Protein AF-0000000080638884 (afdb_homodimer)

Solvent-accessible surface area (backbone atoms only — not comparable to full-atom values): 26602 Å² total; per-residue (Å²): 80,69,42,35,41,37,29,27,38,83,59,24,50,18,22,94,83,72,42,69,62,63,68,60,45,53,54,40,49,51,54,31,56,75,64,64,31,48,42,32,42,42,33,68,37,31,53,64,36,53,34,63,75,51,45,79,60,37,51,75,29,38,32,25,12,42,48,24,29,30,32,32,44,58,90,36,74,81,43,75,42,62,26,52,40,70,62,49,53,52,52,52,54,50,50,54,71,75,35,82,72,52,46,56,38,44,25,33,93,88,31,34,35,32,55,62,83,60,51,72,74,58,46,52,60,49,57,72,35,36,74,44,73,45,68,39,90,52,77,84,71,61,77,63,46,24,36,31,39,36,36,41,26,91,82,45,47,26,58,61,51,53,60,75,45,55,90,44,57,86,64,29,27,76,42,45,41,40,48,36,31,28,42,34,29,26,57,78,43,32,43,23,51,40,48,50,50,50,24,59,77,69,72,47,54,36,77,17,20,36,25,38,26,25,43,64,57,30,48,47,33,25,70,51,15,67,45,7,33,9,29,57,75,24,45,65,71,32,43,68,61,19,60,25,27,33,52,35,20,80,64,48,28,55,55,54,47,50,51,57,59,52,52,30,44,71,115,79,69,40,34,39,37,29,26,39,86,59,23,51,18,20,95,83,72,43,70,63,65,68,60,44,53,55,40,50,50,55,31,56,76,63,64,30,46,43,33,42,40,32,66,36,31,53,64,36,54,34,62,74,50,45,79,61,36,51,76,27,39,31,25,12,41,49,24,27,30,34,33,44,60,90,36,74,80,44,75,43,62,26,52,39,68,61,50,51,51,52,51,54,52,49,54,70,74,36,84,72,53,45,56,37,45,25,33,93,87,30,32,33,33,55,63,82,62,50,73,75,56,46,52,59,48,56,72,33,36,74,44,73,45,67,40,91,53,78,82,73,61,78,61,46,24,35,30,39,37,37,41,26,93,83,45,47,24,58,61,52,53,59,75,45,54,89,44,56,87,64,30,28,76,42,44,40,39,48,36,30,28,41,34,29,26,58,78,43,32,43,24,52,39,49,51,51,50,25,59,77,69,70,47,54,37,78,18,20,35,24,38,26,26,43,63,58,29,48,47,34,26,70,50,15,68,46,8,32,9,28,57,76,24,45,66,70,32,42,66,61,19,60,25,27,33,51,35,20,78,66,49,28,55,56,54,47,51,50,57,59,51,51,31,46,70,116

InterPro domains:
  IPR006379 HAD-superfamily hydrolase, subfamily IIB [TIGR01484] (4-231)
  IPR023214 HAD superfamily [G3DSA:3.40.50.1000] (2-256)
  IPR036412 HAD-like superfamily [SSF56784] (1-262)

Structure (mmCIF, N/CA/C/O backbone):
data_AF-0000000080638884-model_v1
#
loop_
_entity.id
_entity.type
_entity.pdbx_description
1 polymer RBAM_024160
#
loop_
_atom_site.group_PDB
_atom_site.id
_atom_site.type_symbol
_atom_site.label_atom_id
_atom_site.label_alt_id
_atom_site.label_comp_id
_atom_site.label_asym_id
_atom_site.label_entity_id
_atom_site.label_seq_id
_atom_site.pdbx_PDB_ins_code
_atom_site.Cartn_x
_atom_site.Cartn_y
_atom_site.Cartn_z
_atom_site.occupancy
_atom_site.B_iso_or_equiv
_atom_site.auth_seq_id
_atom_site.auth_comp_id
_atom_site.auth_asym_id
_atom_site.auth_atom_id
_atom_site.pdbx_PDB_model_num
ATOM 1 N N . MET A 1 1 ? 18.375 6.23 -0.121 1 90.81 1 MET A N 1
ATOM 2 C CA . MET A 1 1 ? 18.25 5.891 1.294 1 90.81 1 MET A CA 1
ATOM 3 C C . MET A 1 1 ? 17.359 6.891 2.016 1 90.81 1 MET A C 1
ATOM 5 O O . MET A 1 1 ? 17.406 8.094 1.737 1 90.81 1 MET A O 1
ATOM 9 N N . ILE A 1 2 ? 16.547 6.383 2.896 1 97.81 2 ILE A N 1
ATOM 10 C CA . ILE A 1 2 ? 15.641 7.219 3.676 1 97.81 2 ILE A CA 1
ATOM 11 C C . ILE A 1 2 ? 16.422 7.98 4.738 1 97.81 2 ILE A C 1
ATOM 13 O O . ILE A 1 2 ? 17.234 7.398 5.461 1 97.81 2 ILE A O 1
ATOM 17 N N . LYS A 1 3 ? 16.156 9.242 4.863 1 98.31 3 LYS A N 1
ATOM 18 C CA . LYS A 1 3 ? 16.844 10.078 5.844 1 98.31 3 LYS A CA 1
ATOM 19 C C . LYS A 1 3 ? 15.836 10.82 6.73 1 98.31 3 LYS A C 1
ATOM 21 O O . LYS A 1 3 ? 16.203 11.352 7.781 1 98.31 3 LYS A O 1
ATOM 26 N N . LEU A 1 4 ? 14.586 10.844 6.328 1 98.81 4 LEU A N 1
ATOM 27 C CA . LEU A 1 4 ? 13.547 11.555 7.059 1 98.81 4 LEU A CA 1
ATOM 28 C C . LEU A 1 4 ? 12.234 10.781 7.035 1 98.81 4 LEU A C 1
ATOM 30 O O . LEU A 1 4 ? 11.781 10.352 5.973 1 98.81 4 LEU A O 1
ATOM 34 N N . VAL A 1 5 ? 11.695 10.508 8.172 1 98.88 5 VAL A N 1
ATOM 35 C CA . VAL A 1 5 ? 10.359 9.945 8.328 1 98.88 5 VAL A CA 1
ATOM 36 C C . VAL A 1 5 ? 9.43 10.984 8.945 1 98.88 5 VAL A C 1
ATOM 38 O O . VAL A 1 5 ? 9.75 11.57 9.984 1 98.88 5 VAL A O 1
ATOM 41 N N . ILE A 1 6 ? 8.32 11.266 8.305 1 98.88 6 ILE A N 1
ATOM 42 C CA . ILE A 1 6 ? 7.336 12.219 8.805 1 98.88 6 ILE A CA 1
ATOM 43 C C . ILE A 1 6 ? 5.965 11.555 8.875 1 98.88 6 ILE A C 1
ATOM 45 O O . ILE A 1 6 ? 5.527 10.914 7.918 1 98.88 6 ILE A O 1
ATOM 49 N N . THR A 1 7 ? 5.293 11.734 9.945 1 98.75 7 THR A N 1
ATOM 50 C CA . THR A 1 7 ? 3.98 11.117 10.078 1 98.75 7 THR A CA 1
ATOM 51 C C . THR A 1 7 ? 2.967 12.117 10.633 1 98.75 7 THR A C 1
ATOM 53 O O . THR A 1 7 ? 3.291 12.914 11.516 1 98.75 7 THR A O 1
ATOM 56 N N . ASP A 1 8 ? 1.763 12.07 10.047 1 98.38 8 ASP A N 1
ATOM 57 C CA . ASP A 1 8 ? 0.614 12.625 10.75 1 98.38 8 ASP A CA 1
ATOM 58 C C . ASP A 1 8 ? 0.387 11.906 12.078 1 98.38 8 ASP A C 1
ATOM 60 O O . ASP A 1 8 ? 0.939 10.836 12.312 1 98.38 8 ASP A O 1
ATOM 64 N N . LEU A 1 9 ? -0.331 12.578 12.93 1 97.81 9 LEU A N 1
ATOM 65 C CA . LEU A 1 9 ? -0.479 12.078 14.297 1 97.81 9 LEU A CA 1
ATOM 66 C C . LEU A 1 9 ? -1.836 11.406 14.484 1 97.81 9 LEU A C 1
ATOM 68 O O . LEU A 1 9 ? -1.928 10.18 14.516 1 97.81 9 LEU A O 1
ATOM 72 N N . ASP A 1 10 ? -2.934 12.141 14.438 1 95.88 10 ASP A N 1
ATOM 73 C CA . ASP A 1 10 ? -4.273 11.617 14.688 1 95.88 10 ASP A CA 1
ATOM 74 C C . ASP A 1 10 ? -4.77 10.789 13.508 1 95.88 10 ASP A C 1
ATOM 76 O O . ASP A 1 10 ? -4.73 11.25 12.359 1 95.88 10 ASP A O 1
ATOM 80 N N . GLY A 1 11 ? -5.152 9.57 13.812 1 97 11 GLY A N 1
ATOM 81 C CA . GLY A 1 11 ? -5.688 8.688 12.781 1 97 11 GLY A CA 1
ATOM 82 C C . GLY A 1 11 ? -4.609 8 11.969 1 97 11 GLY A C 1
ATOM 83 O O . GLY A 1 11 ? -4.91 7.191 11.086 1 97 11 GLY A O 1
ATOM 84 N N . THR A 1 12 ? -3.41 8.328 12.219 1 98.56 12 THR A N 1
ATOM 85 C CA . THR A 1 12 ? -2.281 7.797 11.469 1 98.56 12 THR A CA 1
ATOM 86 C C . THR A 1 12 ? -1.287 7.105 12.398 1 98.56 12 THR A C 1
ATOM 88 O O . THR A 1 12 ? -1.298 5.883 12.531 1 98.56 12 THR A O 1
ATOM 91 N N . PHE A 1 13 ? -0.465 7.902 13.172 1 98.81 13 PHE A N 1
ATOM 92 C CA . PHE A 1 13 ? 0.494 7.324 14.102 1 98.81 13 PHE A CA 1
ATOM 93 C C . PHE A 1 13 ? -0.21 6.801 15.352 1 98.81 13 PHE A C 1
ATOM 95 O O . PHE A 1 13 ? 0.139 5.738 15.867 1 98.81 13 PHE A O 1
ATOM 102 N N . LEU A 1 14 ? -1.144 7.582 15.789 1 98.44 14 LEU A N 1
ATOM 103 C CA . LEU A 1 14 ? -1.913 7.215 16.969 1 98.44 14 LEU A CA 1
ATOM 104 C C . LEU A 1 14 ? -3.107 6.344 16.594 1 98.44 14 LEU A C 1
ATOM 106 O O . LEU A 1 14 ? -3.695 6.52 15.523 1 98.44 14 LEU A O 1
ATOM 110 N N . ASN A 1 15 ? -3.469 5.453 17.5 1 98.06 15 ASN A N 1
ATOM 111 C CA . ASN A 1 15 ? -4.723 4.723 17.328 1 98.06 15 ASN A CA 1
ATOM 112 C C . ASN A 1 15 ? -5.93 5.605 17.641 1 98.06 15 ASN A C 1
ATOM 114 O O . ASN A 1 15 ? -5.777 6.793 17.922 1 98.06 15 ASN A O 1
ATOM 118 N N . ASN A 1 16 ? -7.109 5.043 17.578 1 96.19 16 ASN A N 1
ATOM 119 C CA . ASN A 1 16 ? -8.336 5.824 17.703 1 96.19 16 ASN A CA 1
ATOM 120 C C . ASN A 1 16 ? -8.539 6.324 19.125 1 96.19 16 ASN A C 1
ATOM 122 O O . ASN A 1 16 ? -9.375 7.203 19.375 1 96.19 16 ASN A O 1
ATOM 126 N N . GLN A 1 17 ? -7.82 5.883 20.062 1 95.38 17 GLN A N 1
ATOM 127 C CA . GLN A 1 17 ? -7.887 6.352 21.438 1 95.38 17 GLN A CA 1
ATOM 128 C C . GLN A 1 17 ? -6.844 7.434 21.703 1 95.38 17 GLN A C 1
ATOM 130 O O . GLN A 1 17 ? -6.652 7.852 22.859 1 95.38 17 GLN A O 1
ATOM 135 N N . GLY A 1 18 ? -6.113 7.801 20.703 1 95 18 GLY A N 1
ATOM 136 C CA . GLY A 1 18 ? -5.094 8.828 20.859 1 95 18 GLY A CA 1
ATOM 137 C C . GLY A 1 18 ? -3.826 8.305 21.516 1 95 18 GLY A C 1
ATOM 138 O O . GLY A 1 18 ? -3.086 9.07 22.125 1 95 18 GLY A O 1
ATOM 139 N N . ASP A 1 19 ? -3.629 7.062 21.422 1 96.62 19 ASP A N 1
ATOM 140 C CA . ASP A 1 19 ? -2.49 6.41 22.062 1 96.62 19 ASP A CA 1
ATOM 141 C C . ASP A 1 19 ? -1.646 5.656 21.031 1 96.62 19 ASP A C 1
ATOM 143 O O . ASP A 1 19 ? -1.989 5.605 19.859 1 96.62 19 ASP A O 1
ATOM 147 N N . PHE A 1 20 ? -0.442 5.156 21.5 1 97.88 20 PHE A N 1
ATOM 148 C CA . PHE A 1 20 ? 0.43 4.371 20.625 1 97.88 20 PHE A CA 1
ATOM 149 C C . PHE A 1 20 ? 1.227 3.357 21.453 1 97.88 20 PHE A C 1
ATOM 151 O O . PHE A 1 20 ? 1.265 3.434 22.672 1 97.88 20 PHE A O 1
ATOM 158 N N . ASP A 1 21 ? 1.765 2.322 20.859 1 98.06 21 ASP A N 1
ATOM 159 C CA . ASP A 1 21 ? 2.572 1.274 21.469 1 98.06 21 ASP A CA 1
ATOM 160 C C . ASP A 1 21 ? 3.967 1.789 21.812 1 98.06 21 ASP A C 1
ATOM 162 O O . ASP A 1 21 ? 4.844 1.852 20.953 1 98.06 21 ASP A O 1
ATOM 166 N N . ARG A 1 22 ? 4.195 2.082 23.109 1 97.5 22 ARG A N 1
ATOM 167 C CA . ARG A 1 22 ? 5.445 2.688 23.562 1 97.5 22 ARG A CA 1
ATOM 168 C C . ARG A 1 22 ? 6.617 1.732 23.375 1 97.5 22 ARG A C 1
ATOM 170 O O . ARG A 1 22 ? 7.727 2.16 23.047 1 97.5 22 ARG A O 1
ATOM 177 N N . THR A 1 23 ? 6.379 0.48 23.594 1 98.12 23 THR A N 1
ATOM 178 C CA . THR A 1 23 ? 7.434 -0.514 23.422 1 98.12 23 THR A CA 1
ATOM 179 C C . THR A 1 23 ? 7.875 -0.585 21.953 1 98.12 23 THR A C 1
ATOM 181 O O . THR A 1 23 ? 9.07 -0.562 21.656 1 98.12 23 THR A O 1
ATOM 184 N N . LEU A 1 24 ? 6.914 -0.7 21.141 1 98.31 24 LEU A N 1
ATOM 185 C CA . LEU A 1 24 ? 7.219 -0.728 19.719 1 98.31 24 LEU A CA 1
ATOM 186 C C . LEU A 1 24 ? 7.891 0.569 19.281 1 98.31 24 LEU A C 1
ATOM 188 O O . LEU A 1 24 ? 8.797 0.553 18.438 1 98.31 24 LEU A O 1
ATOM 192 N N . PHE A 1 25 ? 7.438 1.663 19.828 1 98.19 25 PHE A N 1
ATOM 193 C CA . PHE A 1 25 ? 8 2.963 19.484 1 98.19 25 PHE A CA 1
ATOM 194 C C . PHE A 1 25 ? 9.477 3.033 19.875 1 98.19 25 PHE A C 1
ATOM 196 O O . PHE A 1 25 ? 10.297 3.561 19.125 1 98.19 25 PHE A O 1
ATOM 203 N N . GLU A 1 26 ? 9.82 2.559 21 1 97.62 26 GLU A N 1
ATOM 204 C CA . GLU A 1 26 ? 11.219 2.547 21.422 1 97.62 26 GLU A CA 1
ATOM 205 C C . GLU A 1 26 ? 12.094 1.774 20.438 1 97.62 26 GLU A C 1
ATOM 207 O O . GLU A 1 26 ? 13.195 2.211 20.109 1 97.62 26 GLU A O 1
ATOM 212 N N . LYS A 1 27 ? 11.625 0.633 20.031 1 98 27 LYS A N 1
ATOM 213 C CA . LYS A 1 27 ? 12.344 -0.16 19.047 1 98 27 LYS A CA 1
ATOM 214 C C . LYS A 1 27 ? 12.484 0.601 17.719 1 98 27 LYS A C 1
ATOM 216 O O . LYS A 1 27 ? 13.555 0.613 17.125 1 98 27 LYS A O 1
ATOM 221 N N . THR A 1 28 ? 11.406 1.204 17.312 1 98.19 28 THR A N 1
ATOM 222 C CA . THR A 1 28 ? 11.391 1.967 16.078 1 98.19 28 THR A CA 1
ATOM 223 C C . THR A 1 28 ? 12.367 3.135 16.141 1 98.19 28 THR A C 1
ATOM 225 O O . THR A 1 28 ? 13.125 3.375 15.195 1 98.19 28 THR A O 1
ATOM 228 N N . LYS A 1 29 ? 12.328 3.822 17.234 1 97.38 29 LYS A N 1
ATOM 229 C CA . LYS A 1 29 ? 13.234 4.945 17.469 1 97.38 29 LYS A CA 1
ATOM 230 C C . LYS A 1 29 ? 14.688 4.496 17.375 1 97.38 29 LYS A C 1
ATOM 232 O O . LYS A 1 29 ? 15.516 5.18 16.75 1 97.38 29 LYS A O 1
ATOM 237 N N . ARG A 1 30 ? 15 3.42 17.969 1 97.25 30 ARG A N 1
ATOM 238 C CA . ARG A 1 30 ? 16.359 2.898 17.953 1 97.25 30 ARG A CA 1
ATOM 239 C C . ARG A 1 30 ? 16.828 2.604 16.531 1 97.25 30 ARG A C 1
ATOM 241 O O . ARG A 1 30 ? 17.953 2.926 16.156 1 97.25 30 ARG A O 1
ATOM 248 N N . VAL A 1 31 ? 15.961 2.002 15.758 1 97 31 VAL A N 1
ATOM 249 C CA . VAL A 1 31 ? 16.266 1.669 14.375 1 97 31 VAL A CA 1
ATOM 250 C C . VAL A 1 31 ? 16.547 2.947 13.578 1 97 31 VAL A C 1
ATOM 252 O O . VAL A 1 31 ? 17.5 3.012 12.812 1 97 31 VAL A O 1
ATOM 255 N N . MET A 1 32 ? 15.742 3.951 13.758 1 97.56 32 MET A N 1
ATOM 256 C CA . MET A 1 32 ? 15.938 5.223 13.062 1 97.56 32 MET A CA 1
ATOM 257 C C . MET A 1 32 ? 17.234 5.883 13.5 1 97.56 32 MET A C 1
ATOM 259 O O . MET A 1 32 ? 17.984 6.391 12.664 1 97.56 32 MET A O 1
ATOM 263 N N . GLU A 1 33 ? 17.469 5.844 14.773 1 96.5 33 GLU A N 1
ATOM 264 C CA . GLU A 1 33 ? 18.688 6.434 15.312 1 96.5 33 GLU A CA 1
ATOM 265 C C . GLU A 1 33 ? 19.938 5.742 14.75 1 96.5 33 GLU A C 1
ATOM 267 O O . GLU A 1 33 ? 20.891 6.406 14.352 1 96.5 33 GLU A O 1
ATOM 272 N N . GLU A 1 34 ? 19.891 4.469 14.727 1 96.56 34 GLU A N 1
ATOM 273 C CA . GLU A 1 34 ? 21.016 3.686 14.227 1 96.56 34 GLU A CA 1
ATOM 274 C C . GLU A 1 34 ? 21.328 4.027 12.773 1 96.56 34 GLU A C 1
ATOM 276 O O . GLU A 1 34 ? 22.5 3.965 12.352 1 96.56 34 GLU A O 1
ATOM 281 N N . GLN A 1 35 ? 20.406 4.418 12.078 1 96.5 35 GLN A N 1
ATOM 282 C CA . GLN A 1 35 ? 20.594 4.684 10.648 1 96.5 35 GLN A CA 1
ATOM 283 C C . GLN A 1 35 ? 20.609 6.184 10.367 1 96.5 35 GLN A C 1
ATOM 285 O O . GLN A 1 35 ? 20.562 6.605 9.211 1 96.5 35 GLN A O 1
ATOM 290 N N . HIS A 1 36 ? 20.547 6.98 11.406 1 96.56 36 HIS A N 1
ATOM 291 C CA . HIS A 1 36 ? 20.594 8.438 11.32 1 96.56 36 HIS A CA 1
ATOM 292 C C . HIS A 1 36 ? 19.422 8.984 10.508 1 96.56 36 HIS A C 1
ATOM 294 O O . HIS A 1 36 ? 19.609 9.82 9.625 1 96.56 36 HIS A O 1
ATOM 300 N N . VAL A 1 37 ? 18.281 8.422 10.727 1 98.19 37 VAL A N 1
ATOM 301 C CA . VAL A 1 37 ? 17.047 8.891 10.102 1 98.19 37 VAL A CA 1
ATOM 302 C C . VAL A 1 37 ? 16.312 9.844 11.039 1 98.19 37 VAL A C 1
ATOM 304 O O . VAL A 1 37 ? 16.016 9.492 12.188 1 98.19 37 VAL A O 1
ATOM 307 N N . ALA A 1 38 ? 16.062 11.055 10.594 1 98.5 38 ALA A N 1
ATOM 308 C CA . ALA A 1 38 ? 15.312 12.016 11.383 1 98.5 38 ALA A CA 1
ATOM 309 C C . ALA A 1 38 ? 13.836 11.633 11.445 1 98.5 38 ALA A C 1
ATOM 311 O O . ALA A 1 38 ? 13.297 11.055 10.5 1 98.5 38 ALA A O 1
ATOM 312 N N . PHE A 1 39 ? 13.25 11.898 12.562 1 98.69 39 PHE A N 1
ATOM 313 C CA . PHE A 1 39 ? 11.828 11.625 12.766 1 98.69 39 PHE A CA 1
ATOM 314 C C . PHE A 1 39 ? 11.062 12.922 13.023 1 98.69 39 PHE A C 1
ATOM 316 O O . PHE A 1 39 ? 11.516 13.773 13.797 1 98.69 39 PHE A O 1
ATOM 323 N N . ALA A 1 40 ? 9.898 13.055 12.352 1 98.75 40 ALA A N 1
ATOM 324 C CA . ALA A 1 40 ? 9.109 14.273 12.492 1 98.75 40 ALA A CA 1
ATOM 325 C C . ALA A 1 40 ? 7.621 13.961 12.633 1 98.75 40 ALA A C 1
ATOM 327 O O . ALA A 1 40 ? 7.117 13.031 11.992 1 98.75 40 ALA A O 1
ATOM 328 N N . ILE A 1 41 ? 6.992 14.703 13.445 1 98.38 41 ILE A N 1
ATOM 329 C CA . ILE A 1 41 ? 5.543 14.664 13.594 1 98.38 41 ILE A CA 1
ATOM 330 C C . ILE A 1 41 ? 4.93 15.914 12.953 1 98.38 41 ILE A C 1
ATOM 332 O O . ILE A 1 41 ? 5.324 17.031 13.266 1 98.38 41 ILE A O 1
ATOM 336 N N . CYS A 1 42 ? 4.031 15.68 12.062 1 98.06 42 CYS A N 1
ATOM 337 C CA . CYS A 1 42 ? 3.311 16.766 11.406 1 98.06 42 CYS A CA 1
ATOM 338 C C . CYS A 1 42 ? 1.825 16.719 11.742 1 98.06 42 CYS A C 1
ATOM 340 O O . CYS A 1 42 ? 1.127 15.781 11.336 1 98.06 42 CYS A O 1
ATOM 342 N N . THR A 1 43 ? 1.278 17.719 12.422 1 96.88 43 THR A N 1
ATOM 343 C CA . THR A 1 43 ? -0.052 17.578 13 1 96.88 43 THR A CA 1
ATOM 344 C C . THR A 1 43 ? -0.721 18.938 13.164 1 96.88 43 THR A C 1
ATOM 346 O O . THR A 1 43 ? -0.061 19.969 13.062 1 96.88 43 THR A O 1
ATOM 349 N N . GLY A 1 44 ? -2.027 18.938 13.305 1 94.69 44 GLY A N 1
ATOM 350 C CA . GLY A 1 44 ? -2.783 20.141 13.609 1 94.69 44 GLY A CA 1
ATOM 351 C C . GLY A 1 44 ? -2.682 20.547 15.07 1 94.69 44 GLY A C 1
ATOM 352 O O . GLY A 1 44 ? -2.971 21.688 15.422 1 94.69 44 GLY A O 1
ATOM 353 N N . LYS A 1 45 ? -2.195 19.703 15.914 1 94.12 45 LYS A N 1
ATOM 354 C CA . LYS A 1 45 ? -2.066 19.953 17.344 1 94.12 45 LYS A CA 1
ATOM 355 C C . LYS A 1 45 ? -0.949 20.953 17.641 1 94.12 45 LYS A C 1
ATOM 357 O O . LYS A 1 45 ? 0.004 21.062 16.859 1 94.12 45 LYS A O 1
ATOM 362 N N . GLN A 1 46 ? -1.119 21.656 18.766 1 95.12 46 GLN A N 1
ATOM 363 C CA . GLN A 1 46 ? -0.049 22.516 19.266 1 95.12 46 GLN A CA 1
ATOM 364 C C . GLN A 1 46 ? 1.222 21.703 19.516 1 95.12 46 GLN A C 1
ATOM 366 O O . GLN A 1 46 ? 1.159 20.578 20 1 95.12 46 GLN A O 1
ATOM 371 N N . CYS A 1 47 ? 2.396 22.297 19.266 1 96.44 47 CYS A N 1
ATOM 372 C CA . CYS A 1 47 ? 3.676 21.641 19.516 1 96.44 47 CYS A CA 1
ATOM 373 C C . CYS A 1 47 ? 3.762 21.125 20.938 1 96.44 47 CYS A C 1
ATOM 375 O O . CYS A 1 47 ? 4.223 20.016 21.188 1 96.44 47 CYS A O 1
ATOM 377 N N . GLU A 1 48 ? 3.244 21.953 21.828 1 94.44 48 GLU A N 1
ATOM 378 C CA . GLU A 1 48 ? 3.316 21.609 23.25 1 94.44 48 GLU A CA 1
ATOM 379 C C . GLU A 1 48 ? 2.496 20.359 23.562 1 94.44 48 GLU A C 1
ATOM 381 O O . GLU A 1 48 ? 2.859 19.578 24.453 1 94.44 48 GLU A O 1
ATOM 386 N N . ARG A 1 49 ? 1.385 20.219 22.891 1 93.81 49 ARG A N 1
ATOM 387 C CA . ARG A 1 49 ? 0.571 19.016 23.094 1 93.81 49 ARG A CA 1
ATOM 388 C C . ARG A 1 49 ? 1.307 17.766 22.625 1 93.81 49 ARG A C 1
ATOM 390 O O . ARG A 1 49 ? 1.214 16.719 23.25 1 93.81 49 ARG A O 1
ATOM 397 N N . VAL A 1 50 ? 2.059 17.828 21.516 1 96.12 50 VAL A N 1
ATOM 398 C CA . VAL A 1 50 ? 2.875 16.719 21.016 1 96.12 50 VAL A CA 1
ATOM 399 C C . VAL A 1 50 ? 3.973 16.391 22.031 1 96.12 50 VAL A C 1
ATOM 401 O O . VAL A 1 50 ? 4.203 15.227 22.344 1 96.12 50 VAL A O 1
ATOM 404 N N . GLU A 1 51 ? 4.605 17.453 22.531 1 96.75 51 GLU A N 1
ATOM 405 C CA . GLU A 1 51 ? 5.648 17.281 23.547 1 96.75 51 GLU A CA 1
ATOM 406 C C . GLU A 1 51 ? 5.109 16.562 24.781 1 96.75 51 GLU A C 1
ATOM 408 O O . GLU A 1 51 ? 5.785 15.695 25.344 1 96.75 51 GLU A O 1
ATOM 413 N N . ALA A 1 52 ? 3.922 16.938 25.156 1 94.69 52 ALA A N 1
ATOM 414 C CA . ALA A 1 52 ? 3.311 16.297 26.312 1 94.69 52 ALA A CA 1
ATOM 415 C C . ALA A 1 52 ? 3.031 14.812 26.047 1 94.69 52 ALA A C 1
ATOM 417 O O . ALA A 1 52 ? 3.201 13.977 26.922 1 94.69 52 ALA A O 1
ATOM 418 N N . LEU A 1 53 ? 2.59 14.531 24.906 1 94.75 53 LEU A N 1
ATOM 419 C CA . LEU A 1 53 ? 2.221 13.172 24.531 1 94.75 53 LEU A CA 1
ATOM 420 C C . LEU A 1 53 ? 3.443 12.258 24.5 1 94.75 53 LEU A C 1
ATOM 422 O O . LEU A 1 53 ? 3.359 11.094 24.906 1 94.75 53 LEU A O 1
ATOM 426 N N . PHE A 1 54 ? 4.598 12.758 24.094 1 96.44 54 PHE A N 1
ATOM 427 C CA . PHE A 1 54 ? 5.766 11.914 23.859 1 96.44 54 PHE A CA 1
ATOM 428 C C . PHE A 1 54 ? 6.77 12.07 25 1 96.44 54 PHE A C 1
ATOM 430 O O . PHE A 1 54 ? 7.746 11.32 25.078 1 96.44 54 PHE A O 1
ATOM 437 N N . GLY A 1 55 ? 6.52 13.062 25.875 1 95.19 55 GLY A N 1
ATOM 438 C CA . GLY A 1 55 ? 7.422 13.289 26.984 1 95.19 55 GLY A CA 1
ATOM 439 C C . GLY A 1 55 ? 8.836 13.617 26.562 1 95.19 55 GLY A C 1
ATOM 440 O O . GLY A 1 55 ? 9.047 14.461 25.688 1 95.19 55 GLY A O 1
ATOM 441 N N . GLU A 1 56 ? 9.828 12.984 27.156 1 94 56 GLU A N 1
ATOM 442 C CA . GLU A 1 56 ? 11.242 13.281 26.922 1 94 56 GLU A CA 1
ATOM 443 C C . GLU A 1 56 ? 11.656 12.914 25.516 1 94 56 GLU A C 1
ATOM 445 O O . GLU A 1 56 ? 12.57 13.523 24.953 1 94 56 GLU A O 1
ATOM 450 N N . ASP A 1 57 ? 10.977 12.008 24.953 1 93.94 57 ASP A N 1
ATOM 451 C CA . ASP A 1 57 ? 11.32 11.562 23.609 1 93.94 57 ASP A CA 1
ATOM 452 C C . ASP A 1 57 ? 11.141 12.688 22.594 1 93.94 57 ASP A C 1
ATOM 454 O O . ASP A 1 57 ? 11.797 12.695 21.547 1 93.94 57 ASP A O 1
ATOM 458 N N . ALA A 1 58 ? 10.289 13.656 22.906 1 95.19 58 ALA A N 1
ATOM 459 C CA . ALA A 1 58 ? 9.961 14.727 21.969 1 95.19 58 ALA A CA 1
ATOM 460 C C . ALA A 1 58 ? 11.188 15.562 21.625 1 95.19 58 ALA A C 1
ATOM 462 O O . ALA A 1 58 ? 11.242 16.188 20.562 1 95.19 58 ALA A O 1
ATOM 463 N N . LYS A 1 59 ? 12.188 15.531 22.484 1 94 59 LYS A N 1
ATOM 464 C CA . LYS A 1 59 ? 13.391 16.328 22.266 1 94 59 LYS A CA 1
ATOM 465 C C . LYS A 1 59 ? 14.164 15.812 21.047 1 94 59 LYS A C 1
ATOM 467 O O . LYS A 1 59 ? 14.945 16.562 20.453 1 94 59 LYS A O 1
ATOM 472 N N . ASP A 1 60 ? 13.938 14.531 20.641 1 91.69 60 ASP A N 1
ATOM 473 C CA . ASP A 1 60 ? 14.734 13.875 19.609 1 91.69 60 ASP A CA 1
ATOM 474 C C . ASP A 1 60 ? 14.078 14.016 18.25 1 91.69 60 ASP A C 1
ATOM 476 O O . ASP A 1 60 ? 14.664 13.633 17.234 1 91.69 60 ASP A O 1
ATOM 480 N N . PHE A 1 61 ? 12.867 14.633 18.234 1 94.19 61 PHE A N 1
ATOM 481 C CA . PHE A 1 61 ? 12.258 14.641 16.906 1 94.19 61 PHE A CA 1
ATOM 482 C C . PHE A 1 61 ? 11.742 16.031 16.562 1 94.19 61 PHE A C 1
ATOM 484 O O . PHE A 1 61 ? 11.781 16.938 17.391 1 94.19 61 PHE A O 1
ATOM 491 N N . TRP A 1 62 ? 11.57 16.234 15.312 1 98.38 62 TRP A N 1
ATOM 492 C CA . TRP A 1 62 ? 11.031 17.469 14.773 1 98.38 62 TRP A CA 1
ATOM 493 C C . TRP A 1 62 ? 9.516 17.516 14.891 1 98.38 62 TRP A C 1
ATOM 495 O O . TRP A 1 62 ? 8.844 16.5 14.633 1 98.38 62 TRP A O 1
ATOM 505 N N . ILE A 1 63 ? 9.023 18.625 15.328 1 98.56 63 ILE A N 1
ATOM 506 C CA . ILE A 1 63 ? 7.578 18.766 15.461 1 98.56 63 ILE A CA 1
ATOM 507 C C . ILE A 1 63 ? 7.078 19.859 14.531 1 98.56 63 ILE A C 1
ATOM 509 O O . ILE A 1 63 ? 7.422 21.031 14.703 1 98.56 63 ILE A O 1
ATOM 513 N N . LEU A 1 64 ? 6.422 19.453 13.5 1 98.56 64 LEU A N 1
ATOM 514 C CA . LEU A 1 64 ? 5.648 20.375 12.672 1 98.56 64 LEU A CA 1
ATOM 515 C C . LEU A 1 64 ? 4.219 20.5 13.188 1 98.56 64 LEU A C 1
ATOM 517 O O . LEU A 1 64 ? 3.324 19.781 12.734 1 98.56 64 LEU A O 1
ATOM 521 N N . GLY A 1 65 ? 4.039 21.438 14.078 1 97.31 65 GLY A N 1
ATOM 522 C CA . GLY A 1 65 ? 2.777 21.547 14.797 1 97.31 65 GLY A CA 1
ATOM 523 C C . GLY A 1 65 ? 1.949 22.75 14.352 1 97.31 65 GLY A C 1
ATOM 524 O O . GLY A 1 65 ? 2.281 23.406 13.375 1 97.31 65 GLY A O 1
ATOM 525 N N . ASP A 1 66 ? 0.812 22.906 15.078 1 96.12 66 ASP A N 1
ATOM 526 C CA . ASP A 1 66 ? -0.083 24.047 14.828 1 96.12 66 ASP A CA 1
ATOM 527 C C . ASP A 1 66 ? -0.462 24.125 13.352 1 96.12 66 ASP A C 1
ATOM 529 O O . ASP A 1 66 ? -0.292 25.188 12.727 1 96.12 66 ASP A O 1
ATOM 533 N N . SER A 1 67 ? -0.925 22.922 12.781 1 94.88 67 SER A N 1
ATOM 534 C CA . SER A 1 67 ? -1.31 22.812 11.383 1 94.88 67 SER A CA 1
ATOM 535 C C . SER A 1 67 ? -0.151 23.172 10.461 1 94.88 67 SER A C 1
ATOM 537 O O . SER A 1 67 ? -0.34 23.875 9.461 1 94.88 67 SER A O 1
ATOM 539 N N . ALA A 1 68 ? 1.042 22.828 10.914 1 95.5 68 ALA A N 1
ATOM 540 C CA . ALA A 1 68 ? 2.283 22.969 10.156 1 95.5 68 ALA A CA 1
ATOM 541 C C . ALA A 1 68 ? 2.674 24.438 10 1 95.5 68 ALA A C 1
ATOM 543 O O . ALA A 1 68 ? 3.393 24.797 9.07 1 95.5 68 ALA A O 1
ATOM 544 N N . ALA A 1 69 ? 2.205 25.312 10.875 1 97.12 69 ALA A N 1
ATOM 545 C CA . ALA A 1 69 ? 2.588 26.719 10.828 1 97.12 69 ALA A CA 1
ATOM 546 C C . ALA A 1 69 ? 3.906 26.953 11.562 1 97.12 69 ALA A C 1
ATOM 548 O O . ALA A 1 69 ? 4.508 28.016 11.445 1 97.12 69 ALA A O 1
ATOM 549 N N . ARG A 1 70 ? 4.359 25.891 12.297 1 97.69 70 ARG A N 1
ATOM 550 C CA . ARG A 1 70 ? 5.586 26 13.086 1 97.69 70 ARG A CA 1
ATOM 551 C C . ARG A 1 70 ? 6.398 24.703 12.992 1 97.69 70 ARG A C 1
ATOM 553 O O . ARG A 1 70 ? 5.84 23.625 12.789 1 97.69 70 ARG A O 1
ATOM 560 N N . ILE A 1 71 ? 7.66 24.875 13.086 1 98.5 71 ILE A N 1
ATOM 561 C CA . ILE A 1 71 ? 8.555 23.734 13.297 1 98.5 71 ILE A CA 1
ATOM 562 C C . ILE A 1 71 ? 9.32 23.922 14.609 1 98.5 71 ILE A C 1
ATOM 564 O O . ILE A 1 71 ? 9.938 24.969 14.836 1 98.5 71 ILE A O 1
ATOM 568 N N . LYS A 1 72 ? 9.227 22.953 15.445 1 98.19 72 LYS A N 1
ATOM 569 C CA . LYS A 1 72 ? 9.898 22.969 16.734 1 98.19 72 LYS A CA 1
ATOM 570 C C . LYS A 1 72 ? 10.867 21.797 16.875 1 98.19 72 LYS A C 1
ATOM 572 O O . LYS A 1 72 ? 10.547 20.688 16.469 1 98.19 72 LYS A O 1
ATOM 577 N N . LYS A 1 73 ? 12.031 22.047 17.359 1 97.88 73 LYS A N 1
ATOM 578 C CA . LYS A 1 73 ? 13.039 21.031 17.656 1 97.88 73 LYS A CA 1
ATOM 579 C C . LYS A 1 73 ? 13.688 21.281 19.016 1 97.88 73 LYS A C 1
ATOM 581 O O . LYS A 1 73 ? 14.156 22.391 19.281 1 97.88 73 LYS A O 1
ATOM 586 N N . ASN A 1 74 ? 13.672 20.266 19.828 1 95.5 74 ASN A N 1
ATOM 587 C CA . ASN A 1 74 ? 14.305 20.344 21.141 1 95.5 74 ASN A CA 1
ATOM 588 C C . ASN A 1 74 ? 13.859 21.594 21.906 1 95.5 74 ASN A C 1
ATOM 590 O O . ASN A 1 74 ? 14.688 22.375 22.375 1 95.5 74 ASN A O 1
ATOM 594 N N . GLY A 1 75 ? 12.562 21.797 21.797 1 94 75 GLY A N 1
ATOM 595 C CA . GLY A 1 75 ? 11.938 22.844 22.594 1 94 75 GLY A CA 1
ATOM 596 C C . GLY A 1 75 ? 12.078 24.219 21.969 1 94 75 GLY A C 1
ATOM 597 O O . GLY A 1 75 ? 11.562 25.203 22.5 1 94 75 GLY A O 1
ATOM 598 N N . LYS A 1 76 ? 12.711 24.328 20.859 1 96.5 76 LYS A N 1
ATOM 599 C CA . LYS A 1 76 ? 12.938 25.625 20.219 1 96.5 76 LYS A CA 1
ATOM 600 C C . LYS A 1 76 ? 12.242 25.703 18.859 1 96.5 76 LYS A C 1
ATOM 602 O O . LYS A 1 76 ? 12.359 24.781 18.047 1 96.5 76 LYS A O 1
ATOM 607 N N . PHE A 1 77 ? 11.578 26.828 18.641 1 97.06 77 PHE A N 1
ATOM 608 C CA . PHE A 1 77 ? 10.977 27.047 17.328 1 97.06 77 PHE A CA 1
ATOM 609 C C . PHE A 1 77 ? 12.039 27.453 16.312 1 97.06 77 PHE A C 1
ATOM 611 O O . PHE A 1 77 ? 12.789 28.406 16.531 1 97.06 77 PHE A O 1
ATOM 618 N N . VAL A 1 78 ? 12.117 26.75 15.242 1 97.19 78 VAL A N 1
ATOM 619 C CA . VAL A 1 78 ? 13.117 27.047 14.219 1 97.19 78 VAL A CA 1
ATOM 620 C C . VAL A 1 78 ? 12.43 27.641 12.984 1 97.19 78 VAL A C 1
ATOM 622 O O . VAL A 1 78 ? 13.094 28.125 12.07 1 97.19 78 VAL A O 1
ATOM 625 N N . TYR A 1 79 ? 11.148 27.609 12.922 1 97 79 TYR A N 1
ATOM 626 C CA . TYR A 1 79 ? 10.328 28.156 11.844 1 97 79 TYR A CA 1
ATOM 627 C C . TYR A 1 79 ? 8.945 28.531 12.344 1 97 79 TYR A C 1
ATOM 629 O O . TYR A 1 79 ? 8.359 27.812 13.164 1 97 79 TYR A O 1
ATOM 637 N N . GLU A 1 80 ? 8.422 29.656 11.945 1 97.25 80 GLU A N 1
ATOM 638 C CA . GLU A 1 80 ? 7.062 30.109 12.242 1 97.25 80 GLU A CA 1
ATOM 639 C C . GLU A 1 80 ? 6.5 30.969 11.109 1 97.25 80 GLU A C 1
ATOM 641 O O . GLU A 1 80 ? 7.219 31.766 10.523 1 97.25 80 GLU A O 1
ATOM 646 N N . SER A 1 81 ? 5.355 30.734 10.781 1 97.56 81 SER A N 1
ATOM 647 C CA . SER A 1 81 ? 4.609 31.578 9.859 1 97.56 81 SER A CA 1
ATOM 648 C C . SER A 1 81 ? 3.324 32.094 10.492 1 97.56 81 SER A C 1
ATOM 650 O O . SER A 1 81 ? 2.494 31.312 10.953 1 97.56 81 SER A O 1
ATOM 652 N N . LEU A 1 82 ? 3.16 33.406 10.445 1 97.88 82 LEU A N 1
ATOM 653 C CA . LEU A 1 82 ? 2.057 34 11.188 1 97.88 82 LEU A CA 1
ATOM 654 C C . LEU A 1 82 ? 1.033 34.625 10.234 1 97.88 82 LEU A C 1
ATOM 656 O O . LEU A 1 82 ? 1.376 35 9.125 1 97.88 82 LEU A O 1
ATOM 660 N N . ILE A 1 83 ? -0.175 34.594 10.641 1 98.12 83 ILE A N 1
ATOM 661 C CA . ILE A 1 83 ? -1.258 35.375 10.055 1 98.12 83 ILE A CA 1
ATOM 662 C C . ILE A 1 83 ? -1.326 36.75 10.727 1 98.12 83 ILE A C 1
ATOM 664 O O . ILE A 1 83 ? -1.311 36.844 11.953 1 98.12 83 ILE A O 1
ATOM 668 N N . SER A 1 84 ? -1.387 37.812 9.906 1 98.06 84 SER A N 1
ATOM 669 C CA . SER A 1 84 ? -1.507 39.156 10.508 1 98.06 84 SER A CA 1
ATOM 670 C C . SER A 1 84 ? -2.768 39.25 11.359 1 98.06 84 SER A C 1
ATOM 672 O O . SER A 1 84 ? -3.783 38.625 11.055 1 98.06 84 SER A O 1
ATOM 674 N N . ASN A 1 85 ? -2.59 40.062 12.406 1 98.38 85 ASN A N 1
ATOM 675 C CA . ASN A 1 85 ? -3.736 40.281 13.289 1 98.38 85 ASN A CA 1
ATOM 676 C C . ASN A 1 85 ? -4.965 40.719 12.5 1 98.38 85 ASN A C 1
ATOM 678 O O . ASN A 1 85 ? -6.059 40.188 12.688 1 98.38 85 ASN A O 1
ATOM 682 N N . LYS A 1 86 ? -4.82 41.625 11.609 1 98.19 86 LYS A N 1
ATOM 683 C CA . LYS A 1 86 ? -5.918 42.188 10.82 1 98.19 86 LYS A CA 1
ATOM 684 C C . LYS A 1 86 ? -6.602 41.094 9.992 1 98.19 86 LYS A C 1
ATOM 686 O O . LYS A 1 86 ? -7.828 40.969 10.008 1 98.19 86 LYS A O 1
ATOM 691 N N . ALA A 1 87 ? -5.809 40.312 9.281 1 98.06 87 ALA A N 1
ATOM 692 C CA . ALA A 1 87 ? -6.352 39.25 8.453 1 98.06 87 ALA A CA 1
ATOM 693 C C . ALA A 1 87 ? -7.062 38.188 9.312 1 98.06 87 ALA A C 1
ATOM 695 O O . ALA A 1 87 ? -8.141 37.719 8.953 1 98.06 87 ALA A O 1
ATOM 696 N N . GLY A 1 88 ? -6.477 37.812 10.406 1 98.56 88 GLY A N 1
ATOM 697 C CA . GLY A 1 88 ? -7.059 36.844 11.312 1 98.56 88 GLY A CA 1
ATOM 698 C C . GLY A 1 88 ? -8.398 37.281 11.875 1 98.56 88 GLY A C 1
ATOM 699 O O . GLY A 1 88 ? -9.359 36.5 11.867 1 98.56 88 GLY A O 1
ATOM 700 N N . LEU A 1 89 ? -8.438 38.531 12.336 1 98.5 89 LEU A N 1
ATOM 701 C CA . LEU A 1 89 ? -9.688 39.031 12.906 1 98.5 89 LEU A CA 1
ATOM 702 C C . LEU A 1 89 ? -10.773 39.125 11.836 1 98.5 89 LEU A C 1
ATOM 704 O O . LEU A 1 89 ? -11.953 38.906 12.125 1 98.5 89 LEU A O 1
ATOM 708 N N . SER A 1 90 ? -10.359 39.438 10.664 1 98.31 90 SER A N 1
ATOM 709 C CA . SER A 1 90 ? -11.312 39.531 9.562 1 98.31 90 SER A CA 1
ATOM 710 C C . SER A 1 90 ? -11.984 38.188 9.297 1 98.31 90 SER A C 1
ATOM 712 O O . SER A 1 90 ? -13.211 38.125 9.18 1 98.31 90 SER A O 1
ATOM 714 N N . ILE A 1 91 ? -11.188 37.156 9.211 1 98.44 91 ILE A N 1
ATOM 715 C CA . ILE A 1 91 ? -11.773 35.844 8.883 1 98.44 91 ILE A CA 1
ATOM 716 C C . ILE A 1 91 ? -12.555 35.312 10.086 1 98.44 91 ILE A C 1
ATOM 718 O O . ILE A 1 91 ? -13.586 34.656 9.922 1 98.44 91 ILE A O 1
ATOM 722 N N . ILE A 1 92 ? -12.117 35.594 11.273 1 98.5 92 ILE A N 1
ATOM 723 C CA . ILE A 1 92 ? -12.859 35.188 12.469 1 98.5 92 ILE A CA 1
ATOM 724 C C . ILE A 1 92 ? -14.25 35.844 12.445 1 98.5 92 ILE A C 1
ATOM 726 O O . ILE A 1 92 ? -15.25 35.188 12.719 1 98.5 92 ILE A O 1
ATOM 730 N N . GLY A 1 93 ? -14.289 37.125 12.109 1 97.88 93 GLY A N 1
ATOM 731 C CA . GLY A 1 93 ? -15.57 37.812 11.961 1 97.88 93 GLY A CA 1
ATOM 732 C C . GLY A 1 93 ? -16.484 37.125 10.961 1 97.88 93 GLY A C 1
ATOM 733 O O . GLY A 1 93 ? -17.688 36.969 11.203 1 97.88 93 GLY A O 1
ATOM 734 N N . ALA A 1 94 ? -15.938 36.75 9.859 1 98.06 94 ALA A N 1
ATOM 735 C CA . ALA A 1 94 ? -16.703 36.031 8.836 1 98.06 94 ALA A CA 1
ATOM 736 C C . ALA A 1 94 ? -17.234 34.719 9.352 1 98.06 94 ALA A C 1
ATOM 738 O O . ALA A 1 94 ? -18.391 34.344 9.109 1 98.06 94 ALA A O 1
ATOM 739 N N . LEU A 1 95 ? -16.406 33.938 10.016 1 98.25 95 LEU A N 1
ATOM 740 C CA . LEU A 1 95 ? -16.766 32.656 10.57 1 98.25 95 LEU A CA 1
ATOM 741 C C . LEU A 1 95 ? -17.922 32.781 11.555 1 98.25 95 LEU A C 1
ATOM 743 O O . LEU A 1 95 ? -18.844 31.969 11.555 1 98.25 95 LEU A O 1
ATOM 747 N N . GLU A 1 96 ? -17.859 33.844 12.383 1 96.94 96 GLU A N 1
ATOM 748 C CA . GLU A 1 96 ? -18.922 34.094 13.367 1 96.94 96 GLU A CA 1
ATOM 749 C C . GLU A 1 96 ? -20.25 34.406 12.688 1 96.94 96 GLU A C 1
ATOM 751 O O . GLU A 1 96 ? -21.312 34.031 13.195 1 96.94 96 GLU A O 1
ATOM 756 N N . LYS A 1 97 ? -20.203 35 11.555 1 96.75 97 LYS A N 1
ATOM 757 C CA . LYS A 1 97 ? -21.406 35.344 10.797 1 96.75 97 LYS A CA 1
ATOM 758 C C . LYS A 1 97 ? -21.984 34.125 10.102 1 96.75 97 LYS A C 1
ATOM 760 O O . LYS A 1 97 ? -23.203 34 9.938 1 96.75 97 LYS A O 1
ATOM 765 N N . ILE A 1 98 ? -21.156 33.25 9.703 1 96.75 98 ILE A N 1
ATOM 766 C CA . ILE A 1 98 ? -21.562 32.062 8.969 1 96.75 98 ILE A CA 1
ATOM 767 C C . ILE A 1 98 ? -22.344 31.141 9.906 1 96.75 98 ILE A C 1
ATOM 769 O O . ILE A 1 98 ? -23.375 30.562 9.516 1 96.75 98 ILE A O 1
ATOM 773 N N . SER A 1 99 ? -21.828 30.953 11.141 1 94.12 99 SER A N 1
ATOM 774 C CA . SER A 1 99 ? -22.516 30.078 12.086 1 94.12 99 SER A CA 1
ATOM 775 C C . SER A 1 99 ? -22.141 30.422 13.531 1 94.12 99 SER A C 1
ATOM 777 O O . SER A 1 99 ? -20.969 30.578 13.859 1 94.12 99 SER A O 1
ATOM 779 N N . CYS A 1 100 ? -23.125 30.406 14.352 1 87.5 100 CYS A N 1
ATOM 780 C CA . CYS A 1 100 ? -22.906 30.625 15.781 1 87.5 100 CYS A CA 1
ATOM 781 C C . CYS A 1 100 ? -22.5 29.328 16.469 1 87.5 100 CYS A C 1
ATOM 783 O O . CYS A 1 100 ? -22.047 29.344 17.625 1 87.5 100 CYS A O 1
ATOM 785 N N . GLY A 1 101 ? -22.625 28.25 15.766 1 91.5 101 GLY A N 1
ATOM 786 C CA . GLY A 1 101 ? -22.281 26.953 16.328 1 91.5 101 GLY A CA 1
ATOM 787 C C . GLY A 1 101 ? -20.812 26.609 16.188 1 91.5 101 GLY A C 1
ATOM 788 O O . GLY A 1 101 ? -20.344 25.641 16.781 1 91.5 101 GLY A O 1
ATOM 789 N N . HIS A 1 102 ? -20.078 27.422 15.5 1 95.44 102 HIS A N 1
ATOM 790 C CA . HIS A 1 102 ? -18.641 27.203 15.328 1 95.44 102 HIS A CA 1
ATOM 791 C C . HIS A 1 102 ? -17.891 27.391 16.641 1 95.44 102 HIS A C 1
ATOM 793 O O . HIS A 1 102 ? -18.109 28.375 17.344 1 95.44 102 HIS A O 1
ATOM 799 N N . THR A 1 103 ? -17.109 26.391 17 1 97.69 103 THR A N 1
ATOM 800 C CA . THR A 1 103 ? -16.047 26.641 17.969 1 97.69 103 THR A CA 1
ATOM 801 C C . THR A 1 103 ? -14.805 27.172 17.266 1 97.69 103 THR A C 1
ATOM 803 O O . THR A 1 103 ? -14.117 26.438 16.562 1 97.69 103 THR A O 1
ATOM 806 N N . ILE A 1 104 ? -14.562 28.453 17.453 1 98.31 104 ILE A N 1
ATOM 807 C CA . ILE A 1 104 ? -13.398 29.094 16.844 1 98.31 104 ILE A CA 1
ATOM 808 C C . ILE A 1 104 ? -12.242 29.125 17.828 1 98.31 104 ILE A C 1
ATOM 810 O O . ILE A 1 104 ? -12.398 29.609 18.953 1 98.31 104 ILE A O 1
ATOM 814 N N . ILE A 1 105 ? -11.125 28.578 17.453 1 98.38 105 ILE A N 1
ATOM 815 C CA . ILE A 1 105 ? -9.914 28.547 18.25 1 98.38 105 ILE A CA 1
ATOM 816 C C . ILE A 1 105 ? -8.844 29.438 17.625 1 98.38 105 ILE A C 1
ATOM 818 O O . ILE A 1 105 ? -8.234 29.047 16.625 1 98.38 105 ILE A O 1
ATOM 822 N N . ALA A 1 106 ? -8.625 30.578 18.203 1 98.44 106 ALA A N 1
ATOM 823 C CA . ALA A 1 106 ? -7.605 31.516 17.734 1 98.44 106 ALA A CA 1
ATOM 824 C C . ALA A 1 106 ? -6.258 31.234 18.391 1 98.44 106 ALA A C 1
ATOM 826 O O . ALA A 1 106 ? -6.109 31.375 19.609 1 98.44 106 ALA A O 1
ATOM 827 N N . CYS A 1 107 ? -5.301 30.812 17.562 1 97.94 107 CYS A N 1
ATOM 828 C CA . CYS A 1 107 ? -4.016 30.422 18.125 1 97.94 107 CYS A CA 1
ATOM 829 C C . CYS A 1 107 ? -2.967 31.5 17.922 1 97.94 107 CYS A C 1
ATOM 831 O O . CYS A 1 107 ? -2.699 31.891 16.781 1 97.94 107 CYS A O 1
ATOM 833 N N . THR A 1 108 ? -2.385 32 19 1 97.44 108 THR A N 1
ATOM 834 C CA . THR A 1 108 ? -1.272 32.938 18.969 1 97.44 108 THR A CA 1
ATOM 835 C C . THR A 1 108 ? -0.014 32.312 19.562 1 97.44 108 THR A C 1
ATOM 837 O O . THR A 1 108 ? -0.032 31.156 19.969 1 97.44 108 THR A O 1
ATOM 840 N N . LYS A 1 109 ? 1.076 33.062 19.516 1 95.06 109 LYS A N 1
ATOM 841 C CA . LYS A 1 109 ? 2.314 32.562 20.094 1 95.06 109 LYS A CA 1
ATOM 842 C C . LYS A 1 109 ? 2.152 32.281 21.594 1 95.06 109 LYS A C 1
ATOM 844 O O . LYS A 1 109 ? 2.908 31.5 22.172 1 95.06 109 LYS A O 1
ATOM 849 N N . LYS A 1 110 ? 1.144 32.844 22.188 1 93.25 110 LYS A N 1
ATOM 850 C CA . LYS A 1 110 ? 0.941 32.719 23.641 1 93.25 110 LYS A CA 1
ATOM 851 C C . LYS A 1 110 ? 0.033 31.547 23.969 1 93.25 110 LYS A C 1
ATOM 853 O O . LYS A 1 110 ? -0.104 31.156 25.125 1 93.25 110 LYS A O 1
ATOM 858 N N . GLY A 1 111 ? -0.572 31 23 1 94.56 111 GLY A N 1
ATOM 859 C CA . GLY A 1 111 ? -1.492 29.891 23.219 1 94.56 111 GLY A CA 1
ATOM 860 C C . GLY A 1 111 ? -2.789 30.047 22.438 1 94.56 111 GLY A C 1
ATOM 861 O O . GLY A 1 111 ? -2.93 30.953 21.625 1 94.56 111 GLY A O 1
ATOM 862 N N . ALA A 1 112 ? -3.668 29.094 22.734 1 97.56 112 ALA A N 1
ATOM 863 C CA . ALA A 1 112 ? -4.977 29.109 22.094 1 97.56 112 ALA A CA 1
ATOM 864 C C . ALA A 1 112 ? -5.957 29.984 22.859 1 97.56 112 ALA A C 1
ATOM 866 O O . ALA A 1 112 ? -5.922 30.031 24.094 1 97.56 112 ALA A O 1
ATOM 867 N N . ILE A 1 113 ? -6.781 30.656 22.141 1 98.19 113 ILE A N 1
ATOM 868 C CA . ILE A 1 113 ? -7.785 31.547 22.719 1 98.19 113 ILE A CA 1
ATOM 869 C C . ILE A 1 113 ? -9.172 31.156 22.203 1 98.19 113 ILE A C 1
ATOM 871 O O . ILE A 1 113 ? -9.375 30.984 21 1 98.19 113 ILE A O 1
ATOM 875 N N . VAL A 1 114 ? -10.102 30.953 23.031 1 98.12 114 VAL A N 1
ATOM 876 C CA . VAL A 1 114 ? -11.484 30.641 22.688 1 98.12 114 VAL A CA 1
ATOM 877 C C . VAL A 1 114 ? -12.438 31.562 23.422 1 98.12 114 VAL A C 1
ATOM 879 O O . VAL A 1 114 ? -12.023 32.312 24.328 1 98.12 114 VAL A O 1
ATOM 882 N N . LYS A 1 115 ? -13.734 31.547 23.016 1 97.06 115 LYS A N 1
ATOM 883 C CA . LYS A 1 115 ? -14.742 32.344 23.719 1 97.06 115 LYS A CA 1
ATOM 884 C C . LYS A 1 115 ? -15.086 31.719 25.062 1 97.06 115 LYS A C 1
ATOM 886 O O . LYS A 1 115 ? -15.141 30.484 25.203 1 97.06 115 LYS A O 1
ATOM 891 N N . GLU A 1 116 ? -15.398 32.5 26.016 1 95.81 116 GLU A N 1
ATOM 892 C CA . GLU A 1 116 ? -15.633 32.062 27.391 1 95.81 116 GLU A CA 1
ATOM 893 C C . GLU A 1 116 ? -16.938 31.266 27.5 1 95.81 116 GLU A C 1
ATOM 895 O O . GLU A 1 116 ? -17.109 30.5 28.438 1 95.81 116 GLU A O 1
ATOM 900 N N . ASN A 1 117 ? -17.844 31.422 26.594 1 93.31 117 ASN A N 1
ATOM 901 C CA . ASN A 1 117 ? -19.156 30.766 26.688 1 93.31 117 ASN A CA 1
ATOM 902 C C . ASN A 1 117 ? -19.156 29.406 26 1 93.31 117 ASN A C 1
ATOM 904 O O . ASN A 1 117 ? -20.219 28.812 25.797 1 93.31 117 ASN A O 1
ATOM 908 N N . LEU A 1 118 ? -18.031 28.953 25.625 1 94.5 118 LEU A N 1
ATOM 909 C CA . LEU A 1 118 ? -17.953 27.641 24.984 1 94.5 118 LEU A CA 1
ATOM 910 C C . LEU A 1 118 ? -18.438 26.547 25.938 1 94.5 118 LEU A C 1
ATOM 912 O O . LEU A 1 118 ? -18.125 26.578 27.141 1 94.5 118 LEU A O 1
ATOM 916 N N . SER A 1 119 ? -19.203 25.547 25.438 1 94.25 119 SER A N 1
ATOM 917 C CA . SER A 1 119 ? -19.719 24.453 26.25 1 94.25 119 SER A CA 1
ATOM 918 C C . SER A 1 119 ? -18.578 23.547 26.719 1 94.25 119 SER A C 1
ATOM 920 O O . SER A 1 119 ? -17.5 23.516 26.125 1 94.25 119 SER A O 1
ATOM 922 N N . GLU A 1 120 ? -18.844 22.797 27.734 1 94.06 120 GLU A N 1
ATOM 923 C CA . GLU A 1 120 ? -17.875 21.828 28.266 1 94.06 120 GLU A CA 1
ATOM 924 C C . GLU A 1 120 ? -17.547 20.766 27.234 1 94.06 120 GLU A C 1
ATOM 926 O O . GLU A 1 120 ? -16.406 20.312 27.141 1 94.06 120 GLU A O 1
ATOM 931 N N . SER A 1 121 ? -18.547 20.406 26.516 1 94.38 121 SER A N 1
ATOM 932 C CA . SER A 1 121 ? -18.328 19.375 25.484 1 94.38 121 SER A CA 1
ATOM 933 C C . SER A 1 121 ? -17.359 19.859 24.422 1 94.38 121 SER A C 1
ATOM 935 O O . SER A 1 121 ? -16.469 19.109 24 1 94.38 121 SER A O 1
ATOM 937 N N . GLU A 1 122 ? -17.484 21.078 24.047 1 95 122 GLU A N 1
ATOM 938 C CA . GLU A 1 122 ? -16.594 21.641 23.047 1 95 122 GLU A CA 1
ATOM 939 C C . GLU A 1 122 ? -15.195 21.875 23.625 1 95 122 GLU A C 1
ATOM 941 O O . GLU A 1 122 ? -14.195 21.703 22.922 1 95 122 GLU A O 1
ATOM 946 N N . MET A 1 123 ? -15.156 22.234 24.891 1 95.31 123 MET A N 1
ATOM 947 C CA . MET A 1 123 ? -13.867 22.484 25.531 1 95.31 123 MET A CA 1
ATOM 948 C C . MET A 1 123 ? -13.031 21.203 25.578 1 95.31 123 MET A C 1
ATOM 950 O O . MET A 1 123 ? -11.797 21.266 25.562 1 95.31 123 MET A O 1
ATOM 954 N N . LYS A 1 124 ? -13.672 20.094 25.609 1 93.38 124 LYS A N 1
ATOM 955 C CA . LYS A 1 124 ? -12.945 18.828 25.609 1 93.38 124 LYS A CA 1
ATOM 956 C C . LYS A 1 124 ? -12.141 18.656 24.312 1 93.38 124 LYS A C 1
ATOM 958 O O . LYS A 1 124 ? -11 18.203 24.344 1 93.38 124 LYS A O 1
ATOM 963 N N . TYR A 1 125 ? -12.773 19.094 23.234 1 92.94 125 TYR A N 1
ATOM 964 C CA . TYR A 1 125 ? -12.086 19.031 21.938 1 92.94 125 TYR A CA 1
ATOM 965 C C . TYR A 1 125 ? -10.906 20 21.906 1 92.94 125 TYR A C 1
ATOM 967 O O . TYR A 1 125 ? -9.828 19.656 21.422 1 92.94 125 TYR A O 1
ATOM 975 N N . VAL A 1 126 ? -11.133 21.141 22.438 1 94.94 126 VAL A N 1
ATOM 976 C CA . VAL A 1 126 ? -10.094 22.172 22.453 1 94.94 126 VAL A CA 1
ATOM 977 C C . VAL A 1 126 ? -8.914 21.688 23.297 1 94.94 126 VAL A C 1
ATOM 979 O O . VAL A 1 126 ? -7.773 21.688 22.828 1 94.94 126 VAL A O 1
ATOM 982 N N . ASN A 1 127 ? -9.188 21.156 24.469 1 93.31 127 ASN A N 1
ATOM 983 C CA . ASN A 1 127 ? -8.148 20.766 25.406 1 93.31 127 ASN A CA 1
ATOM 984 C C . ASN A 1 127 ? -7.387 19.531 24.938 1 93.31 127 ASN A C 1
ATOM 986 O O . ASN A 1 127 ? -6.254 19.297 25.359 1 93.31 127 ASN A O 1
ATOM 990 N N . ALA A 1 128 ? -7.977 18.828 24.078 1 90.69 128 ALA A N 1
ATOM 991 C CA . ALA A 1 128 ? -7.309 17.656 23.516 1 90.69 128 ALA A CA 1
ATOM 992 C C . ALA A 1 128 ? -6.215 18.062 22.547 1 90.69 128 ALA A C 1
ATOM 994 O O . ALA A 1 128 ? -5.25 17.328 22.328 1 90.69 128 ALA A O 1
ATOM 995 N N . SER A 1 129 ? -6.312 19.266 22.016 1 93.38 129 SER A N 1
ATOM 996 C CA . SER A 1 129 ? -5.41 19.672 20.953 1 93.38 129 SER A CA 1
ATOM 997 C C . SER A 1 129 ? -4.512 20.828 21.375 1 93.38 129 SER A C 1
ATOM 999 O O . SER A 1 129 ? -3.459 21.047 20.781 1 93.38 129 SER A O 1
ATOM 1001 N N . TYR A 1 130 ? -4.902 21.469 22.422 1 93.75 130 TYR A N 1
ATOM 1002 C CA . TYR A 1 130 ? -4.188 22.672 22.844 1 93.75 130 TYR A CA 1
ATOM 1003 C C . TYR A 1 130 ? -3.881 22.641 24.344 1 93.75 130 TYR A C 1
ATOM 1005 O O . TYR A 1 130 ? -4.785 22.484 25.156 1 93.75 130 TYR A O 1
ATOM 1013 N N . ALA A 1 131 ? -2.648 22.812 24.609 1 91.06 131 ALA A N 1
ATOM 1014 C CA . ALA A 1 131 ? -2.189 22.703 26 1 91.06 131 ALA A CA 1
ATOM 1015 C C . ALA A 1 131 ? -2.506 23.984 26.781 1 91.06 131 ALA A C 1
ATOM 1017 O O . ALA A 1 131 ? -2.811 23.922 27.969 1 91.06 131 ALA A O 1
ATOM 1018 N N . HIS A 1 132 ? -2.383 25.109 26.234 1 91.19 132 HIS A N 1
ATOM 1019 C CA . HIS A 1 132 ? -2.627 26.406 26.859 1 91.19 132 HIS A CA 1
ATOM 1020 C C . HIS A 1 132 ? -3.811 27.125 26.219 1 91.19 132 HIS A C 1
ATOM 1022 O O . HIS A 1 132 ? -3.713 27.594 25.078 1 91.19 132 HIS A O 1
ATOM 1028 N N . VAL A 1 133 ? -4.859 27.234 26.984 1 95.69 133 VAL A N 1
ATOM 1029 C CA . VAL A 1 133 ? -6.078 27.812 26.438 1 95.69 133 VAL A CA 1
ATOM 1030 C C . VAL A 1 133 ? -6.527 28.984 27.312 1 95.69 133 VAL A C 1
ATOM 1032 O O . VAL A 1 133 ? -6.605 28.844 28.531 1 95.69 133 VAL A O 1
ATOM 1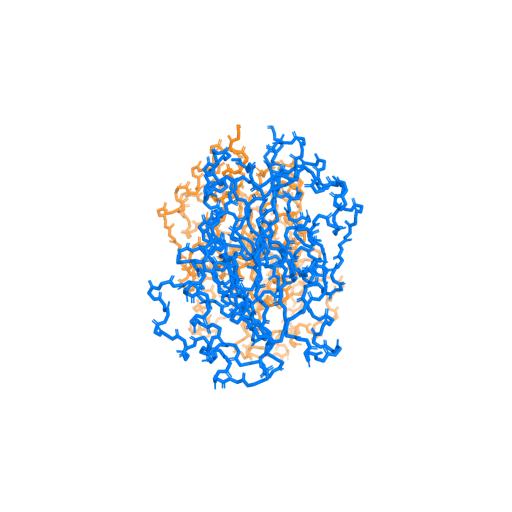035 N N . THR A 1 134 ? -6.707 30.047 26.734 1 97 134 THR A N 1
ATOM 1036 C CA . THR A 1 134 ? -7.258 31.234 27.391 1 97 134 THR A CA 1
ATOM 1037 C C . THR A 1 134 ? -8.664 31.531 26.875 1 97 134 THR A C 1
ATOM 1039 O O . THR A 1 134 ? -8.961 31.297 25.703 1 97 134 THR A O 1
ATOM 1042 N N . LYS A 1 135 ? -9.5 32.031 27.75 1 97.06 135 LYS A N 1
ATOM 1043 C CA . LYS A 1 135 ? -10.867 32.406 27.359 1 97.06 135 LYS A CA 1
ATOM 1044 C C . LYS A 1 135 ? -11.047 33.906 27.312 1 97.06 135 LYS A C 1
ATOM 1046 O O . LYS A 1 135 ? -10.508 34.625 28.156 1 97.06 135 LYS A O 1
ATOM 1051 N N . ILE A 1 136 ? -11.75 34.375 26.328 1 97.5 136 ILE A N 1
ATOM 1052 C CA . ILE A 1 136 ? -12.023 35.812 26.203 1 97.5 136 ILE A CA 1
ATOM 1053 C C . ILE A 1 136 ? -13.484 36.031 25.797 1 97.5 136 ILE A C 1
ATOM 1055 O O . ILE A 1 136 ? -14.164 35.094 25.406 1 97.5 136 ILE A O 1
ATOM 1059 N N . THR A 1 137 ? -13.914 37.25 25.922 1 96.31 137 THR A N 1
ATOM 1060 C CA . THR A 1 137 ? -15.297 37.594 25.594 1 96.31 137 THR A CA 1
ATOM 1061 C C . THR A 1 137 ? -15.453 37.875 24.109 1 96.31 137 THR A C 1
ATOM 1063 O O . THR A 1 137 ? -16.453 37.5 23.484 1 96.31 137 THR A O 1
ATOM 1066 N N . ASP A 1 138 ? -14.398 38.594 23.578 1 97.12 138 ASP A N 1
ATOM 1067 C CA . ASP A 1 138 ? -14.445 39.062 22.203 1 97.12 138 ASP A CA 1
ATOM 1068 C C . ASP A 1 138 ? -13.078 38.906 21.531 1 97.12 138 ASP A C 1
ATOM 1070 O O . ASP A 1 138 ? -12.07 39.406 22.031 1 97.12 138 ASP A O 1
ATOM 1074 N N . PHE A 1 139 ? -13.109 38.25 20.375 1 97.62 139 PHE A N 1
ATOM 1075 C CA . PHE A 1 139 ? -11.852 37.969 19.688 1 97.62 139 PHE A CA 1
ATOM 1076 C C . PHE A 1 139 ? -11.148 39.25 19.297 1 97.62 139 PHE A C 1
ATOM 1078 O O . PHE A 1 139 ? -9.938 39.281 19.094 1 97.62 139 PHE A O 1
ATOM 1085 N N . THR A 1 140 ? -11.891 40.375 19.172 1 97.25 140 THR A N 1
ATOM 1086 C CA . THR A 1 140 ? -11.289 41.656 18.781 1 97.25 140 THR A CA 1
ATOM 1087 C C . THR A 1 140 ? -10.312 42.125 19.844 1 97.25 140 THR A C 1
ATOM 1089 O O . THR A 1 140 ? -9.523 43.031 19.594 1 97.25 140 THR A O 1
ATOM 1092 N N . GLU A 1 141 ? -10.344 41.469 20.984 1 97.06 141 GLU A N 1
ATOM 1093 C CA . GLU A 1 141 ? -9.422 41.812 22.062 1 97.06 141 GLU A CA 1
ATOM 1094 C C . GLU A 1 141 ? -8.008 41.312 21.766 1 97.06 141 GLU A C 1
ATOM 1096 O O . GLU A 1 141 ? -7.047 41.75 22.406 1 97.06 141 GLU A O 1
ATOM 1101 N N . ILE A 1 142 ? -7.922 40.406 20.875 1 97.81 142 ILE A N 1
ATOM 1102 C CA . ILE A 1 142 ? -6.617 39.844 20.547 1 97.81 142 ILE A CA 1
ATOM 1103 C C . ILE A 1 142 ? -5.805 40.844 19.734 1 97.81 142 ILE A C 1
ATOM 1105 O O . ILE A 1 142 ? -6.262 41.312 18.703 1 97.81 142 ILE A O 1
ATOM 1109 N N . LYS A 1 143 ? -4.617 41.125 20.172 1 97.88 143 LYS A N 1
ATOM 1110 C CA . LYS A 1 143 ? -3.775 42.125 19.484 1 97.88 143 LYS A CA 1
ATOM 1111 C C . LYS A 1 143 ? -2.602 41.438 18.797 1 97.88 143 LYS A C 1
ATOM 1113 O O . LYS A 1 143 ? -1.973 42 17.906 1 97.88 143 LYS A O 1
ATOM 1118 N N . ASP A 1 144 ? -2.27 40.219 19.203 1 98.06 144 ASP A N 1
ATOM 1119 C CA . ASP A 1 144 ? -1.163 39.469 18.641 1 98.06 144 ASP A CA 1
ATOM 1120 C C . ASP A 1 144 ? -1.501 38.969 17.234 1 98.06 144 ASP A C 1
ATOM 1122 O O . ASP A 1 144 ? -2.676 38.812 16.891 1 98.06 144 ASP A O 1
ATOM 1126 N N . ASP A 1 145 ? -0.489 38.75 16.422 1 98.44 145 ASP A N 1
ATOM 1127 C CA . ASP A 1 145 ? -0.665 37.938 15.203 1 98.44 145 ASP A CA 1
ATOM 1128 C C . ASP A 1 145 ? -1.033 36.5 15.539 1 98.44 145 ASP A C 1
ATOM 1130 O O . ASP A 1 145 ? -0.846 36.062 16.672 1 98.44 145 ASP A O 1
ATOM 1134 N N . PHE A 1 146 ? -1.602 35.844 14.578 1 98.44 146 PHE A N 1
ATOM 1135 C CA . PHE A 1 146 ? -2.061 34.5 14.805 1 98.44 146 PHE A CA 1
ATOM 1136 C C . PHE A 1 146 ? -1.099 33.5 14.18 1 98.44 146 PHE A C 1
ATOM 1138 O O . PHE A 1 146 ? -0.542 33.719 13.109 1 98.44 146 PHE A O 1
ATOM 1145 N N . ILE A 1 147 ? -0.87 32.375 14.859 1 97.94 147 ILE A N 1
ATOM 1146 C CA . ILE A 1 147 ? -0.181 31.234 14.266 1 97.94 147 ILE A CA 1
ATOM 1147 C C . ILE A 1 147 ? -1.107 30.531 13.281 1 97.94 147 ILE A C 1
ATOM 1149 O O . ILE A 1 147 ? -0.698 30.188 12.164 1 97.94 147 ILE A O 1
ATOM 1153 N N . LYS A 1 148 ? -2.336 30.266 13.727 1 98.12 148 LYS A N 1
ATOM 1154 C CA . LYS A 1 148 ? -3.42 29.672 12.945 1 98.12 148 LYS A CA 1
ATOM 1155 C C . LYS A 1 148 ? -4.773 29.938 13.602 1 98.12 148 LYS A C 1
ATOM 1157 O O . LYS A 1 148 ? -4.836 30.406 14.734 1 98.12 148 LYS A O 1
ATOM 1162 N N . ILE A 1 149 ? -5.758 29.719 12.828 1 98.38 149 ILE A N 1
ATOM 1163 C CA . ILE A 1 149 ? -7.125 29.688 13.336 1 98.38 149 ILE A CA 1
ATOM 1164 C C . ILE A 1 149 ? -7.762 28.344 13.008 1 98.38 149 ILE A C 1
ATOM 1166 O O . ILE A 1 149 ? -7.672 27.859 11.867 1 98.38 149 ILE A O 1
ATOM 1170 N N . THR A 1 150 ? -8.32 27.719 13.992 1 98.12 150 THR A N 1
ATOM 1171 C CA . THR A 1 150 ? -8.977 26.422 13.828 1 98.12 150 THR A CA 1
ATOM 1172 C C . THR A 1 150 ? -10.461 26.516 14.172 1 98.12 150 THR A C 1
ATOM 1174 O O . THR A 1 150 ? -10.852 27.266 15.07 1 98.12 150 THR A O 1
ATOM 1177 N N . VAL A 1 151 ? -11.242 25.797 13.422 1 98.06 151 VAL A N 1
ATOM 1178 C CA . VAL A 1 151 ? -12.68 25.75 13.664 1 98.06 151 VAL A CA 1
ATOM 1179 C C . VAL A 1 151 ? -13.125 24.312 13.898 1 98.06 151 VAL A C 1
ATOM 1181 O O . VAL A 1 151 ? -12.805 23.422 13.102 1 98.06 151 VAL A O 1
ATOM 1184 N N . HIS A 1 152 ? -13.758 24.016 14.938 1 97.75 152 HIS A N 1
ATOM 1185 C CA . HIS A 1 152 ? -14.508 22.781 15.125 1 97.75 152 HIS A CA 1
ATOM 1186 C C . HIS A 1 152 ? -16 23 14.914 1 97.75 152 HIS A C 1
ATOM 1188 O O . HIS A 1 152 ? -16.594 23.891 15.531 1 97.75 152 HIS A O 1
ATOM 1194 N N . ASP A 1 153 ? -16.594 22.281 14.047 1 97.06 153 ASP A N 1
ATOM 1195 C CA . ASP A 1 153 ? -18.016 22.359 13.742 1 97.06 153 ASP A CA 1
ATOM 1196 C C . ASP A 1 153 ? -18.719 21.031 14.031 1 97.06 153 ASP A C 1
ATOM 1198 O O . ASP A 1 153 ? -18.672 20.109 13.211 1 97.06 153 ASP A O 1
ATOM 1202 N N . PRO A 1 154 ? -19.422 20.906 15.109 1 94.31 154 PRO A N 1
ATOM 1203 C CA . PRO A 1 154 ? -20.062 19.641 15.461 1 94.31 154 PRO A CA 1
ATOM 1204 C C . PRO A 1 154 ? -21.078 19.172 14.414 1 94.31 154 PRO A C 1
ATOM 1206 O O . PRO A 1 154 ? -21.422 17.9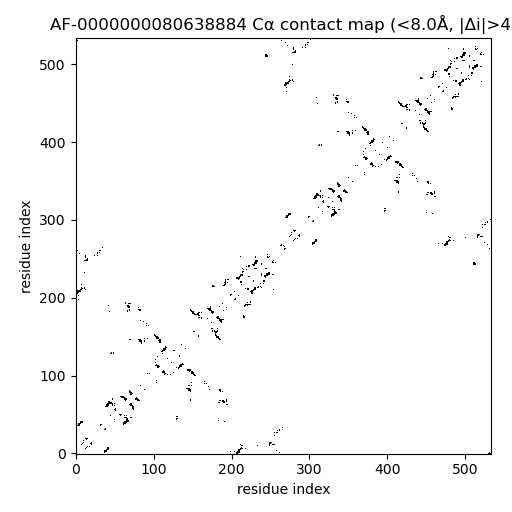84 14.367 1 94.31 154 PRO A O 1
ATOM 1209 N N . ASP A 1 155 ? -21.531 20.062 13.594 1 95.19 155 ASP A N 1
ATOM 1210 C CA . ASP A 1 155 ? -22.531 19.719 12.578 1 95.19 155 ASP A CA 1
ATOM 1211 C C . ASP A 1 155 ? -21.859 19.203 11.305 1 95.19 155 ASP A C 1
ATOM 1213 O O . ASP A 1 155 ? -22.531 18.891 10.328 1 95.19 155 ASP A O 1
ATOM 1217 N N . ALA A 1 156 ? -20.547 19.172 11.281 1 96.25 156 ALA A N 1
ATOM 1218 C CA . ALA A 1 156 ? -19.766 18.562 10.211 1 96.25 156 ALA A CA 1
ATOM 1219 C C . ALA A 1 156 ? -19.953 19.328 8.906 1 96.25 156 ALA A C 1
ATOM 1221 O O . ALA A 1 156 ? -20.094 18.719 7.84 1 96.25 156 ALA A O 1
ATOM 1222 N N . ASN A 1 157 ? -19.969 20.672 8.938 1 97.12 157 ASN A N 1
ATOM 1223 C CA . ASN A 1 157 ? -20.172 21.5 7.754 1 97.12 157 ASN A CA 1
ATOM 1224 C C . ASN A 1 157 ? -18.891 22.219 7.336 1 97.12 157 ASN A C 1
ATOM 1226 O O . ASN A 1 157 ? -18.938 23.188 6.582 1 97.12 157 ASN A O 1
ATOM 1230 N N . CYS A 1 158 ? -17.75 21.75 7.766 1 97.12 158 CYS A N 1
ATOM 1231 C CA . CYS A 1 158 ? -16.5 22.438 7.504 1 97.12 158 CYS A CA 1
ATOM 1232 C C . CYS A 1 158 ? -16.234 22.547 6.008 1 97.12 158 CYS A C 1
ATOM 1234 O O . CYS A 1 158 ? -15.797 23.594 5.52 1 97.12 158 CYS A O 1
ATOM 1236 N N . PRO A 1 159 ? -16.516 21.5 5.234 1 96.69 159 PRO A N 1
ATOM 1237 C CA . PRO A 1 159 ? -16.297 21.641 3.793 1 96.69 159 PRO A CA 1
ATOM 1238 C C . PRO A 1 159 ? -17.141 22.75 3.172 1 96.69 159 PRO A C 1
ATOM 1240 O O . PRO A 1 159 ? -16.641 23.531 2.352 1 96.69 159 PRO A O 1
ATOM 1243 N N . GLU A 1 160 ? -18.359 22.844 3.539 1 97.44 160 GLU A N 1
ATOM 1244 C CA . GLU A 1 160 ? -19.25 23.891 3.045 1 97.44 160 GLU A CA 1
ATOM 1245 C C . GLU A 1 160 ? -18.781 25.266 3.529 1 97.44 160 GLU A C 1
ATOM 1247 O O . GLU A 1 160 ? -18.812 26.234 2.77 1 97.44 160 GLU A O 1
ATOM 1252 N N . THR A 1 161 ? -18.453 25.328 4.801 1 98.06 161 THR A N 1
ATOM 1253 C CA . THR A 1 161 ? -17.984 26.578 5.371 1 98.06 161 THR A CA 1
ATOM 1254 C C . THR A 1 161 ? -16.75 27.078 4.625 1 98.06 161 THR A C 1
ATOM 1256 O O . THR A 1 161 ? -16.625 28.281 4.348 1 98.06 161 THR A O 1
ATOM 1259 N N . ARG A 1 162 ? -15.82 26.172 4.316 1 97.81 162 ARG A N 1
ATOM 1260 C CA . ARG A 1 162 ? -14.625 26.547 3.572 1 97.81 162 ARG A CA 1
ATOM 1261 C C . ARG A 1 162 ? -14.984 27.25 2.271 1 97.81 162 ARG A C 1
ATOM 1263 O O . ARG A 1 162 ? -14.383 28.281 1.93 1 97.81 162 ARG A O 1
ATOM 1270 N N . GLU A 1 163 ? -15.977 26.734 1.608 1 97.75 163 GLU A N 1
ATOM 1271 C CA . GLU A 1 163 ? -16.391 27.328 0.336 1 97.75 163 GLU A CA 1
ATOM 1272 C C . GLU A 1 163 ? -16.953 28.734 0.532 1 97.75 163 GLU A C 1
ATOM 1274 O O . GLU A 1 163 ? -16.75 29.609 -0.306 1 97.75 163 GLU A O 1
ATOM 1279 N N . LYS A 1 164 ? -17.656 28.953 1.532 1 97.81 164 LYS A N 1
ATOM 1280 C CA . LYS A 1 164 ? -18.234 30.266 1.827 1 97.81 164 LYS A CA 1
ATOM 1281 C C . LYS A 1 164 ? -17.156 31.281 2.133 1 97.81 164 LYS A C 1
ATOM 1283 O O . LYS A 1 164 ? -17.406 32.5 2.117 1 97.81 164 LYS A O 1
ATOM 1288 N N . LEU A 1 165 ? -15.945 30.812 2.428 1 98.25 165 LEU A N 1
ATOM 1289 C CA . LEU A 1 165 ? -14.844 31.703 2.783 1 98.25 165 LEU A CA 1
ATOM 1290 C C . LEU A 1 165 ? -13.953 31.969 1.577 1 98.25 165 LEU A C 1
ATOM 1292 O O . LEU A 1 165 ? -12.789 32.344 1.732 1 98.25 165 LEU A O 1
ATOM 1296 N N . HIS A 1 166 ? -14.43 31.828 0.38 1 97.19 166 HIS A N 1
ATOM 1297 C CA . HIS A 1 166 ? -13.648 31.891 -0.851 1 97.19 166 HIS A CA 1
ATOM 1298 C C . HIS A 1 166 ? -12.961 33.25 -1 1 97.19 166 HIS A C 1
ATOM 1300 O O . HIS A 1 166 ? -11.883 33.344 -1.593 1 97.19 166 HIS A O 1
ATOM 1306 N N . GLU A 1 167 ? -13.516 34.344 -0.488 1 96.88 167 GLU A N 1
ATOM 1307 C CA . GLU A 1 167 ? -12.953 35.656 -0.603 1 96.88 167 GLU A CA 1
ATOM 1308 C C . GLU A 1 167 ? -11.609 35.781 0.117 1 96.88 167 GLU A C 1
ATOM 1310 O O . GLU A 1 167 ? -10.828 36.688 -0.136 1 96.88 167 GLU A O 1
ATOM 1315 N N . PHE A 1 168 ? -11.297 34.781 0.994 1 97.88 168 PHE A N 1
ATOM 1316 C CA . PHE A 1 168 ? -10.078 34.812 1.789 1 97.88 168 PHE A CA 1
ATOM 1317 C C . PHE A 1 168 ? -9 33.938 1.162 1 97.88 168 PHE A C 1
ATOM 1319 O O . PHE A 1 168 ? -7.852 33.938 1.612 1 97.88 168 PHE A O 1
ATOM 1326 N N . PHE A 1 169 ? -9.312 33.25 0.062 1 96.25 169 PHE A N 1
ATOM 1327 C CA . PHE A 1 169 ? -8.398 32.281 -0.505 1 96.25 169 PHE A CA 1
ATOM 1328 C C . PHE A 1 169 ? -7.145 32.938 -1.048 1 96.25 169 PHE A C 1
ATOM 1330 O O . PHE A 1 169 ? -6.109 32.281 -1.209 1 96.25 169 PHE A O 1
ATOM 1337 N N . HIS A 1 170 ? -7.203 34.219 -1.312 1 95.19 170 HIS A N 1
ATOM 1338 C CA . HIS A 1 170 ? -6.059 34.938 -1.869 1 95.19 170 HIS A CA 1
ATOM 1339 C C . HIS A 1 170 ? -5.078 35.344 -0.775 1 95.19 170 HIS A C 1
ATOM 1341 O O . HIS A 1 170 ? -3.93 35.688 -1.063 1 95.19 170 HIS A O 1
ATOM 1347 N N . GLN A 1 171 ? -5.43 35.219 0.475 1 96.38 171 GLN A N 1
ATOM 1348 C CA . GLN A 1 171 ? -4.562 35.75 1.525 1 96.38 171 GLN A CA 1
ATOM 1349 C C . GLN A 1 171 ? -4.289 34.688 2.588 1 96.38 171 GLN A C 1
ATOM 1351 O O . GLN A 1 171 ? -3.359 34.844 3.389 1 96.38 171 GLN A O 1
ATOM 1356 N N . LEU A 1 172 ? -5.145 33.656 2.611 1 97.94 172 LEU A N 1
ATOM 1357 C CA . LEU A 1 172 ? -5.023 32.625 3.619 1 97.94 172 LEU A CA 1
ATOM 1358 C C . LEU A 1 172 ? -5.133 31.234 2.98 1 97.94 172 LEU A C 1
ATOM 1360 O O . LEU A 1 172 ? -5.691 31.094 1.893 1 97.94 172 LEU A O 1
ATOM 1364 N N . TYR A 1 173 ? -4.559 30.266 3.617 1 96.88 173 TYR A N 1
ATOM 1365 C CA . TYR A 1 173 ? -4.777 28.875 3.279 1 96.88 173 TYR A CA 1
ATOM 1366 C C . TYR A 1 173 ? -5.828 28.25 4.188 1 96.88 173 TYR A C 1
ATOM 1368 O O . TYR A 1 173 ? -5.672 28.234 5.41 1 96.88 173 TYR A O 1
ATOM 1376 N N . ILE A 1 174 ? -6.926 27.812 3.619 1 97.44 174 ILE A N 1
ATOM 1377 C CA . ILE A 1 174 ? -8.055 27.266 4.355 1 97.44 174 ILE A CA 1
ATOM 1378 C C . ILE A 1 174 ? -8.281 25.812 3.939 1 97.44 174 ILE A C 1
ATOM 1380 O O . ILE A 1 174 ? -8.516 25.531 2.762 1 97.44 174 ILE A O 1
ATOM 1384 N N . VAL A 1 175 ? -8.227 24.922 4.922 1 95.62 175 VAL A N 1
ATOM 1385 C CA . VAL A 1 175 ? -8.406 23.5 4.598 1 95.62 175 VAL A CA 1
ATOM 1386 C C . VAL A 1 175 ? -9.383 22.859 5.578 1 95.62 175 VAL A C 1
ATOM 1388 O O . VAL A 1 175 ? -9.219 22.969 6.797 1 95.62 175 VAL A O 1
ATOM 1391 N N . ALA A 1 176 ? -10.43 22.281 5.023 1 95.69 176 ALA A N 1
ATOM 1392 C CA . ALA A 1 176 ? -11.266 21.391 5.832 1 95.69 176 ALA A CA 1
ATOM 1393 C C . ALA A 1 176 ? -10.594 20.031 6.02 1 95.69 176 ALA A C 1
ATOM 1395 O O . ALA A 1 176 ? -10.805 19.125 5.223 1 95.69 176 ALA A O 1
ATOM 1396 N N . SER A 1 177 ? -9.789 19.875 7.031 1 92.56 177 SER A N 1
ATOM 1397 C CA . SER A 1 177 ? -9.023 18.656 7.273 1 92.56 177 SER A CA 1
ATOM 1398 C C . SER A 1 177 ? -9.953 17.453 7.457 1 92.56 177 SER A C 1
ATOM 1400 O O . SER A 1 177 ? -9.625 16.344 7.043 1 92.56 177 SER A O 1
ATOM 1402 N N . GLU A 1 178 ? -11.031 17.609 8.125 1 91.75 178 GLU A N 1
ATOM 1403 C CA . GLU A 1 178 ? -12.156 16.703 8.297 1 91.75 178 GLU A CA 1
ATOM 1404 C C . GLU A 1 178 ? -13.492 17.406 8.117 1 91.75 178 GLU A C 1
ATOM 1406 O O . GLU A 1 178 ? -13.523 18.625 7.891 1 91.75 178 GLU A O 1
ATOM 1411 N N . ASP A 1 179 ? -14.508 16.625 8.242 1 94.5 179 ASP A N 1
ATOM 1412 C CA . ASP A 1 179 ? -15.828 17.234 8.133 1 94.5 179 ASP A CA 1
ATOM 1413 C C . ASP A 1 179 ? -16.109 18.172 9.297 1 94.5 179 ASP A C 1
ATOM 1415 O O . ASP A 1 179 ? -16.797 19.172 9.141 1 94.5 179 ASP A O 1
ATOM 1419 N N . THR A 1 180 ? -15.57 17.875 10.461 1 96.06 180 THR A N 1
ATOM 1420 C CA . THR A 1 180 ? -15.875 18.656 11.656 1 96.06 180 THR A CA 1
ATOM 1421 C C . THR A 1 180 ? -14.727 19.609 11.977 1 96.06 180 THR A C 1
ATOM 1423 O O . THR A 1 180 ? -14.844 20.438 12.883 1 96.06 180 THR A O 1
ATOM 1426 N N . TRP A 1 181 ? -13.641 19.531 11.258 1 96.38 181 TRP A N 1
ATOM 1427 C CA . TRP A 1 181 ? -12.484 20.359 11.594 1 96.38 181 TRP A CA 1
ATOM 1428 C C . TRP A 1 181 ? -11.984 21.125 10.375 1 96.38 181 TRP A C 1
ATOM 1430 O O . TRP A 1 181 ? -11.898 20.562 9.273 1 96.38 181 TRP A O 1
ATOM 1440 N N . MET A 1 182 ? -11.648 22.359 10.57 1 97.38 182 MET A N 1
ATOM 1441 C CA . MET A 1 182 ? -11.055 23.219 9.547 1 97.38 182 MET A CA 1
ATOM 1442 C C . MET A 1 182 ? -9.906 24.031 10.117 1 97.38 182 MET A C 1
ATOM 1444 O O . MET A 1 182 ? -9.984 24.531 11.242 1 97.38 182 MET A O 1
ATOM 1448 N N . ASP A 1 183 ? -8.898 24.156 9.359 1 97.56 183 ASP A N 1
ATOM 1449 C CA . ASP A 1 183 ? -7.734 24.938 9.766 1 97.56 183 ASP A CA 1
ATOM 1450 C C . ASP A 1 183 ? -7.457 26.078 8.773 1 97.56 183 ASP A C 1
ATOM 1452 O O . ASP A 1 183 ? -7.633 25.891 7.562 1 97.56 183 ASP A O 1
ATOM 1456 N N . ILE A 1 184 ? -7.055 27.156 9.305 1 98.19 184 ILE A N 1
ATOM 1457 C CA . ILE A 1 184 ? -6.688 28.344 8.547 1 98.19 184 ILE A CA 1
ATOM 1458 C C . ILE A 1 184 ? -5.27 28.781 8.914 1 98.19 184 ILE A C 1
ATOM 1460 O O . ILE A 1 184 ? -4.977 29.031 10.086 1 98.19 184 ILE A O 1
ATOM 1464 N N . SER A 1 185 ? -4.469 28.781 7.973 1 98 185 SER A N 1
ATOM 1465 C CA . SER A 1 185 ? -3.086 29.203 8.156 1 98 185 SER A CA 1
ATOM 1466 C C . SER A 1 185 ? -2.699 30.281 7.148 1 98 185 SER A C 1
ATOM 1468 O O . SER A 1 185 ? -3.525 30.703 6.336 1 98 185 SER A O 1
ATOM 1470 N N . ASN A 1 186 ? -1.451 30.844 7.293 1 97.69 186 ASN A N 1
ATOM 1471 C CA . ASN A 1 186 ? -0.948 31.828 6.344 1 97.69 186 ASN A CA 1
ATOM 1472 C C . ASN A 1 186 ? -0.945 31.281 4.918 1 97.69 186 ASN A C 1
ATOM 1474 O O . ASN A 1 186 ? -0.922 30.062 4.711 1 97.69 186 ASN A O 1
ATOM 1478 N N . ILE A 1 187 ? -1.014 32.188 3.961 1 96.12 187 ILE A N 1
ATOM 1479 C CA . ILE A 1 187 ? -1.066 31.781 2.557 1 96.12 187 ILE A CA 1
ATOM 1480 C C . ILE A 1 187 ? 0.164 30.953 2.207 1 96.12 187 ILE A C 1
ATOM 1482 O O . ILE A 1 187 ? 1.289 31.312 2.559 1 96.12 187 ILE A O 1
ATOM 1486 N N . GLY A 1 188 ? -0.118 29.781 1.59 1 94.75 188 GLY A N 1
ATOM 1487 C CA . GLY A 1 188 ? 0.972 28.922 1.146 1 94.75 188 GLY A CA 1
ATOM 1488 C C . GLY A 1 188 ? 1.47 27.984 2.227 1 94.75 188 GLY A C 1
ATOM 1489 O O . GLY A 1 188 ? 2.342 27.141 1.975 1 94.75 188 GLY A O 1
ATOM 1490 N N . ILE A 1 189 ? 0.894 28.141 3.426 1 96.12 189 ILE A N 1
ATOM 1491 C CA . ILE A 1 189 ? 1.353 27.297 4.523 1 96.12 189 ILE A CA 1
ATOM 1492 C C . ILE A 1 189 ? 0.403 26.125 4.699 1 96.12 189 ILE A C 1
ATOM 1494 O O . ILE A 1 189 ? -0.757 26.297 5.082 1 96.12 189 ILE A O 1
ATOM 1498 N N . HIS A 1 190 ? 0.849 25 4.449 1 95.94 190 HIS A N 1
ATOM 1499 C CA . HIS A 1 190 ? 0.208 23.703 4.629 1 95.94 190 HIS A CA 1
ATOM 1500 C C . HIS A 1 190 ? 1.238 22.609 4.914 1 95.94 190 HIS A C 1
ATOM 1502 O O . HIS A 1 190 ? 2.441 22.875 4.938 1 95.94 190 HIS A O 1
ATOM 1508 N N . LYS A 1 191 ? 0.77 21.375 5.168 1 97.06 191 LYS A N 1
ATOM 1509 C CA . LYS A 1 191 ? 1.69 20.328 5.57 1 97.06 191 LYS A CA 1
ATOM 1510 C C . LYS A 1 191 ? 2.793 20.125 4.535 1 97.06 191 LYS A C 1
ATOM 1512 O O . LYS A 1 191 ? 3.969 20 4.891 1 97.06 191 LYS A O 1
ATOM 1517 N N . GLY A 1 192 ? 2.518 20.188 3.285 1 96.81 192 GLY A N 1
ATOM 1518 C CA . GLY A 1 192 ? 3.484 19.984 2.219 1 96.81 192 GLY A CA 1
ATOM 1519 C C . GLY A 1 192 ? 4.594 21.016 2.215 1 96.81 192 GLY A C 1
ATOM 1520 O O . GLY A 1 192 ? 5.773 20.672 2.178 1 96.81 192 GLY A O 1
ATOM 1521 N N . SER A 1 193 ? 4.238 22.312 2.238 1 97.31 193 SER A N 1
ATOM 1522 C CA . SER A 1 193 ? 5.227 23.391 2.18 1 97.31 193 SER A CA 1
ATOM 1523 C C . SER A 1 193 ? 6.129 23.375 3.41 1 97.31 193 SER A C 1
ATOM 1525 O O . SER A 1 193 ? 7.324 23.672 3.314 1 97.31 193 SER A O 1
ATOM 1527 N N . THR A 1 194 ? 5.59 23.078 4.527 1 97.94 194 THR A N 1
ATOM 1528 C CA . THR A 1 194 ? 6.379 23.062 5.754 1 97.94 194 THR A CA 1
ATOM 1529 C C . THR A 1 194 ? 7.305 21.844 5.785 1 97.94 194 THR A C 1
ATOM 1531 O O . THR A 1 194 ? 8.422 21.922 6.305 1 97.94 194 THR A O 1
ATOM 1534 N N . VAL A 1 195 ? 6.828 20.703 5.254 1 98.12 195 VAL A N 1
ATOM 1535 C CA . VAL A 1 195 ? 7.695 19.531 5.094 1 98.12 195 VAL A CA 1
ATOM 1536 C C . VAL A 1 195 ? 8.867 19.891 4.18 1 98.12 195 VAL A C 1
ATOM 1538 O O . VAL A 1 195 ? 10.008 19.5 4.441 1 98.12 195 VAL A O 1
ATOM 1541 N N . GLN A 1 196 ? 8.609 20.609 3.121 1 98.06 196 GLN A N 1
ATOM 1542 C CA . GLN A 1 196 ? 9.68 21.047 2.232 1 98.06 196 GLN A CA 1
ATOM 1543 C C . GLN A 1 196 ? 10.688 21.938 2.973 1 98.06 196 GLN A C 1
ATOM 1545 O O . GLN A 1 196 ? 11.891 21.844 2.727 1 98.06 196 GLN A O 1
ATOM 1550 N N . GLU A 1 197 ? 10.164 22.844 3.822 1 98.31 197 GLU A N 1
ATOM 1551 C CA . GLU A 1 197 ? 11.055 23.641 4.648 1 98.31 197 GLU A CA 1
ATOM 1552 C C . GLU A 1 197 ? 11.938 22.781 5.527 1 98.31 197 GLU A C 1
ATOM 1554 O O . GLU A 1 197 ? 13.141 23.031 5.648 1 98.31 197 GLU A O 1
ATOM 1559 N N . LEU A 1 198 ? 11.352 21.766 6.164 1 98.62 198 LEU A N 1
ATOM 1560 C CA . LEU A 1 198 ? 12.133 20.844 6.984 1 98.62 198 LEU A CA 1
ATOM 1561 C C . LEU A 1 198 ? 13.156 20.109 6.137 1 98.62 198 LEU A C 1
ATOM 1563 O O . LEU A 1 198 ? 14.305 19.922 6.559 1 98.62 198 LEU A O 1
ATOM 1567 N N . GLN A 1 199 ? 12.734 19.609 4.984 1 98.62 199 GLN A N 1
ATOM 1568 C CA . GLN A 1 199 ? 13.641 18.938 4.062 1 98.62 199 GLN A CA 1
ATOM 1569 C C . GLN A 1 199 ? 14.836 19.828 3.725 1 98.62 199 GLN A C 1
ATOM 1571 O O . GLN A 1 199 ? 15.977 19.359 3.693 1 98.62 199 GLN A O 1
ATOM 1576 N N . ARG A 1 200 ? 14.594 21.125 3.457 1 98.25 200 ARG A N 1
ATOM 1577 C CA . ARG A 1 200 ? 15.656 22.078 3.195 1 98.25 200 ARG A CA 1
ATOM 1578 C C . ARG A 1 200 ? 16.594 22.203 4.391 1 98.25 200 ARG A C 1
ATOM 1580 O O . ARG A 1 200 ? 17.812 22.125 4.238 1 98.25 200 ARG A O 1
ATOM 1587 N N . LEU A 1 201 ? 16.062 22.344 5.566 1 97.75 201 LEU A N 1
ATOM 1588 C CA . LEU A 1 201 ? 16.844 22.484 6.785 1 97.75 201 LEU A CA 1
ATOM 1589 C C . LEU A 1 201 ? 17.75 21.266 6.992 1 97.75 201 LEU A C 1
ATOM 1591 O O . LEU A 1 201 ? 18.875 21.391 7.473 1 97.75 201 LEU A O 1
ATOM 1595 N N . LEU A 1 202 ? 17.203 20.062 6.617 1 98 202 LEU A N 1
ATOM 1596 C CA . LEU A 1 202 ? 17.922 18.812 6.867 1 98 202 LEU A CA 1
ATOM 1597 C C . LEU A 1 202 ? 18.781 18.422 5.672 1 98 202 LEU A C 1
ATOM 1599 O O . LEU A 1 202 ? 19.594 17.5 5.758 1 98 202 LEU A O 1
ATOM 1603 N N . GLY A 1 203 ? 18.578 19.125 4.543 1 98.38 203 GLY A N 1
ATOM 1604 C CA . GLY A 1 203 ? 19.266 18.75 3.322 1 98.38 203 GLY A CA 1
ATOM 1605 C C . GLY A 1 203 ? 18.828 17.406 2.773 1 98.38 203 GLY A C 1
ATOM 1606 O O . GLY A 1 203 ? 19.656 16.594 2.357 1 98.38 203 GLY A O 1
ATOM 1607 N N . VAL A 1 204 ? 17.609 17.094 2.854 1 98.19 204 VAL A N 1
ATOM 1608 C CA . VAL A 1 204 ? 17.047 15.828 2.404 1 98.19 204 VAL A CA 1
ATOM 1609 C C . VAL A 1 204 ? 16.047 16.062 1.277 1 98.19 204 VAL A C 1
ATOM 1611 O O . VAL A 1 204 ? 15.336 17.062 1.279 1 98.19 204 VAL A O 1
ATOM 1614 N N . SER A 1 205 ? 15.984 15.211 0.295 1 98.12 205 SER A N 1
ATOM 1615 C CA . SER A 1 205 ? 15.07 15.32 -0.839 1 98.12 205 SER A CA 1
ATOM 1616 C C . SER A 1 205 ? 13.797 14.516 -0.603 1 98.12 205 SER A C 1
ATOM 1618 O O . SER A 1 205 ? 13.688 13.789 0.389 1 98.12 205 SER A O 1
ATOM 1620 N N . ALA A 1 206 ? 12.828 14.664 -1.518 1 98.06 206 ALA A N 1
ATOM 1621 C CA . ALA A 1 206 ? 11.609 13.867 -1.483 1 98.06 206 ALA A CA 1
ATOM 1622 C C . ALA A 1 206 ? 11.93 12.375 -1.591 1 98.06 206 ALA A C 1
ATOM 1624 O O . ALA A 1 206 ? 11.266 11.547 -0.963 1 98.06 206 ALA A O 1
ATOM 1625 N N . ASP A 1 207 ? 13 12.023 -2.33 1 97.44 207 ASP A N 1
ATOM 1626 C CA . ASP A 1 207 ? 13.375 10.633 -2.561 1 97.44 207 ASP A CA 1
ATOM 1627 C C . ASP A 1 207 ? 13.984 10.016 -1.304 1 97.44 207 ASP A C 1
ATOM 1629 O O . ASP A 1 207 ? 14.141 8.797 -1.22 1 97.44 207 ASP A O 1
ATOM 1633 N N . GLU A 1 208 ? 14.312 10.82 -0.348 1 98.19 208 GLU A N 1
ATOM 1634 C CA . GLU A 1 208 ? 14.891 10.367 0.912 1 98.19 208 GLU A CA 1
ATOM 1635 C C . GLU A 1 208 ? 13.883 10.477 2.055 1 98.19 208 GLU A C 1
ATOM 1637 O O . GLU A 1 208 ? 14.258 10.414 3.227 1 98.19 208 GLU A O 1
ATOM 1642 N N . THR A 1 209 ? 12.609 10.68 1.688 1 98.75 209 THR A N 1
ATOM 1643 C CA . THR A 1 209 ? 11.609 10.984 2.701 1 98.75 209 THR A CA 1
ATOM 1644 C C . THR A 1 209 ? 10.477 9.961 2.674 1 98.75 209 THR A C 1
ATOM 1646 O O . THR A 1 209 ? 9.953 9.641 1.606 1 98.75 209 THR A O 1
ATOM 1649 N N . MET A 1 210 ? 10.148 9.398 3.873 1 98.75 210 MET A N 1
ATOM 1650 C CA . MET A 1 210 ? 8.922 8.641 4.105 1 98.75 210 MET A CA 1
ATOM 1651 C C . MET A 1 210 ? 7.855 9.508 4.762 1 98.75 210 MET A C 1
ATOM 1653 O O . MET A 1 210 ? 8.141 10.234 5.715 1 98.75 210 MET A O 1
ATOM 1657 N N . ALA A 1 211 ? 6.676 9.445 4.258 1 98.88 211 ALA A N 1
ATOM 1658 C CA . ALA A 1 211 ? 5.582 10.219 4.844 1 98.88 211 ALA A CA 1
ATOM 1659 C C . ALA A 1 211 ? 4.344 9.359 5.043 1 98.88 211 ALA A C 1
ATOM 1661 O O . ALA A 1 211 ? 4.027 8.508 4.211 1 98.88 211 ALA A O 1
ATOM 1662 N N . PHE A 1 212 ? 3.59 9.578 6.152 1 98.88 212 PHE A N 1
ATOM 1663 C CA . PHE A 1 212 ? 2.389 8.828 6.5 1 98.88 212 PHE A CA 1
ATOM 1664 C C . PHE A 1 212 ? 1.225 9.773 6.781 1 98.88 212 PHE A C 1
ATOM 1666 O O . PHE A 1 212 ? 1.396 10.797 7.445 1 98.88 212 PHE A O 1
ATOM 1673 N N . GLY A 1 213 ? 0.073 9.484 6.297 1 98.56 213 GLY A N 1
ATOM 1674 C CA . GLY A 1 213 ? -1.072 10.352 6.516 1 98.56 213 GLY A CA 1
ATOM 1675 C C . GLY A 1 213 ? -2.4 9.656 6.285 1 98.56 213 GLY A C 1
ATOM 1676 O O . GLY A 1 213 ? -2.438 8.508 5.828 1 98.56 213 GLY A O 1
ATOM 1677 N N . ASP A 1 214 ? -3.545 10.375 6.59 1 98 214 ASP A N 1
ATOM 1678 C CA . ASP A 1 214 ? -4.863 9.75 6.484 1 98 214 ASP A CA 1
ATOM 1679 C C . ASP A 1 214 ? -5.914 10.766 6.043 1 98 214 ASP A C 1
ATOM 1681 O O . ASP A 1 214 ? -6.953 10.391 5.496 1 98 214 ASP A O 1
ATOM 1685 N N . GLY A 1 215 ? -5.695 12.031 6.348 1 95.56 215 GLY A N 1
ATOM 1686 C CA . GLY A 1 215 ? -6.754 13.016 6.168 1 95.56 215 GLY A CA 1
ATOM 1687 C C . GLY A 1 215 ? -6.504 13.945 5 1 95.56 215 GLY A C 1
ATOM 1688 O O . GLY A 1 215 ? -5.414 13.961 4.43 1 95.56 215 GLY A O 1
ATOM 1689 N N . ARG A 1 216 ? -7.473 14.852 4.711 1 95.06 216 ARG A N 1
ATOM 1690 C CA . ARG A 1 216 ? -7.457 15.742 3.553 1 95.06 216 ARG A CA 1
ATOM 1691 C C . ARG A 1 216 ? -6.246 16.672 3.594 1 95.06 216 ARG A C 1
ATOM 1693 O O . ARG A 1 216 ? -5.688 17.016 2.551 1 95.06 216 ARG A O 1
ATOM 1700 N N . ASN A 1 217 ? -5.875 17.031 4.793 1 94.31 217 ASN A N 1
ATOM 1701 C CA . ASN A 1 217 ? -4.754 17.969 4.941 1 94.31 217 ASN A CA 1
ATOM 1702 C C . ASN A 1 217 ? -3.418 17.266 4.703 1 94.31 217 ASN A C 1
ATOM 1704 O O . ASN A 1 217 ? -2.365 17.906 4.742 1 94.31 217 ASN A O 1
ATOM 1708 N N . ASP A 1 218 ? -3.447 15.984 4.41 1 97.06 218 ASP A N 1
ATOM 1709 C CA . ASP A 1 218 ? -2.219 15.227 4.195 1 97.06 218 ASP A CA 1
ATOM 1710 C C . ASP A 1 218 ? -1.916 15.086 2.705 1 97.06 218 ASP A C 1
ATOM 1712 O O . ASP A 1 218 ? -0.899 14.5 2.326 1 97.06 218 ASP A O 1
ATOM 1716 N N . LYS A 1 219 ? -2.764 15.578 1.829 1 96.12 219 LYS A N 1
ATOM 1717 C CA . LYS A 1 219 ? -2.551 15.406 0.395 1 96.12 219 LYS A CA 1
ATOM 1718 C C . LYS A 1 219 ? -1.183 15.938 -0.025 1 96.12 219 LYS A C 1
ATOM 1720 O O . LYS A 1 219 ? -0.415 15.227 -0.684 1 96.12 219 LYS A O 1
ATOM 1725 N N . GLU A 1 220 ? -0.88 17.141 0.352 1 95.69 220 GLU A N 1
ATOM 1726 C CA . GLU A 1 220 ? 0.397 17.75 -0.019 1 95.69 220 GLU A CA 1
ATOM 1727 C C . GLU A 1 220 ? 1.56 17.047 0.686 1 95.69 220 GLU A C 1
ATOM 1729 O O . GLU A 1 220 ? 2.68 17.031 0.172 1 95.69 220 GLU A O 1
ATOM 1734 N N . LEU A 1 221 ? 1.299 16.531 1.896 1 97.19 221 LEU A N 1
ATOM 1735 C CA . LEU A 1 221 ? 2.301 15.727 2.594 1 97.19 221 LEU A CA 1
ATOM 1736 C C . LEU A 1 221 ? 2.688 14.508 1.77 1 97.19 221 LEU A C 1
ATOM 1738 O O . LEU A 1 221 ? 3.871 14.188 1.639 1 97.19 221 LEU A O 1
ATOM 1742 N N . MET A 1 222 ? 1.683 13.812 1.181 1 97.94 222 MET A N 1
ATOM 1743 C CA . MET A 1 222 ? 1.927 12.656 0.323 1 97.94 222 MET A CA 1
ATOM 1744 C C . MET A 1 222 ? 2.766 13.047 -0.89 1 97.94 222 MET A C 1
ATOM 1746 O O . MET A 1 222 ? 3.646 12.289 -1.308 1 97.94 222 MET A O 1
ATOM 1750 N N . GLU A 1 223 ? 2.578 14.234 -1.368 1 96.81 223 GLU A N 1
ATOM 1751 C CA . GLU A 1 223 ? 3.26 14.695 -2.572 1 96.81 223 GLU A CA 1
ATOM 1752 C C . GLU A 1 223 ? 4.703 15.086 -2.273 1 96.81 223 GLU A C 1
ATOM 1754 O O . GLU A 1 223 ? 5.547 15.102 -3.172 1 96.81 223 GLU A O 1
ATOM 1759 N N . ALA A 1 224 ? 4.98 15.344 -1.062 1 97.5 224 ALA A N 1
ATOM 1760 C CA . ALA A 1 224 ? 6.293 15.844 -0.658 1 97.5 224 ALA A CA 1
ATOM 1761 C C . ALA A 1 224 ? 7.266 14.695 -0.403 1 97.5 224 ALA A C 1
ATOM 1763 O O . ALA A 1 224 ? 8.453 14.93 -0.161 1 97.5 224 ALA A O 1
ATOM 1764 N N . ALA A 1 225 ? 6.84 13.469 -0.489 1 98.25 225 ALA A N 1
ATOM 1765 C CA . ALA A 1 225 ? 7.66 12.297 -0.191 1 98.25 225 ALA A CA 1
ATOM 1766 C C . ALA A 1 225 ? 7.508 11.234 -1.271 1 98.25 225 ALA A C 1
ATOM 1768 O O . ALA A 1 225 ? 6.387 10.875 -1.643 1 98.25 225 ALA A O 1
ATOM 1769 N N . SER A 1 226 ? 8.68 10.742 -1.723 1 97.56 226 SER A N 1
ATOM 1770 C CA . SER A 1 226 ? 8.633 9.688 -2.73 1 97.56 226 SER A CA 1
ATOM 1771 C C . SER A 1 226 ? 8.18 8.367 -2.123 1 97.56 226 SER A C 1
ATOM 1773 O O . SER A 1 226 ? 7.758 7.453 -2.842 1 97.56 226 SER A O 1
ATOM 1775 N N . TYR A 1 227 ? 8.32 8.266 -0.87 1 98.38 227 TYR A N 1
ATOM 1776 C CA . TYR A 1 227 ? 7.809 7.117 -0.137 1 98.38 227 TYR A CA 1
ATOM 1777 C C . TYR A 1 227 ? 6.637 7.516 0.752 1 98.38 227 TYR A C 1
ATOM 1779 O O . TYR A 1 227 ? 6.781 7.621 1.972 1 98.38 227 TYR A O 1
ATOM 1787 N N . SER A 1 228 ? 5.508 7.703 0.129 1 98.75 228 SER A N 1
ATOM 1788 C CA . SER A 1 228 ? 4.301 8.156 0.809 1 98.75 228 SER A CA 1
ATOM 1789 C C . SER A 1 228 ? 3.365 6.992 1.113 1 98.75 228 SER A C 1
ATOM 1791 O O . SER A 1 228 ? 3.137 6.133 0.259 1 98.75 228 SER A O 1
ATOM 1793 N N . PHE A 1 229 ? 2.85 6.918 2.312 1 98.88 229 PHE A N 1
ATOM 1794 C CA . PHE A 1 229 ? 2.029 5.82 2.807 1 98.88 229 PHE A CA 1
ATOM 1795 C C . PHE A 1 229 ? 0.708 6.34 3.363 1 98.88 229 PHE A C 1
ATOM 1797 O O . PHE A 1 229 ? 0.695 7.129 4.309 1 98.88 229 PHE A O 1
ATOM 1804 N N . ALA A 1 230 ? -0.389 5.922 2.795 1 98.81 230 ALA A N 1
ATOM 1805 C CA . ALA A 1 230 ? -1.696 6.129 3.412 1 98.81 230 ALA A CA 1
ATOM 1806 C C . ALA A 1 230 ? -2.082 4.941 4.289 1 98.81 230 ALA A C 1
ATOM 1808 O O . ALA A 1 230 ? -1.908 3.787 3.893 1 98.81 230 ALA A O 1
ATOM 1809 N N . VAL A 1 231 ? -2.529 5.215 5.457 1 98.75 231 VAL A N 1
ATOM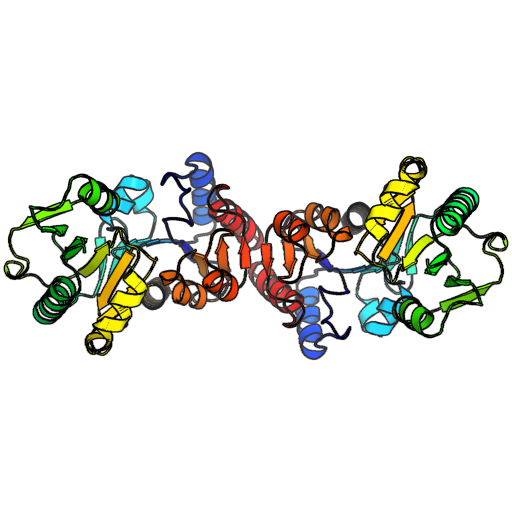 1810 C CA . VAL A 1 231 ? -3.051 4.141 6.293 1 98.75 231 VAL A CA 1
ATOM 1811 C C . VAL A 1 231 ? -4.402 3.676 5.754 1 98.75 231 VAL A C 1
ATOM 1813 O O . VAL A 1 231 ? -5.094 4.426 5.062 1 98.75 231 VAL A O 1
ATOM 1816 N N . LYS A 1 232 ? -4.766 2.451 6.098 1 98.12 232 LYS A N 1
ATOM 1817 C CA . LYS A 1 232 ? -5.973 1.82 5.566 1 98.12 232 LYS A CA 1
ATOM 1818 C C . LYS A 1 232 ? -7.211 2.652 5.883 1 98.12 232 LYS A C 1
ATOM 1820 O O . LYS A 1 232 ? -8.148 2.703 5.086 1 98.12 232 LYS A O 1
ATOM 1825 N N . ASN A 1 233 ? -7.258 3.303 7.039 1 98 233 ASN A N 1
ATOM 1826 C CA . ASN A 1 233 ? -8.414 4.094 7.457 1 98 233 ASN A CA 1
ATOM 1827 C C . ASN A 1 233 ? -8.383 5.492 6.852 1 98 233 ASN A C 1
ATOM 1829 O O . ASN A 1 233 ? -9.234 6.328 7.168 1 98 233 ASN A O 1
ATOM 1833 N N . ALA A 1 234 ? -7.434 5.805 6.016 1 98 234 ALA A N 1
ATOM 1834 C CA . ALA A 1 234 ? -7.383 7.102 5.348 1 98 234 ALA A CA 1
ATOM 1835 C C . ALA A 1 234 ? -8.555 7.266 4.383 1 98 234 ALA A C 1
ATOM 1837 O O . ALA A 1 234 ? -9.148 6.281 3.939 1 98 234 ALA A O 1
ATOM 1838 N N . ILE A 1 235 ? -8.938 8.469 4.098 1 96.75 235 ILE A N 1
ATOM 1839 C CA . ILE A 1 235 ? -9.953 8.727 3.082 1 96.75 235 ILE A CA 1
ATOM 1840 C C . ILE A 1 235 ? -9.422 8.328 1.707 1 96.75 235 ILE A C 1
ATOM 1842 O O . ILE A 1 235 ? -8.203 8.305 1.492 1 96.75 235 ILE A O 1
ATOM 1846 N N . ASP A 1 236 ? -10.242 8.055 0.758 1 96.56 236 ASP A N 1
ATOM 1847 C CA . ASP A 1 236 ? -9.883 7.516 -0.547 1 96.56 236 ASP A CA 1
ATOM 1848 C C . ASP A 1 236 ? -8.961 8.477 -1.301 1 96.56 236 ASP A C 1
ATOM 1850 O O . ASP A 1 236 ? -8.023 8.047 -1.979 1 96.56 236 ASP A O 1
ATOM 1854 N N . GLU A 1 237 ? -9.258 9.719 -1.138 1 96.38 237 GLU A N 1
ATOM 1855 C CA . GLU A 1 237 ? -8.445 10.719 -1.817 1 96.38 237 GLU A CA 1
ATOM 1856 C C . GLU A 1 237 ? -6.973 10.594 -1.433 1 96.38 237 GLU A C 1
ATOM 1858 O O . GLU A 1 237 ? -6.09 10.727 -2.281 1 96.38 237 GLU A O 1
ATOM 1863 N N . ILE A 1 238 ? -6.727 10.344 -0.188 1 97.62 238 ILE A N 1
ATOM 1864 C CA . ILE A 1 238 ? -5.355 10.242 0.299 1 97.62 238 ILE A CA 1
ATOM 1865 C C . ILE A 1 238 ? -4.766 8.891 -0.107 1 97.62 238 ILE A C 1
ATOM 1867 O O . ILE A 1 238 ? -3.588 8.805 -0.467 1 97.62 238 ILE A O 1
ATOM 1871 N N . LYS A 1 239 ? -5.492 7.797 -0.065 1 97.81 239 LYS A N 1
ATOM 1872 C CA . LYS A 1 239 ? -5.035 6.508 -0.568 1 97.81 239 LYS A CA 1
ATOM 1873 C C . LYS A 1 239 ? -4.648 6.598 -2.041 1 97.81 239 LYS A C 1
ATOM 1875 O O . LYS A 1 239 ? -3.674 5.977 -2.473 1 97.81 239 LYS A O 1
ATOM 1880 N N . ASP A 1 240 ? -5.367 7.379 -2.768 1 96.5 240 ASP A N 1
ATOM 1881 C CA . ASP A 1 240 ? -5.086 7.555 -4.188 1 96.5 240 ASP A CA 1
ATOM 1882 C C . ASP A 1 240 ? -3.832 8.398 -4.398 1 96.5 240 ASP A C 1
ATOM 1884 O O . ASP A 1 240 ? -3.105 8.211 -5.379 1 96.5 240 ASP A O 1
ATOM 1888 N N . ALA A 1 241 ? -3.633 9.32 -3.516 1 96.88 241 ALA A N 1
ATOM 1889 C CA . ALA A 1 241 ? -2.502 10.234 -3.645 1 96.88 241 ALA A CA 1
ATOM 1890 C C . ALA A 1 241 ? -1.199 9.562 -3.223 1 96.88 241 ALA A C 1
ATOM 1892 O O . ALA A 1 241 ? -0.127 9.891 -3.732 1 96.88 241 ALA A O 1
ATOM 1893 N N . ALA A 1 242 ? -1.239 8.656 -2.301 1 98.12 242 ALA A N 1
ATOM 1894 C CA . ALA A 1 242 ? -0.055 8 -1.751 1 98.12 242 ALA A CA 1
ATOM 1895 C C . ALA A 1 242 ? 0.463 6.918 -2.695 1 98.12 242 ALA A C 1
ATOM 1897 O O . ALA A 1 242 ? -0.302 6.355 -3.482 1 98.12 242 ALA A O 1
ATOM 1898 N N . HIS A 1 243 ? 1.747 6.656 -2.605 1 97.75 243 HIS A N 1
ATOM 1899 C CA . HIS A 1 243 ? 2.322 5.578 -3.404 1 97.75 243 HIS A CA 1
ATOM 1900 C C . HIS A 1 243 ? 1.978 4.215 -2.82 1 97.75 243 HIS A C 1
ATOM 1902 O O . HIS A 1 243 ? 1.893 3.225 -3.553 1 97.75 243 HIS A O 1
ATOM 1908 N N . PHE A 1 244 ? 1.781 4.16 -1.53 1 98.62 244 PHE A N 1
ATOM 1909 C CA . PHE A 1 244 ? 1.479 2.912 -0.842 1 98.62 244 PHE A CA 1
ATOM 1910 C C . PHE A 1 244 ? 0.312 3.092 0.122 1 98.62 244 PHE A C 1
ATOM 1912 O O . PHE A 1 244 ? 0.128 4.172 0.686 1 98.62 244 PHE A O 1
ATOM 1919 N N . VAL A 1 245 ? -0.447 2.072 0.271 1 98.75 245 VAL A N 1
ATOM 1920 C CA . VAL A 1 245 ? -1.416 1.981 1.359 1 98.75 245 VAL A CA 1
ATOM 1921 C C . VAL A 1 245 ? -0.995 0.886 2.336 1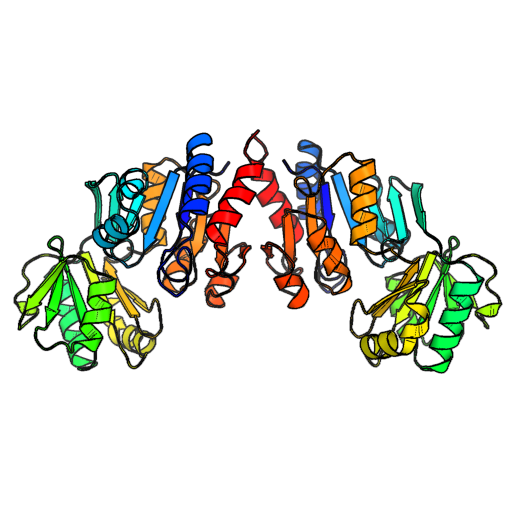 98.75 245 VAL A C 1
ATOM 1923 O O . VAL A 1 245 ? -0.574 -0.196 1.921 1 98.75 245 VAL A O 1
ATOM 1926 N N . ILE A 1 246 ? -1.024 1.174 3.605 1 98.69 246 ILE A N 1
ATOM 1927 C CA . ILE A 1 246 ? -0.603 0.222 4.625 1 98.69 246 ILE A CA 1
ATOM 1928 C C . ILE A 1 246 ? -1.781 -0.11 5.539 1 98.69 246 ILE A C 1
ATOM 1930 O O . ILE A 1 246 ? -2.916 0.295 5.273 1 98.69 246 ILE A O 1
ATOM 1934 N N . LYS A 1 247 ? -1.537 -0.959 6.574 1 97.94 247 LYS A N 1
ATOM 1935 C CA . LYS A 1 247 ? -2.596 -1.383 7.484 1 97.94 247 LYS A CA 1
ATOM 1936 C C . LYS A 1 247 ? -3.115 -0.208 8.305 1 97.94 247 LYS A C 1
ATOM 1938 O O . LYS A 1 247 ? -2.631 0.917 8.172 1 97.94 247 LYS A O 1
ATOM 1943 N N . SER A 1 248 ? -4.066 -0.442 9.156 1 98.19 248 SER A N 1
ATOM 1944 C CA . SER A 1 248 ? -4.789 0.587 9.891 1 98.19 248 SER A CA 1
ATOM 1945 C C . SER A 1 248 ? -3.934 1.161 11.016 1 98.19 248 SER A C 1
ATOM 1947 O O . SER A 1 248 ? -3.004 0.507 11.492 1 98.19 248 SER A O 1
ATOM 1949 N N . ASN A 1 249 ? -4.305 2.383 11.414 1 98.5 249 ASN A N 1
ATOM 1950 C CA . ASN A 1 249 ? -3.65 3.006 12.555 1 98.5 249 ASN A CA 1
ATOM 1951 C C . ASN A 1 249 ? -3.844 2.18 13.828 1 98.5 249 ASN A C 1
ATOM 1953 O O . ASN A 1 249 ? -3.053 2.287 14.766 1 98.5 249 ASN A O 1
ATOM 1957 N N . GLU A 1 250 ? -4.793 1.334 13.891 1 98.31 250 GLU A N 1
ATOM 1958 C CA . GLU A 1 250 ? -5.082 0.503 15.055 1 98.31 250 GLU A CA 1
ATOM 1959 C C . GLU A 1 250 ? -4.082 -0.64 15.188 1 98.31 250 GLU A C 1
ATOM 1961 O O . GLU A 1 250 ? -4.023 -1.31 16.219 1 98.31 250 GLU A O 1
ATOM 1966 N N . GLU A 1 251 ? -3.27 -0.827 14.18 1 97.88 251 GLU A N 1
ATOM 1967 C CA . GLU A 1 251 ? -2.334 -1.947 14.148 1 97.88 251 GLU A CA 1
ATOM 1968 C C . GLU A 1 251 ? -0.892 -1.465 14.273 1 97.88 251 GLU A C 1
ATOM 1970 O O . GLU A 1 251 ? 0.042 -2.186 13.914 1 97.88 251 GLU A O 1
ATOM 1975 N N . SER A 1 252 ? -0.66 -0.262 14.711 1 98.38 252 SER A N 1
ATOM 1976 C CA . SER A 1 252 ? 0.665 0.345 14.781 1 98.38 252 SER A CA 1
ATOM 1977 C C . SER A 1 252 ? 1.387 0.254 13.445 1 98.38 252 SER A C 1
ATOM 1979 O O . SER A 1 252 ? 2.59 -0.009 13.398 1 98.38 252 SER A O 1
ATOM 1981 N N . SER A 1 253 ? 0.631 0.407 12.359 1 98.38 253 SER A N 1
ATOM 1982 C CA . SER A 1 253 ? 1.118 0.113 11.016 1 98.38 253 SER A CA 1
ATOM 1983 C C . SER A 1 253 ? 2.248 1.056 10.617 1 98.38 253 SER A C 1
ATOM 1985 O O . SER A 1 253 ? 3.16 0.667 9.883 1 98.38 253 SER A O 1
ATOM 1987 N N . VAL A 1 254 ? 2.203 2.297 11.086 1 98.88 254 VAL A N 1
ATOM 1988 C CA . VAL A 1 254 ? 3.242 3.266 10.758 1 98.88 254 VAL A CA 1
ATOM 1989 C C . VAL A 1 254 ? 4.598 2.758 11.242 1 98.88 254 VAL A C 1
ATOM 1991 O O . VAL A 1 254 ? 5.555 2.686 10.469 1 98.88 254 VAL A O 1
ATOM 1994 N N . MET A 1 255 ? 4.699 2.359 12.508 1 98.81 255 MET A N 1
ATOM 1995 C CA . MET A 1 255 ? 5.965 1.933 13.102 1 98.81 255 MET A CA 1
ATOM 1996 C C . MET A 1 255 ? 6.457 0.641 12.453 1 98.81 255 MET A C 1
ATOM 1998 O O . MET A 1 255 ? 7.648 0.499 12.172 1 98.81 255 MET A O 1
ATOM 2002 N N . HIS A 1 256 ? 5.551 -0.295 12.203 1 98.44 256 HIS A N 1
ATOM 2003 C CA . HIS A 1 256 ? 5.93 -1.526 11.516 1 98.44 256 HIS A CA 1
ATOM 2004 C C . HIS A 1 256 ? 6.48 -1.237 10.125 1 98.44 256 HIS A C 1
ATOM 2006 O O . HIS A 1 256 ? 7.457 -1.855 9.695 1 98.44 256 HIS A O 1
ATOM 2012 N N . THR A 1 257 ? 5.824 -0.325 9.422 1 98.62 257 THR A N 1
ATOM 2013 C CA . THR A 1 257 ? 6.262 0.029 8.078 1 98.62 257 THR A CA 1
ATOM 2014 C C . THR A 1 257 ? 7.641 0.683 8.109 1 98.62 257 THR A C 1
ATOM 2016 O O . THR A 1 257 ? 8.5 0.367 7.285 1 98.62 257 THR A O 1
ATOM 2019 N N . ILE A 1 258 ? 7.848 1.595 9.062 1 98.62 258 ILE A N 1
ATOM 2020 C CA . ILE A 1 258 ? 9.148 2.236 9.211 1 98.62 258 ILE A CA 1
ATOM 2021 C C . ILE A 1 258 ? 10.234 1.173 9.359 1 98.62 258 ILE A C 1
ATOM 2023 O O . ILE A 1 258 ? 11.227 1.187 8.633 1 98.62 258 ILE A O 1
ATOM 2027 N N . MET A 1 259 ? 10.016 0.249 10.281 1 97.69 259 MET A N 1
ATOM 2028 C CA . MET A 1 259 ? 11.016 -0.786 10.547 1 97.69 259 MET A CA 1
ATOM 2029 C C . MET A 1 259 ? 11.234 -1.661 9.312 1 97.69 259 MET A C 1
ATOM 2031 O O . MET A 1 259 ? 12.367 -1.991 8.977 1 97.69 259 MET A O 1
ATOM 2035 N N . ARG A 1 260 ? 10.219 -1.979 8.641 1 96.69 260 ARG A N 1
ATOM 2036 C CA . ARG A 1 260 ? 10.297 -2.842 7.465 1 96.69 260 ARG A CA 1
ATOM 2037 C C . ARG A 1 260 ? 11.078 -2.17 6.344 1 96.69 260 ARG A C 1
ATOM 2039 O O . ARG A 1 260 ? 11.953 -2.787 5.734 1 96.69 260 ARG A O 1
ATOM 2046 N N . ILE A 1 261 ? 10.734 -0.914 6.023 1 97.56 261 ILE A N 1
ATOM 2047 C CA . ILE A 1 261 ? 11.367 -0.194 4.922 1 97.56 261 ILE A CA 1
ATOM 2048 C C . ILE A 1 261 ? 12.828 0.094 5.258 1 97.56 261 ILE A C 1
ATOM 2050 O O . ILE A 1 261 ? 13.711 -0.076 4.414 1 97.56 261 ILE A O 1
ATOM 2054 N N . LEU A 1 262 ? 13.086 0.49 6.508 1 97.25 262 LEU A N 1
ATOM 2055 C CA . LEU A 1 262 ? 14.453 0.838 6.879 1 97.25 262 LEU A CA 1
ATOM 2056 C C . LEU A 1 262 ? 15.344 -0.401 6.91 1 97.25 262 LEU A C 1
ATOM 2058 O O . LEU A 1 262 ? 16.562 -0.295 6.793 1 97.25 262 LEU A O 1
ATOM 2062 N N . ALA A 1 263 ? 14.742 -1.562 7.113 1 95.69 263 ALA A N 1
ATOM 2063 C CA . ALA A 1 263 ? 15.516 -2.799 7.07 1 95.69 263 ALA A CA 1
ATOM 2064 C C . ALA A 1 263 ? 16.172 -2.992 5.707 1 95.69 263 ALA A C 1
ATOM 2066 O O . ALA A 1 263 ? 17.172 -3.695 5.586 1 95.69 263 ALA A O 1
ATOM 2067 N N . LEU A 1 264 ? 15.672 -2.367 4.672 1 95.19 264 LEU A N 1
ATOM 2068 C CA . LEU A 1 264 ? 16.172 -2.529 3.312 1 95.19 264 LEU A CA 1
ATOM 2069 C C . LEU A 1 264 ? 17.438 -1.705 3.096 1 95.19 264 LEU A C 1
ATOM 2071 O O . LEU A 1 264 ? 18.188 -1.943 2.145 1 95.19 264 LEU A O 1
ATOM 2075 N N . GLN A 1 265 ? 17.656 -0.627 3.82 1 91.56 265 GLN A N 1
ATOM 2076 C CA . GLN A 1 265 ? 18.844 0.214 3.611 1 91.56 265 GLN A CA 1
ATOM 2077 C C . GLN A 1 265 ? 19.922 -0.102 4.629 1 91.56 265 GLN A C 1
ATOM 2079 O O . GLN A 1 265 ? 21 0.493 4.598 1 91.56 265 GLN A O 1
ATOM 2084 N N . LYS A 1 266 ? 19.672 -0.956 5.773 1 75.69 266 LYS A N 1
ATOM 2085 C CA . LYS A 1 266 ? 20.672 -1.31 6.773 1 75.69 266 LYS A CA 1
ATOM 2086 C C . LYS A 1 266 ? 21.859 -2.025 6.133 1 75.69 266 LYS A C 1
ATOM 2088 O O . LYS A 1 266 ? 22.906 -2.199 6.766 1 75.69 266 LYS A O 1
ATOM 2093 N N . GLN A 1 267 ? 22.219 -2.09 4.773 1 55.09 267 GLN A N 1
ATOM 2094 C CA . GLN A 1 267 ? 23.406 -2.857 4.41 1 55.09 267 GLN A CA 1
ATOM 2095 C C . GLN A 1 267 ? 24.656 -1.993 4.469 1 55.09 267 GLN A C 1
ATOM 2097 O O . GLN A 1 267 ? 24.609 -0.794 4.188 1 55.09 267 GLN A O 1
ATOM 2102 N N . MET B 1 1 ? 17.969 -6.789 2.633 1 90.81 1 MET B N 1
ATOM 2103 C CA . MET B 1 1 ? 18.047 -6.449 1.216 1 90.81 1 MET B CA 1
ATOM 2104 C C . MET B 1 1 ? 17.219 -7.418 0.38 1 90.81 1 MET B C 1
ATOM 2106 O O . MET B 1 1 ? 17.188 -8.617 0.66 1 90.81 1 MET B O 1
ATOM 2110 N N . ILE B 1 2 ? 16.531 -6.883 -0.593 1 97.81 2 ILE B N 1
ATOM 2111 C CA . ILE B 1 2 ? 15.703 -7.688 -1.486 1 97.81 2 ILE B CA 1
ATOM 2112 C C . ILE B 1 2 ? 16.594 -8.477 -2.439 1 97.81 2 ILE B C 1
ATOM 2114 O O . ILE B 1 2 ? 17.516 -7.926 -3.045 1 97.81 2 ILE B O 1
ATOM 2118 N N . LYS B 1 3 ? 16.297 -9.727 -2.6 1 98.25 3 LYS B N 1
ATOM 2119 C CA . LYS B 1 3 ? 17.078 -10.586 -3.484 1 98.25 3 LYS B CA 1
ATOM 2120 C C . LYS B 1 3 ? 16.172 -11.297 -4.492 1 98.25 3 LYS B C 1
ATOM 2122 O O . LYS B 1 3 ? 16.656 -11.836 -5.488 1 98.25 3 LYS B O 1
ATOM 2127 N N . LEU B 1 4 ? 14.891 -11.273 -4.266 1 98.81 4 LEU B N 1
ATOM 2128 C CA . LEU B 1 4 ? 13.93 -11.953 -5.129 1 98.81 4 LEU B CA 1
ATOM 2129 C C . LEU B 1 4 ? 12.656 -11.125 -5.277 1 98.81 4 LEU B C 1
ATOM 2131 O O . LEU B 1 4 ? 12.086 -10.672 -4.285 1 98.81 4 LEU B O 1
ATOM 2135 N N . VAL B 1 5 ? 12.281 -10.836 -6.461 1 98.88 5 VAL B N 1
ATOM 2136 C CA . VAL B 1 5 ? 11 -10.227 -6.793 1 98.88 5 VAL B CA 1
ATOM 2137 C C . VAL B 1 5 ? 10.125 -11.234 -7.531 1 98.88 5 VAL B C 1
ATOM 2139 O O . VAL B 1 5 ? 10.555 -11.828 -8.523 1 98.88 5 VAL B O 1
ATOM 2142 N N . ILE B 1 6 ? 8.938 -11.477 -7.051 1 98.88 6 ILE B N 1
ATOM 2143 C CA . ILE B 1 6 ? 7.992 -12.398 -7.68 1 98.88 6 ILE B CA 1
ATOM 2144 C C . ILE B 1 6 ? 6.664 -11.68 -7.926 1 98.88 6 ILE B C 1
ATOM 2146 O O . ILE B 1 6 ? 6.129 -11.023 -7.031 1 98.88 6 ILE B O 1
ATOM 2150 N N . THR B 1 7 ? 6.137 -11.836 -9.078 1 98.75 7 THR B N 1
ATOM 2151 C CA . THR B 1 7 ? 4.879 -11.164 -9.383 1 98.75 7 THR B CA 1
ATOM 2152 C C . THR B 1 7 ? 3.91 -12.125 -10.07 1 98.75 7 THR B C 1
ATOM 2154 O O . THR B 1 7 ? 4.316 -12.93 -10.906 1 98.75 7 THR B O 1
ATOM 2157 N N . ASP B 1 8 ? 2.641 -12.031 -9.648 1 98.44 8 ASP B N 1
ATOM 2158 C CA . ASP B 1 8 ? 1.576 -12.547 -10.5 1 98.44 8 ASP B CA 1
ATOM 2159 C C . ASP B 1 8 ? 1.556 -11.82 -11.844 1 98.44 8 ASP B C 1
ATOM 2161 O O . ASP B 1 8 ? 2.17 -10.766 -12 1 98.44 8 ASP B O 1
ATOM 2165 N N . LEU B 1 9 ? 0.931 -12.453 -12.789 1 97.88 9 LEU B N 1
ATOM 2166 C CA . LEU B 1 9 ? 0.986 -11.953 -14.156 1 97.88 9 LEU B CA 1
ATOM 2167 C C . LEU B 1 9 ? -0.31 -11.242 -14.523 1 97.88 9 LEU B C 1
ATOM 2169 O O . LEU B 1 9 ? -0.355 -10.008 -14.57 1 97.88 9 LEU B O 1
ATOM 2173 N N . ASP B 1 10 ? -1.426 -11.93 -14.625 1 96.12 10 ASP B N 1
ATOM 2174 C CA . ASP B 1 10 ? -2.703 -11.367 -15.047 1 96.12 10 ASP B CA 1
ATOM 2175 C C . ASP B 1 10 ? -3.324 -10.523 -13.93 1 96.12 10 ASP B C 1
ATOM 2177 O O . ASP B 1 10 ? -3.453 -10.992 -12.797 1 96.12 10 ASP B O 1
ATOM 2181 N N . GLY B 1 11 ? -3.629 -9.289 -14.281 1 97.06 11 GLY B N 1
ATOM 2182 C CA . GLY B 1 11 ? -4.262 -8.398 -13.32 1 97.06 11 GLY B CA 1
ATOM 2183 C C . GLY B 1 11 ? -3.275 -7.742 -12.375 1 97.06 11 GLY B C 1
ATOM 2184 O O . GLY B 1 11 ? -3.66 -6.922 -11.539 1 97.06 11 GLY B O 1
ATOM 2185 N N . THR B 1 12 ? -2.061 -8.109 -12.477 1 98.62 12 THR B N 1
ATOM 2186 C CA . THR B 1 12 ? -1.024 -7.617 -11.578 1 98.62 12 THR B CA 1
ATOM 2187 C C . THR B 1 12 ? 0.109 -6.965 -12.367 1 98.62 12 THR B C 1
ATOM 2189 O O . THR B 1 12 ? 0.162 -5.742 -12.492 1 98.62 12 THR B O 1
ATOM 2192 N N . PHE B 1 13 ? 0.997 -7.789 -13.023 1 98.81 13 PHE B N 1
ATOM 2193 C CA . PHE B 1 13 ? 2.092 -7.25 -13.82 1 98.81 13 PHE B CA 1
ATOM 2194 C C . PHE B 1 13 ? 1.58 -6.703 -15.148 1 98.81 13 PHE B C 1
ATOM 2196 O O . PHE B 1 13 ? 2.037 -5.656 -15.617 1 98.81 13 PHE B O 1
ATOM 2203 N N . LEU B 1 14 ? 0.678 -7.441 -15.703 1 98.5 14 LEU B N 1
ATOM 2204 C CA . LEU B 1 14 ? 0.086 -7.047 -16.984 1 98.5 14 LEU B CA 1
ATOM 2205 C C . LEU B 1 14 ? -1.115 -6.137 -16.766 1 98.5 14 LEU B C 1
ATOM 2207 O O . LEU B 1 14 ? -1.846 -6.285 -15.781 1 98.5 14 LEU B O 1
ATOM 2211 N N . ASN B 1 15 ? -1.313 -5.238 -17.719 1 98.12 15 ASN B N 1
ATOM 2212 C CA . ASN B 1 15 ? -2.551 -4.469 -17.703 1 98.12 15 ASN B CA 1
ATOM 2213 C C . ASN B 1 15 ? -3.738 -5.305 -18.172 1 98.12 15 ASN B C 1
ATOM 2215 O O . ASN B 1 15 ? -3.592 -6.496 -18.453 1 98.12 15 ASN B O 1
ATOM 2219 N N . ASN B 1 16 ? -4.895 -4.707 -18.266 1 96.25 16 ASN B N 1
ATOM 2220 C CA . ASN B 1 16 ? -6.121 -5.445 -18.547 1 96.25 16 ASN B CA 1
ATOM 2221 C C . ASN B 1 16 ? -6.156 -5.938 -19.984 1 96.25 16 ASN B C 1
ATOM 2223 O O . ASN B 1 16 ? -6.977 -6.785 -20.344 1 96.25 16 ASN B O 1
ATOM 2227 N N . GLN B 1 17 ? -5.297 -5.52 -20.812 1 95.44 17 GLN B N 1
ATOM 2228 C CA . GLN B 1 17 ? -5.199 -5.98 -22.203 1 95.44 17 GLN B CA 1
ATOM 2229 C C . GLN B 1 17 ? -4.172 -7.102 -22.328 1 95.44 17 GLN B C 1
ATOM 2231 O O . GLN B 1 17 ? -3.854 -7.535 -23.438 1 95.44 17 GLN B O 1
ATOM 2236 N N . GLY B 1 18 ? -3.594 -7.5 -21.234 1 95.12 18 GLY B N 1
ATOM 2237 C CA . GLY B 1 18 ? -2.598 -8.562 -21.266 1 95.12 18 GLY B CA 1
ATOM 2238 C C . GLY B 1 18 ? -1.239 -8.086 -21.75 1 95.12 18 GLY B C 1
ATOM 2239 O O . GLY B 1 18 ? -0.45 -8.875 -22.266 1 95.12 18 GLY B O 1
ATOM 2240 N N . ASP B 1 19 ? -1.011 -6.844 -21.625 1 96.62 19 ASP B N 1
ATOM 2241 C CA . ASP B 1 19 ? 0.225 -6.23 -22.109 1 96.62 19 ASP B CA 1
ATOM 2242 C C . ASP B 1 19 ? 0.954 -5.508 -20.969 1 96.62 19 ASP B C 1
ATOM 2244 O O . ASP B 1 19 ? 0.461 -5.457 -19.844 1 96.62 19 ASP B O 1
ATOM 2248 N N . PHE B 1 20 ? 2.223 -5.062 -21.266 1 97.94 20 PHE B N 1
ATOM 2249 C CA . PHE B 1 20 ? 3.002 -4.309 -20.281 1 97.94 20 PHE B CA 1
ATOM 2250 C C . PHE B 1 20 ? 3.934 -3.324 -20.984 1 97.94 20 PHE B C 1
ATOM 2252 O O . PHE B 1 20 ? 4.133 -3.402 -22.203 1 97.94 20 PHE B O 1
ATOM 2259 N N . ASP B 1 21 ? 4.426 -2.293 -20.312 1 98.06 21 ASP B N 1
ATOM 2260 C CA . ASP B 1 21 ? 5.344 -1.275 -20.812 1 98.06 21 ASP B CA 1
ATOM 2261 C C . ASP B 1 21 ? 6.754 -1.84 -20.984 1 98.06 21 ASP B C 1
ATOM 2263 O O . ASP B 1 21 ? 7.508 -1.932 -20.016 1 98.06 21 ASP B O 1
ATOM 2267 N N . ARG B 1 22 ? 7.145 -2.145 -22.25 1 97.5 22 ARG B N 1
ATOM 2268 C CA . ARG B 1 22 ? 8.422 -2.797 -22.531 1 97.5 22 ARG B CA 1
ATOM 2269 C C . ARG B 1 22 ? 9.594 -1.885 -22.188 1 97.5 22 ARG B C 1
ATOM 2271 O O . ARG B 1 22 ? 10.633 -2.354 -21.719 1 97.5 22 ARG B O 1
ATOM 2278 N N . THR B 1 23 ? 9.422 -0.62 -22.406 1 98.12 23 THR B N 1
ATOM 2279 C CA . THR B 1 23 ? 10.477 0.335 -22.094 1 98.12 23 THR B CA 1
ATOM 2280 C C . THR B 1 23 ? 10.727 0.389 -20.594 1 98.12 23 THR B C 1
ATOM 2282 O O . THR B 1 23 ? 11.867 0.317 -20.141 1 98.12 23 THR B O 1
ATOM 2285 N N . LEU B 1 24 ? 9.672 0.543 -19.906 1 98.31 24 LEU B N 1
ATOM 2286 C CA . LEU B 1 24 ? 9.789 0.559 -18.453 1 98.31 24 LEU B CA 1
ATOM 2287 C C . LEU B 1 24 ? 10.344 -0.764 -17.938 1 98.31 24 LEU B C 1
ATOM 2289 O O . LEU B 1 24 ? 11.133 -0.784 -16.984 1 98.31 24 LEU B O 1
ATOM 2293 N N . PHE B 1 25 ? 9.938 -1.841 -18.562 1 98.19 25 PHE B N 1
ATOM 2294 C CA . PHE B 1 25 ? 10.398 -3.162 -18.156 1 98.19 25 PHE B CA 1
ATOM 2295 C C . PHE B 1 25 ? 11.906 -3.287 -18.344 1 98.19 25 PHE B C 1
ATOM 2297 O O . PHE B 1 25 ? 12.602 -3.844 -17.484 1 98.19 25 PHE B O 1
ATOM 2304 N N . GLU B 1 26 ? 12.406 -2.84 -19.406 1 97.62 26 GLU B N 1
ATOM 2305 C CA . GLU B 1 26 ? 13.844 -2.881 -19.641 1 97.62 26 GLU B CA 1
ATOM 2306 C C . GLU B 1 26 ? 14.609 -2.141 -18.547 1 97.62 26 GLU B C 1
ATOM 2308 O O . GLU B 1 26 ? 15.648 -2.617 -18.078 1 97.62 26 GLU B O 1
ATOM 2313 N N . LYS B 1 27 ? 14.141 -0.965 -18.203 1 98 27 LYS B N 1
ATOM 2314 C CA . LYS B 1 27 ? 14.75 -0.199 -17.125 1 98 27 LYS B CA 1
ATOM 2315 C C . LYS B 1 27 ? 14.688 -0.963 -15.805 1 98 27 LYS B C 1
ATOM 2317 O O . LYS B 1 27 ? 15.672 -1.016 -15.062 1 98 27 LYS B O 1
ATOM 2322 N N . THR B 1 28 ? 13.547 -1.533 -15.547 1 98.19 28 THR B N 1
ATOM 2323 C CA . THR B 1 28 ? 13.336 -2.293 -14.32 1 98.19 28 THR B CA 1
ATOM 2324 C C . THR B 1 28 ? 14.273 -3.498 -14.266 1 98.19 28 THR B C 1
ATOM 2326 O O . THR B 1 28 ? 14.891 -3.766 -13.227 1 98.19 28 THR B O 1
ATOM 2329 N N . LYS B 1 29 ? 14.344 -4.176 -15.352 1 97.44 29 LYS B N 1
ATOM 2330 C CA . LYS B 1 29 ? 15.234 -5.332 -15.469 1 97.44 29 LYS B CA 1
ATOM 2331 C C . LYS B 1 29 ? 16.688 -4.941 -15.172 1 97.44 29 LYS B C 1
ATOM 2333 O O . LYS B 1 29 ? 17.391 -5.656 -14.461 1 97.44 29 LYS B O 1
ATOM 2338 N N . ARG B 1 30 ? 17.109 -3.885 -15.727 1 97.25 30 ARG B N 1
ATOM 2339 C CA . ARG B 1 30 ? 18.469 -3.416 -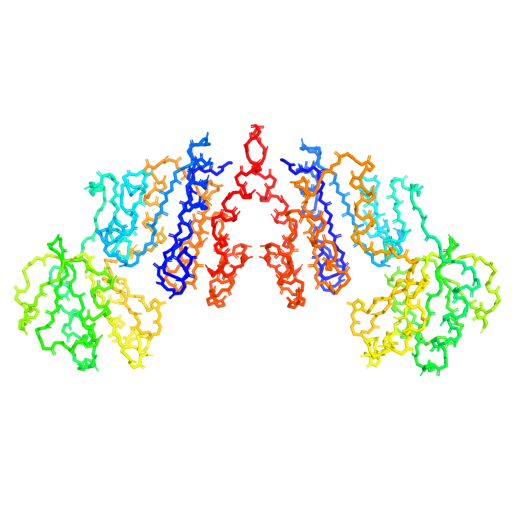15.523 1 97.25 30 ARG B CA 1
ATOM 2340 C C . ARG B 1 30 ? 18.75 -3.135 -14.047 1 97.25 30 ARG B C 1
ATOM 2342 O O . ARG B 1 30 ? 19.797 -3.5 -13.523 1 97.25 30 ARG B O 1
ATOM 2349 N N . VAL B 1 31 ? 17.812 -2.5 -13.398 1 97 31 VAL B N 1
ATOM 2350 C CA . VAL B 1 31 ? 17.953 -2.178 -11.977 1 97 31 VAL B CA 1
ATOM 2351 C C . VAL B 1 31 ? 18.078 -3.463 -11.164 1 97 31 VAL B C 1
ATOM 2353 O O . VAL B 1 31 ? 18.922 -3.564 -10.273 1 97 31 VAL B O 1
ATOM 2356 N N . MET B 1 32 ? 17.266 -4.441 -11.453 1 97.56 32 MET B N 1
ATOM 2357 C CA . MET B 1 32 ? 17.328 -5.715 -10.75 1 97.56 32 MET B CA 1
ATOM 2358 C C . MET B 1 32 ? 18.641 -6.426 -11.008 1 97.56 32 MET B C 1
ATOM 2360 O O . MET B 1 32 ? 19.266 -6.965 -10.086 1 97.56 32 MET B O 1
ATOM 2364 N N . GLU B 1 33 ? 19.047 -6.398 -12.242 1 96.44 33 GLU B N 1
ATOM 2365 C CA . GLU B 1 33 ? 20.312 -7.031 -12.617 1 96.44 33 GLU B CA 1
ATOM 2366 C C . GLU B 1 33 ? 21.484 -6.387 -11.891 1 96.44 33 GLU B C 1
ATOM 2368 O O . GLU B 1 33 ? 22.359 -7.086 -11.375 1 96.44 33 GLU B O 1
ATOM 2373 N N . GLU B 1 34 ? 21.5 -5.109 -11.867 1 96.5 34 GLU B N 1
ATOM 2374 C CA . GLU B 1 34 ? 22.578 -4.367 -11.227 1 96.5 34 GLU B CA 1
ATOM 2375 C C . GLU B 1 34 ? 22.688 -4.719 -9.742 1 96.5 34 GLU B C 1
ATOM 2377 O O . GLU B 1 34 ? 23.781 -4.699 -9.172 1 96.5 34 GLU B O 1
ATOM 2382 N N . GLN B 1 35 ? 21.656 -5.078 -9.18 1 96.44 35 GLN B N 1
ATOM 2383 C CA . GLN B 1 35 ? 21.641 -5.348 -7.746 1 96.44 35 GLN B CA 1
ATOM 2384 C C . GLN B 1 35 ? 21.562 -6.844 -7.469 1 96.44 35 GLN B C 1
ATOM 2386 O O . GLN B 1 35 ? 21.344 -7.262 -6.328 1 96.44 35 GLN B O 1
ATOM 2391 N N . HIS B 1 36 ? 21.609 -7.637 -8.508 1 96.56 36 HIS B N 1
ATOM 2392 C CA . HIS B 1 36 ? 21.594 -9.094 -8.422 1 96.56 36 HIS B CA 1
ATOM 2393 C C . HIS B 1 36 ? 20.312 -9.602 -7.773 1 96.56 36 HIS B C 1
ATOM 2395 O O . HIS B 1 36 ? 20.359 -10.438 -6.875 1 96.56 36 HIS B O 1
ATOM 2401 N N . VAL B 1 37 ? 19.219 -9.008 -8.133 1 98.19 37 VAL B N 1
ATOM 2402 C CA . VAL B 1 37 ? 17.891 -9.43 -7.676 1 98.19 37 VAL B CA 1
ATOM 2403 C C . VAL B 1 37 ? 17.266 -10.359 -8.703 1 98.19 37 VAL B C 1
ATOM 2405 O O . VAL B 1 37 ? 17.141 -10 -9.875 1 98.19 37 VAL B O 1
ATOM 2408 N N . ALA B 1 38 ? 16.922 -11.555 -8.289 1 98.5 38 ALA B N 1
ATOM 2409 C CA . ALA B 1 38 ? 16.234 -12.492 -9.172 1 98.5 38 ALA B CA 1
ATOM 2410 C C . ALA B 1 38 ? 14.789 -12.047 -9.43 1 98.5 38 ALA B C 1
ATOM 2412 O O . ALA B 1 38 ? 14.156 -11.453 -8.562 1 98.5 38 ALA B O 1
ATOM 2413 N N . PHE B 1 39 ? 14.359 -12.289 -10.625 1 98.69 39 PHE B N 1
ATOM 2414 C CA . PHE B 1 39 ? 12.992 -11.969 -11.008 1 98.69 39 PHE B CA 1
ATOM 2415 C C . PHE B 1 39 ? 12.219 -13.234 -11.375 1 98.69 39 PHE B C 1
ATOM 2417 O O . PHE B 1 39 ? 12.734 -14.094 -12.086 1 98.69 39 PHE B O 1
ATOM 2424 N N . ALA B 1 40 ? 10.961 -13.32 -10.859 1 98.75 40 ALA B N 1
ATOM 2425 C CA . ALA B 1 40 ? 10.156 -14.516 -11.102 1 98.75 40 ALA B CA 1
ATOM 2426 C C . ALA B 1 40 ? 8.711 -14.141 -11.438 1 98.75 40 ALA B C 1
ATOM 2428 O O . ALA B 1 40 ? 8.156 -13.203 -10.867 1 98.75 40 ALA B O 1
ATOM 2429 N N . ILE B 1 41 ? 8.18 -14.859 -12.336 1 98.38 41 ILE B N 1
ATOM 2430 C CA . ILE B 1 41 ? 6.762 -14.766 -12.672 1 98.38 41 ILE B CA 1
ATOM 2431 C C . ILE B 1 41 ? 6.023 -15.992 -12.133 1 98.38 41 ILE B C 1
ATOM 2433 O O . ILE B 1 41 ? 6.414 -17.125 -12.398 1 98.38 41 ILE B O 1
ATOM 2437 N N . CYS B 1 42 ? 5.016 -15.727 -11.367 1 98.12 42 CYS B N 1
ATOM 2438 C CA . CYS B 1 42 ? 4.172 -16.781 -10.82 1 98.12 42 CYS B CA 1
ATOM 2439 C C . CYS B 1 42 ? 2.748 -16.672 -11.352 1 98.12 42 CYS B C 1
ATOM 2441 O O . CYS B 1 42 ? 2.033 -15.727 -11.031 1 98.12 42 CYS B O 1
ATOM 2443 N N . THR B 1 43 ? 2.273 -17.656 -12.109 1 97 43 THR B N 1
ATOM 2444 C CA . THR B 1 43 ? 1.038 -17.469 -12.859 1 97 43 THR B CA 1
ATOM 2445 C C . THR B 1 43 ? 0.348 -18.797 -13.117 1 97 43 THR B C 1
ATOM 2447 O O . THR B 1 43 ? 0.954 -19.859 -12.945 1 97 43 THR B O 1
ATOM 2450 N N . GLY B 1 44 ? -0.933 -18.75 -13.422 1 95.06 44 GLY B N 1
ATOM 2451 C CA . GLY B 1 44 ? -1.683 -19.922 -13.836 1 95.06 44 GLY B CA 1
ATOM 2452 C C . GLY B 1 44 ? -1.399 -20.328 -15.273 1 95.06 44 GLY B C 1
ATOM 2453 O O . GLY B 1 44 ? -1.684 -21.469 -15.664 1 95.06 44 GLY B O 1
ATOM 2454 N N . LYS B 1 45 ? -0.779 -19.516 -16.047 1 94.62 45 LYS B N 1
ATOM 2455 C CA . LYS B 1 45 ? -0.471 -19.766 -17.453 1 94.62 45 LYS B CA 1
ATOM 2456 C C . LYS B 1 45 ? 0.629 -20.812 -17.594 1 94.62 45 LYS B C 1
ATOM 2458 O O . LYS B 1 45 ? 1.474 -20.953 -16.703 1 94.62 45 LYS B O 1
ATOM 2463 N N . GLN B 1 46 ? 0.571 -21.531 -18.719 1 95.44 46 GLN B N 1
ATOM 2464 C CA . GLN B 1 46 ? 1.659 -22.422 -19.094 1 95.44 46 GLN B CA 1
ATOM 2465 C C . GLN B 1 46 ? 2.986 -21.672 -19.172 1 95.44 46 GLN B C 1
ATOM 2467 O O . GLN B 1 46 ? 3.035 -20.531 -19.672 1 95.44 46 GLN B O 1
ATOM 2472 N N . CYS B 1 47 ? 4.098 -22.297 -18.766 1 96.75 47 CYS B N 1
ATOM 2473 C CA . CYS B 1 47 ? 5.422 -21.688 -18.828 1 96.75 47 CYS B CA 1
ATOM 2474 C C . CYS B 1 47 ? 5.723 -21.172 -20.234 1 96.75 47 CYS B C 1
ATOM 2476 O O . CYS B 1 47 ? 6.25 -20.062 -20.391 1 96.75 47 CYS B O 1
ATOM 2478 N N . GLU B 1 48 ? 5.316 -21.969 -21.188 1 94.81 48 GLU B N 1
ATOM 2479 C CA . GLU B 1 48 ? 5.598 -21.641 -22.578 1 94.81 48 GLU B CA 1
ATOM 2480 C C . GLU B 1 48 ? 4.871 -20.359 -23 1 94.81 48 GLU B C 1
ATOM 2482 O O . GLU B 1 48 ? 5.375 -19.594 -23.812 1 94.81 48 GLU B O 1
ATOM 2487 N N . ARG B 1 49 ? 3.68 -20.172 -22.469 1 94.25 49 ARG B N 1
ATOM 2488 C CA . ARG B 1 49 ? 2.945 -18.938 -22.781 1 94.25 49 ARG B CA 1
ATOM 2489 C C . ARG B 1 49 ? 3.654 -17.719 -22.203 1 94.25 49 ARG B C 1
ATOM 2491 O O . ARG B 1 49 ? 3.684 -16.656 -22.828 1 94.25 49 ARG B O 1
ATOM 2498 N N . VAL B 1 50 ? 4.25 -17.812 -21 1 96.25 50 VAL B N 1
ATOM 2499 C CA . VAL B 1 50 ? 5.031 -16.734 -20.391 1 96.25 50 VAL B CA 1
ATOM 2500 C C . VAL B 1 50 ? 6.266 -16.453 -21.234 1 96.25 50 VAL B C 1
ATOM 2502 O O . VAL B 1 50 ? 6.582 -15.297 -21.516 1 96.25 50 VAL B O 1
ATOM 2505 N N . GLU B 1 51 ? 6.914 -17.531 -21.672 1 96.81 51 GLU B N 1
ATOM 2506 C CA . GLU B 1 51 ? 8.086 -17.391 -22.531 1 96.81 51 GLU B CA 1
ATOM 2507 C C . GLU B 1 51 ? 7.746 -16.656 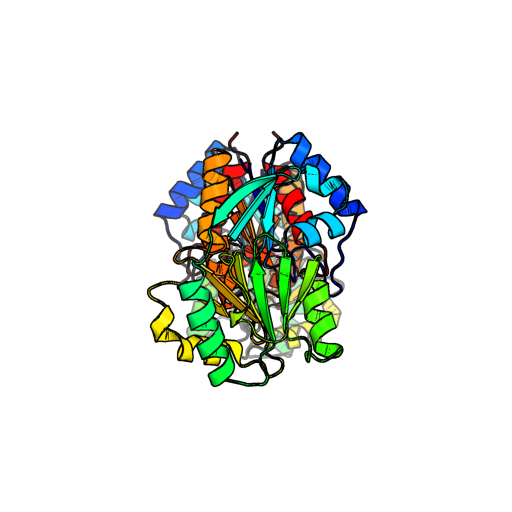-23.812 1 96.81 51 GLU B C 1
ATOM 2509 O O . GLU B 1 51 ? 8.523 -15.812 -24.281 1 96.81 51 GLU B O 1
ATOM 2514 N N . ALA B 1 52 ? 6.609 -16.984 -24.344 1 94.81 52 ALA B N 1
ATOM 2515 C CA . ALA B 1 52 ? 6.184 -16.312 -25.578 1 94.81 52 ALA B CA 1
ATOM 2516 C C . ALA B 1 52 ? 5.922 -14.836 -25.344 1 94.81 52 ALA B C 1
ATOM 2518 O O . ALA B 1 52 ? 6.246 -14 -26.188 1 94.81 52 ALA B O 1
ATOM 2519 N N . LEU B 1 53 ? 5.34 -14.539 -24.281 1 94.81 53 LEU B N 1
ATOM 2520 C CA . LEU B 1 53 ? 4.973 -13.164 -23.938 1 94.81 53 LEU B CA 1
ATOM 2521 C C . LEU B 1 53 ? 6.215 -12.297 -23.75 1 94.81 53 LEU B C 1
ATOM 2523 O O . LEU B 1 53 ? 6.23 -11.133 -24.156 1 94.81 53 LEU B O 1
ATOM 2527 N N . PHE B 1 54 ? 7.285 -12.844 -23.188 1 96.44 54 PHE B N 1
ATOM 2528 C CA . PHE B 1 54 ? 8.445 -12.039 -22.797 1 96.44 54 PHE B CA 1
ATOM 2529 C C . PHE B 1 54 ? 9.586 -12.234 -23.797 1 96.44 54 PHE B C 1
ATOM 2531 O O . PHE B 1 54 ? 10.594 -11.531 -23.734 1 96.44 54 PHE B O 1
ATOM 2538 N N . GLY B 1 55 ? 9.422 -13.211 -24.703 1 95.25 55 GLY B N 1
ATOM 2539 C CA . GLY B 1 55 ? 10.461 -13.477 -25.688 1 95.25 55 GLY B CA 1
ATOM 2540 C C . GLY B 1 55 ? 11.789 -13.859 -25.062 1 95.25 55 GLY B C 1
ATOM 2541 O O . GLY B 1 55 ? 11.836 -14.711 -24.172 1 95.25 55 GLY B O 1
ATOM 2542 N N . GLU B 1 56 ? 12.875 -13.281 -25.516 1 94.06 56 GLU B N 1
ATOM 2543 C CA . GLU B 1 56 ? 14.227 -13.633 -25.094 1 94.06 56 GLU B CA 1
ATOM 2544 C C . GLU B 1 56 ? 14.469 -13.266 -23.625 1 94.06 56 GLU B C 1
ATOM 2546 O O . GLU B 1 56 ? 15.273 -13.906 -22.953 1 94.06 56 GLU B O 1
ATOM 2551 N N . ASP B 1 57 ? 13.742 -12.328 -23.188 1 93.94 57 ASP B N 1
ATOM 2552 C CA . ASP B 1 57 ? 13.914 -11.883 -21.797 1 93.94 57 ASP B CA 1
ATOM 2553 C C . ASP B 1 57 ? 13.57 -13 -20.828 1 93.94 57 ASP B C 1
ATOM 2555 O O . ASP B 1 57 ? 14.07 -13.023 -19.703 1 93.94 57 ASP B O 1
ATOM 2559 N N . ALA B 1 58 ? 12.734 -13.953 -21.25 1 95.12 58 ALA B N 1
ATOM 2560 C CA . ALA B 1 58 ? 12.242 -15.008 -20.359 1 95.12 58 ALA B CA 1
ATOM 2561 C C . ALA B 1 58 ? 13.391 -15.875 -19.859 1 95.12 58 ALA B C 1
ATOM 2563 O O . ALA B 1 58 ? 13.281 -16.516 -18.812 1 95.12 58 ALA B O 1
ATOM 2564 N N . LYS B 1 59 ? 14.484 -15.883 -20.594 1 94.06 59 LYS B N 1
ATOM 2565 C CA . LYS B 1 59 ? 15.625 -16.719 -20.219 1 94.06 59 LYS B CA 1
ATOM 2566 C C . LYS B 1 59 ? 16.25 -16.234 -18.906 1 94.06 59 LYS B C 1
ATOM 2568 O O . LYS B 1 59 ? 16.906 -17.016 -18.203 1 94.06 59 LYS B O 1
ATOM 2573 N N . ASP B 1 60 ? 16.016 -14.953 -18.531 1 91.69 60 ASP B N 1
ATOM 2574 C CA . ASP B 1 60 ? 16.688 -14.328 -17.391 1 91.69 60 ASP B CA 1
ATOM 2575 C C . ASP B 1 60 ? 15.836 -14.438 -16.125 1 91.69 60 ASP B C 1
ATOM 2577 O O . ASP B 1 60 ? 16.281 -14.07 -15.039 1 91.69 60 ASP B O 1
ATOM 2581 N N . PHE B 1 61 ? 14.617 -15.016 -16.297 1 94.12 61 PHE B N 1
ATOM 2582 C CA . PHE B 1 61 ? 13.797 -15 -15.094 1 94.12 61 PHE B CA 1
ATOM 2583 C C . PHE B 1 61 ? 13.234 -16.391 -14.797 1 94.12 61 PHE B C 1
ATOM 2585 O O . PHE B 1 61 ? 13.375 -17.297 -15.609 1 94.12 61 PHE B O 1
ATOM 2592 N N . TRP B 1 62 ? 12.891 -16.562 -13.57 1 98.38 62 TRP B N 1
ATOM 2593 C CA . TRP B 1 62 ? 12.242 -17.797 -13.109 1 98.38 62 TRP B CA 1
ATOM 2594 C C . TRP B 1 62 ? 10.75 -17.766 -13.43 1 98.38 62 TRP B C 1
ATOM 2596 O O . TRP B 1 62 ? 10.086 -16.75 -13.258 1 98.38 62 TRP B O 1
ATOM 2606 N N . ILE B 1 63 ? 10.289 -18.859 -13.953 1 98.56 63 ILE B N 1
ATOM 2607 C CA . ILE B 1 63 ? 8.867 -18.938 -14.273 1 98.56 63 ILE B CA 1
ATOM 2608 C C . ILE B 1 63 ? 8.203 -20.016 -13.422 1 98.56 63 ILE B C 1
ATOM 2610 O O . ILE B 1 63 ? 8.523 -21.203 -13.555 1 98.56 63 ILE B O 1
ATOM 2614 N N . LEU B 1 64 ? 7.438 -19.594 -12.484 1 98.56 64 LEU B N 1
ATOM 2615 C CA . LEU B 1 64 ? 6.523 -20.484 -11.773 1 98.56 64 LEU B CA 1
ATOM 2616 C C . LEU B 1 64 ? 5.176 -20.562 -12.484 1 98.56 64 LEU B C 1
ATOM 2618 O O . LEU B 1 64 ? 4.258 -19.812 -12.156 1 98.56 64 LEU B O 1
ATOM 2622 N N . GLY B 1 65 ? 5.09 -21.5 -13.383 1 97.44 65 GLY B N 1
ATOM 2623 C CA . GLY B 1 65 ? 3.93 -21.562 -14.266 1 97.44 65 GLY B CA 1
ATOM 2624 C C . GLY B 1 65 ? 3.004 -22.719 -13.938 1 97.44 65 GLY B C 1
ATOM 2625 O O . GLY B 1 65 ? 3.189 -23.406 -12.938 1 97.44 65 GLY B O 1
ATOM 2626 N N . ASP B 1 66 ? 1.958 -22.844 -14.805 1 96.38 66 ASP B N 1
ATOM 2627 C CA . ASP B 1 66 ? 0.993 -23.938 -14.68 1 96.38 66 ASP B CA 1
ATOM 2628 C C . ASP B 1 66 ? 0.426 -24 -13.266 1 96.38 66 ASP B C 1
ATOM 2630 O O . ASP B 1 66 ? 0.472 -25.062 -12.625 1 96.38 66 ASP B O 1
ATOM 2634 N N . SER B 1 67 ? -0.056 -22.781 -12.758 1 95 67 SER B N 1
ATOM 2635 C CA . SER B 1 67 ? -0.616 -22.641 -11.414 1 95 67 SER B CA 1
ATOM 2636 C C . SER B 1 67 ? 0.395 -23.047 -10.352 1 95 67 SER B C 1
ATOM 2638 O O . SER B 1 67 ? 0.046 -23.734 -9.391 1 95 67 SER B O 1
ATOM 2640 N N . ALA B 1 68 ? 1.654 -22.766 -10.641 1 95.69 68 ALA B N 1
ATOM 2641 C CA . ALA B 1 68 ? 2.779 -22.953 -9.734 1 95.69 68 ALA B CA 1
ATOM 2642 C C . ALA B 1 68 ? 3.082 -24.422 -9.531 1 95.69 68 ALA B C 1
ATOM 2644 O O . ALA B 1 68 ? 3.658 -24.812 -8.516 1 95.69 68 ALA B O 1
ATOM 2645 N N . ALA B 1 69 ? 2.701 -25.281 -10.461 1 97.19 69 ALA B N 1
ATOM 2646 C CA . ALA B 1 69 ? 3.018 -26.703 -10.375 1 97.19 69 ALA B CA 1
ATOM 2647 C C . ALA B 1 69 ? 4.41 -27 -10.93 1 97.19 69 ALA B C 1
ATOM 2649 O O . ALA B 1 69 ? 4.941 -28.094 -10.75 1 97.19 69 ALA B O 1
ATOM 2650 N N . ARG B 1 70 ? 5 -25.953 -11.594 1 97.75 70 ARG B N 1
ATOM 2651 C CA . ARG B 1 70 ? 6.312 -26.094 -12.211 1 97.75 70 ARG B CA 1
ATOM 2652 C C . ARG B 1 70 ? 7.152 -24.844 -12.008 1 97.75 70 ARG B C 1
ATOM 2654 O O . ARG B 1 70 ? 6.613 -23.75 -11.875 1 97.75 70 ARG B O 1
ATOM 2661 N N . ILE B 1 71 ? 8.406 -25.062 -11.93 1 98.5 71 ILE B N 1
ATOM 2662 C CA . ILE B 1 71 ? 9.367 -23.953 -12.023 1 98.5 71 ILE B CA 1
ATOM 2663 C C . ILE B 1 71 ? 10.289 -24.172 -13.219 1 98.5 71 ILE B C 1
ATOM 2665 O O . ILE B 1 71 ? 10.891 -25.234 -13.367 1 98.5 71 ILE B O 1
ATOM 2669 N N . LYS B 1 72 ? 10.344 -23.203 -14.062 1 98.19 72 LYS B N 1
ATOM 2670 C CA . LYS B 1 72 ? 11.18 -23.25 -15.258 1 98.19 72 LYS B CA 1
ATOM 2671 C C . LYS B 1 72 ? 12.203 -22.109 -15.25 1 98.19 72 LYS B C 1
ATOM 2673 O O . LYS B 1 72 ? 11.875 -20.984 -14.883 1 98.19 72 LYS B O 1
ATOM 2678 N N . LYS B 1 73 ? 13.406 -22.406 -15.562 1 97.88 73 LYS B N 1
ATOM 2679 C CA . LYS B 1 73 ? 14.484 -21.422 -15.719 1 97.88 73 LYS B CA 1
ATOM 2680 C C . LYS B 1 73 ? 15.297 -21.703 -16.984 1 97.88 73 LYS B C 1
ATOM 2682 O O . LYS B 1 73 ? 15.75 -22.828 -17.203 1 97.88 73 LYS B O 1
ATOM 2687 N N . ASN B 1 74 ? 15.422 -20.672 -17.781 1 95.5 74 ASN B N 1
ATOM 2688 C CA . ASN B 1 74 ? 16.219 -20.781 -19 1 95.5 74 ASN B CA 1
ATOM 2689 C C . ASN B 1 74 ? 15.828 -22.016 -19.828 1 95.5 74 ASN B C 1
ATOM 2691 O O . ASN B 1 74 ? 16.688 -22.812 -20.203 1 95.5 74 ASN B O 1
ATOM 2695 N N . GLY B 1 75 ? 14.523 -22.172 -19.891 1 94.06 75 GLY B N 1
ATOM 2696 C CA . GLY B 1 75 ? 13.969 -23.203 -20.766 1 94.06 75 GLY B CA 1
ATOM 2697 C C . GLY B 1 75 ? 13.984 -24.578 -20.141 1 94.06 75 GLY B C 1
ATOM 2698 O O . GLY B 1 75 ? 13.5 -25.547 -20.734 1 94.06 75 GLY B O 1
ATOM 2699 N N . LYS B 1 76 ? 14.453 -24.719 -18.953 1 96.56 76 LYS B N 1
ATOM 2700 C CA . LYS B 1 76 ? 14.547 -26.016 -18.297 1 96.56 76 LYS B CA 1
ATOM 2701 C C . LYS B 1 76 ? 13.672 -26.062 -17.047 1 96.56 76 LYS B C 1
ATOM 2703 O O . LYS B 1 76 ? 13.719 -25.156 -16.219 1 96.56 76 LYS B O 1
ATOM 2708 N N . PHE B 1 77 ? 12.945 -27.156 -16.906 1 97.12 77 PHE B N 1
ATOM 2709 C CA . PHE B 1 77 ? 12.164 -27.359 -15.695 1 97.12 77 PHE B CA 1
ATOM 2710 C C . PHE B 1 77 ? 13.062 -27.797 -14.547 1 97.12 77 PHE B C 1
ATOM 2712 O O . PHE B 1 77 ? 13.797 -28.781 -14.672 1 97.12 77 PHE B O 1
ATOM 2719 N N . VAL B 1 78 ? 13.031 -27.094 -13.477 1 97.19 78 VAL B N 1
ATOM 2720 C CA . VAL B 1 78 ? 13.875 -27.422 -12.336 1 97.19 78 VAL B CA 1
ATOM 2721 C C . VAL B 1 78 ? 13.008 -27.984 -11.211 1 97.19 78 VAL B C 1
ATOM 2723 O O . VAL B 1 78 ? 13.523 -28.5 -10.211 1 97.19 78 VAL B O 1
ATOM 2726 N N . TYR B 1 79 ? 11.727 -27.922 -11.312 1 97 79 TYR B N 1
ATOM 2727 C CA . TYR B 1 79 ? 10.758 -28.422 -10.352 1 97 79 TYR B CA 1
ATOM 2728 C C . TYR B 1 79 ? 9.438 -28.75 -11.039 1 97 79 TYR B C 1
ATOM 2730 O O . TYR B 1 79 ? 8.992 -28.016 -11.93 1 97 79 TYR B O 1
ATOM 2738 N N . GLU B 1 80 ? 8.828 -29.859 -10.703 1 97.25 80 GLU B N 1
ATOM 2739 C CA . GLU B 1 80 ? 7.508 -30.266 -11.188 1 97.25 80 GLU B CA 1
ATOM 2740 C C . GLU B 1 80 ? 6.77 -31.094 -10.133 1 97.25 80 GLU B C 1
ATOM 2742 O O . GLU B 1 80 ? 7.375 -31.922 -9.453 1 97.25 80 GLU B O 1
ATOM 2747 N N . SER B 1 81 ? 5.605 -30.828 -9.969 1 97.62 81 SER B N 1
ATOM 2748 C CA . SER B 1 81 ? 4.715 -31.641 -9.148 1 97.62 81 SER B CA 1
ATOM 2749 C C . SER B 1 81 ? 3.508 -32.125 -9.953 1 97.62 81 SER B C 1
ATOM 2751 O O . SER B 1 81 ? 2.787 -31.312 -10.547 1 97.62 81 SER B O 1
ATOM 2753 N N . LEU B 1 82 ? 3.283 -33.406 -9.922 1 97.94 82 LEU B N 1
ATOM 2754 C CA . LEU B 1 82 ? 2.27 -33.969 -10.805 1 97.94 82 LEU B CA 1
ATOM 2755 C C . LEU B 1 82 ? 1.104 -34.562 -10.008 1 97.94 82 LEU B C 1
ATOM 2757 O O . LEU B 1 82 ? 1.276 -34.938 -8.852 1 97.94 82 LEU B O 1
ATOM 2761 N N . ILE B 1 83 ? -0.036 -34.5 -10.562 1 98.12 83 ILE B N 1
ATOM 2762 C CA . ILE B 1 83 ? -1.215 -35.25 -10.133 1 98.12 83 ILE B CA 1
ATOM 2763 C C . ILE B 1 83 ? -1.242 -36.625 -10.812 1 98.12 83 ILE B C 1
ATOM 2765 O O . ILE B 1 83 ? -1.062 -36.719 -12.031 1 98.12 83 ILE B O 1
ATOM 2769 N N . SER B 1 84 ? -1.448 -37.688 -10.016 1 98.12 84 SER B N 1
ATOM 2770 C CA . SER B 1 84 ? -1.534 -39 -10.633 1 98.12 84 SER B CA 1
ATOM 2771 C C . SER B 1 84 ? -2.67 -39.062 -11.648 1 98.12 84 SER B C 1
ATOM 2773 O O . SER B 1 84 ? -3.695 -38.406 -11.484 1 98.12 84 SER B O 1
ATOM 2775 N N . ASN B 1 85 ? -2.379 -39.875 -12.664 1 98.44 85 ASN B N 1
ATOM 2776 C CA . ASN B 1 85 ? -3.402 -40.031 -13.695 1 98.44 85 ASN B CA 1
ATOM 2777 C C . ASN B 1 85 ? -4.742 -40.438 -13.086 1 98.44 85 ASN B C 1
ATOM 2779 O O . ASN B 1 85 ? -5.777 -39.875 -13.414 1 98.44 85 ASN B O 1
ATOM 2783 N N . LYS B 1 86 ? -4.758 -41.344 -12.188 1 98.19 86 LYS B N 1
ATOM 2784 C CA . LYS B 1 86 ? -5.973 -41.875 -11.555 1 98.19 86 LYS B CA 1
ATOM 2785 C C . LYS B 1 86 ? -6.723 -40.75 -10.828 1 98.19 86 LYS B C 1
ATOM 2787 O O . LYS B 1 86 ? -7.93 -40.594 -11.016 1 98.19 86 LYS B O 1
ATOM 2792 N N . ALA B 1 87 ? -6 -40 -10.016 1 98.06 87 ALA B N 1
ATOM 2793 C CA . ALA B 1 87 ? -6.613 -38.906 -9.266 1 98.06 87 ALA B CA 1
ATOM 2794 C C . ALA B 1 87 ? -7.168 -37.844 -10.203 1 98.06 87 ALA B C 1
ATOM 2796 O O . ALA B 1 87 ? -8.273 -37.344 -9.992 1 98.06 87 ALA B O 1
ATOM 2797 N N . GLY B 1 88 ? -6.414 -37.469 -11.203 1 98.56 88 GLY B N 1
ATOM 2798 C CA . GLY B 1 88 ? -6.836 -36.469 -12.18 1 98.56 88 GLY B CA 1
ATOM 2799 C C . GLY B 1 88 ? -8.102 -36.875 -12.922 1 98.56 88 GLY B C 1
ATOM 2800 O O . GLY B 1 88 ? -9.023 -36.062 -13.039 1 98.56 88 GLY B O 1
ATOM 2801 N N . LEU B 1 89 ? -8.125 -38.125 -13.383 1 98.56 89 LEU B N 1
ATOM 2802 C CA . LEU B 1 89 ? -9.305 -38.562 -14.117 1 98.56 89 LEU B CA 1
ATOM 2803 C C . LEU B 1 89 ? -10.523 -38.625 -13.211 1 98.56 89 LEU B C 1
ATOM 2805 O O . LEU B 1 89 ? -11.648 -38.375 -13.656 1 98.56 89 LEU B O 1
ATOM 2809 N N . SER B 1 90 ? -10.289 -38.969 -11.992 1 98.38 90 SER B N 1
ATOM 2810 C CA . SER B 1 90 ? -11.383 -39.031 -11.031 1 98.38 90 SER B CA 1
ATOM 2811 C C . SER B 1 90 ? -12.031 -37.656 -10.859 1 98.38 90 SER B C 1
ATOM 2813 O O . SER B 1 90 ? -13.258 -37.531 -10.914 1 98.38 90 SER B O 1
ATOM 2815 N N . ILE B 1 91 ? -11.227 -36.625 -10.656 1 98.5 91 ILE B N 1
ATOM 2816 C CA . ILE B 1 91 ? -11.805 -35.312 -10.406 1 98.5 91 ILE B CA 1
ATOM 2817 C C . ILE B 1 91 ? -12.391 -34.781 -11.703 1 98.5 91 ILE B C 1
ATOM 2819 O O . ILE B 1 91 ? -13.406 -34.062 -11.68 1 98.5 91 ILE B O 1
ATOM 2823 N N . ILE B 1 92 ? -11.797 -35.031 -12.828 1 98.5 92 ILE B N 1
ATOM 2824 C CA . ILE B 1 92 ? -12.359 -34.625 -14.109 1 98.5 92 ILE B CA 1
ATOM 2825 C C . ILE B 1 92 ? -13.758 -35.219 -14.273 1 98.5 92 ILE B C 1
ATOM 2827 O O . ILE B 1 92 ? -14.688 -34.531 -14.68 1 98.5 92 ILE B O 1
ATOM 2831 N N . GLY B 1 93 ? -13.898 -36.5 -13.953 1 98 93 GLY B N 1
ATOM 2832 C CA . GLY B 1 93 ? -15.211 -37.125 -13.992 1 98 93 GLY B CA 1
ATOM 2833 C C . GLY B 1 93 ? -16.234 -36.438 -13.117 1 98 93 GLY B C 1
ATOM 2834 O O . GLY B 1 93 ? -17.375 -36.219 -13.523 1 98 93 GLY B O 1
ATOM 2835 N N . ALA B 1 94 ? -15.82 -36.062 -11.945 1 98.12 94 ALA B N 1
ATOM 2836 C CA . ALA B 1 94 ? -16.703 -35.344 -11.031 1 98.12 94 ALA B CA 1
ATOM 2837 C C . ALA B 1 94 ? -17.094 -33.969 -11.617 1 98.12 94 ALA B C 1
ATOM 2839 O O . ALA B 1 94 ? -18.266 -33.594 -11.531 1 98.12 94 ALA B O 1
ATOM 2840 N N . LEU B 1 95 ? -16.172 -33.25 -12.156 1 98.31 95 LEU B N 1
ATOM 2841 C CA . LEU B 1 95 ? -16.406 -31.938 -12.742 1 98.31 95 LEU B CA 1
ATOM 2842 C C . LEU B 1 95 ? -17.406 -32.031 -13.883 1 98.31 95 LEU B C 1
ATOM 2844 O O . LEU B 1 95 ? -18.297 -31.172 -14 1 98.31 95 LEU B O 1
ATOM 2848 N N . GLU B 1 96 ? -17.281 -33.094 -14.703 1 97.06 96 GLU B N 1
ATOM 2849 C CA . GLU B 1 96 ? -18.203 -33.281 -15.82 1 97.06 96 GLU B CA 1
ATOM 2850 C C . GLU B 1 96 ? -19.625 -33.562 -15.328 1 97.06 96 GLU B C 1
ATOM 2852 O O . GLU B 1 96 ? -20.594 -33.156 -15.977 1 97.06 96 GLU B O 1
ATOM 2857 N N . LYS B 1 97 ? -19.75 -34.156 -14.195 1 96.88 97 LYS B N 1
ATOM 2858 C CA . LYS B 1 97 ? -21.062 -34.469 -13.617 1 96.88 97 LYS B CA 1
ATOM 2859 C C . LYS B 1 97 ? -21.688 -33.219 -13 1 96.88 97 LYS B C 1
ATOM 2861 O O . LYS B 1 97 ? -22.906 -33.062 -13 1 96.88 97 LYS B O 1
ATOM 2866 N N . ILE B 1 98 ? -20.875 -32.375 -12.484 1 96.88 98 ILE B N 1
ATOM 2867 C CA . ILE B 1 98 ? -21.344 -31.172 -11.805 1 96.88 98 ILE B CA 1
ATOM 2868 C C . ILE B 1 98 ? -21.969 -30.219 -12.828 1 96.88 98 ILE B C 1
ATOM 2870 O O . ILE B 1 98 ? -23.016 -29.625 -12.578 1 96.88 98 ILE B O 1
ATOM 2874 N N . SER B 1 99 ? -21.281 -30.047 -13.992 1 94.31 99 SER B N 1
ATOM 2875 C CA . SER B 1 99 ? -21.797 -29.141 -15.016 1 94.31 99 SER B CA 1
ATOM 2876 C C . SER B 1 99 ? -21.25 -29.5 -16.391 1 94.31 99 SER B C 1
ATOM 2878 O O . SER B 1 99 ? -20.047 -29.688 -16.562 1 94.31 99 SER B O 1
ATOM 2880 N N . CYS B 1 100 ? -22.109 -29.453 -17.344 1 87.69 100 CYS B N 1
ATOM 2881 C CA . CYS B 1 100 ? -21.719 -29.688 -18.734 1 87.69 100 CYS B CA 1
ATOM 2882 C C . CYS B 1 100 ? -21.156 -28.406 -19.359 1 87.69 100 CYS B C 1
ATOM 2884 O O . CYS B 1 100 ? -20.562 -28.438 -20.438 1 87.69 100 CYS B O 1
ATOM 2886 N N . GLY B 1 101 ? -21.344 -27.328 -18.672 1 91.75 101 GLY B N 1
ATOM 2887 C CA . GLY B 1 101 ? -20.875 -26.031 -19.172 1 91.75 101 GLY B CA 1
ATOM 2888 C C . GLY B 1 101 ? -19.422 -25.75 -18.828 1 91.75 101 GLY B C 1
ATOM 2889 O O . GLY B 1 101 ? -18.844 -24.797 -19.344 1 91.75 101 GLY B O 1
ATOM 2890 N N . HIS B 1 102 ? -18.828 -26.594 -18.047 1 95.5 102 HIS B N 1
ATOM 2891 C CA . HIS B 1 102 ? -17.422 -26.422 -17.688 1 95.5 102 HIS B CA 1
ATOM 2892 C C . HIS B 1 102 ? -16.516 -26.641 -18.875 1 95.5 102 HIS B C 1
ATOM 2894 O O . HIS B 1 102 ? -16.656 -27.625 -19.609 1 95.5 102 HIS B O 1
ATOM 2900 N N . THR B 1 103 ? -15.648 -25.672 -19.141 1 97.75 103 THR B N 1
ATOM 2901 C CA . THR B 1 103 ? -14.477 -25.969 -19.953 1 97.75 103 THR B CA 1
ATOM 2902 C C . THR B 1 103 ? -13.352 -26.547 -19.094 1 97.75 103 THR B C 1
ATOM 2904 O O . THR B 1 103 ? -12.742 -25.828 -18.297 1 97.75 103 THR B O 1
ATOM 2907 N N . ILE B 1 104 ? -13.133 -27.828 -19.25 1 98.44 104 ILE B N 1
ATOM 2908 C CA . ILE B 1 104 ? -12.086 -28.516 -18.484 1 98.44 104 ILE B CA 1
ATOM 2909 C C . ILE B 1 104 ? -10.805 -28.594 -19.312 1 98.44 104 ILE B C 1
ATOM 2911 O O . ILE B 1 104 ? -10.828 -29.078 -20.438 1 98.44 104 ILE B O 1
ATOM 2915 N N . ILE B 1 105 ? -9.734 -28.078 -18.781 1 98.5 105 ILE B N 1
ATOM 2916 C CA . ILE B 1 105 ? -8.422 -28.094 -19.422 1 98.5 105 ILE B CA 1
ATOM 2917 C C . ILE B 1 105 ? -7.48 -29.016 -18.641 1 98.5 105 ILE B C 1
ATOM 2919 O O . ILE B 1 105 ? -7.004 -28.656 -17.562 1 98.5 105 ILE B O 1
ATOM 2923 N N . ALA B 1 106 ? -7.227 -30.172 -19.188 1 98.5 106 ALA B N 1
ATOM 2924 C CA . ALA B 1 106 ? -6.312 -31.141 -18.578 1 98.5 106 ALA B CA 1
ATOM 2925 C C . ALA B 1 106 ? -4.879 -30.906 -19.047 1 98.5 106 ALA B C 1
ATOM 2927 O O . ALA B 1 106 ? -4.57 -31.078 -20.234 1 98.5 106 ALA B O 1
ATOM 2928 N N . CYS B 1 107 ? -4.023 -30.531 -18.125 1 98.06 107 CYS B N 1
ATOM 2929 C CA . CYS B 1 107 ? -2.662 -30.172 -18.5 1 98.06 107 CYS B CA 1
ATOM 2930 C C . CYS B 1 107 ? -1.691 -31.297 -18.141 1 98.06 107 CYS B C 1
ATOM 2932 O O . CYS B 1 107 ? -1.593 -31.703 -16.984 1 98.06 107 CYS B O 1
ATOM 2934 N N . THR B 1 108 ? -0.989 -31.812 -19.125 1 97.62 108 THR B N 1
ATOM 2935 C CA . THR B 1 108 ? 0.076 -32.812 -18.953 1 97.62 108 THR B CA 1
ATOM 2936 C C . THR B 1 108 ? 1.425 -32.219 -19.359 1 97.62 108 THR B C 1
ATOM 2938 O O . THR B 1 108 ? 1.505 -31.047 -19.766 1 97.62 108 THR B O 1
ATOM 2941 N N . LYS B 1 109 ? 2.467 -33 -19.172 1 95.31 109 LYS B N 1
ATOM 2942 C CA . LYS B 1 109 ? 3.793 -32.531 -19.578 1 95.31 109 LYS B CA 1
ATOM 2943 C C . LYS B 1 109 ? 3.846 -32.25 -21.078 1 95.31 109 LYS B C 1
ATOM 2945 O O . LYS B 1 109 ? 4.703 -31.5 -21.547 1 95.31 109 LYS B O 1
ATOM 2950 N N . LYS B 1 110 ? 2.9 -32.781 -21.812 1 93.62 110 LYS B N 1
ATOM 2951 C CA . LYS B 1 110 ? 2.902 -32.625 -23.266 1 93.62 110 LYS B CA 1
ATOM 2952 C C . LYS B 1 110 ? 2.086 -31.422 -23.703 1 93.62 110 LYS B C 1
ATOM 2954 O O . LYS B 1 110 ? 2.115 -31.047 -24.875 1 93.62 110 LYS B O 1
ATOM 2959 N N . GLY B 1 111 ? 1.385 -30.859 -22.844 1 94.88 111 GLY B N 1
ATOM 2960 C CA . GLY B 1 111 ? 0.539 -29.719 -23.172 1 94.88 111 GLY B CA 1
ATOM 2961 C C . GLY B 1 111 ? -0.856 -29.828 -22.578 1 94.88 111 GLY B C 1
ATOM 2962 O O . GLY B 1 111 ? -1.138 -30.734 -21.797 1 94.88 111 GLY B O 1
ATOM 2963 N N . ALA B 1 112 ? -1.651 -28.859 -22.984 1 97.75 112 ALA B N 1
ATOM 2964 C CA . ALA B 1 112 ? -3.039 -28.828 -22.531 1 97.75 112 ALA B CA 1
ATOM 2965 C C . ALA B 1 112 ? -3.928 -29.688 -23.438 1 97.75 112 ALA B C 1
ATOM 2967 O O . ALA B 1 112 ? -3.715 -29.75 -24.656 1 97.75 112 ALA B O 1
ATOM 2968 N N . ILE B 1 113 ? -4.871 -30.312 -22.844 1 98.31 113 ILE B N 1
ATOM 2969 C CA . ILE B 1 113 ? -5.816 -31.156 -23.562 1 98.31 113 ILE B CA 1
ATOM 2970 C C . ILE B 1 113 ? -7.246 -30.719 -23.25 1 98.31 113 ILE B C 1
ATOM 2972 O O . ILE B 1 113 ? -7.605 -30.562 -22.078 1 98.31 113 ILE B O 1
ATOM 2976 N N . VAL B 1 114 ? -8.047 -30.5 -24.188 1 98.19 114 VAL B N 1
ATOM 2977 C CA . VAL B 1 114 ? -9.453 -30.141 -24.031 1 98.19 114 VAL B CA 1
ATOM 2978 C C . VAL B 1 114 ? -10.328 -31.031 -24.891 1 98.19 114 VAL B C 1
ATOM 2980 O O . VAL B 1 114 ? -9.82 -31.781 -25.734 1 98.19 114 VAL B O 1
ATOM 2983 N N . LYS B 1 115 ? -11.664 -30.953 -24.672 1 97.19 115 LYS B N 1
ATOM 2984 C CA . LYS B 1 115 ? -12.594 -31.719 -25.5 1 97.19 115 LYS B CA 1
ATOM 2985 C C . LYS B 1 115 ? -12.727 -31.078 -26.891 1 97.19 115 LYS B C 1
ATOM 2987 O O . LYS B 1 115 ? -12.727 -29.859 -27.016 1 97.19 115 LYS B O 1
ATOM 2992 N N . GLU B 1 116 ? -12.938 -31.859 -27.875 1 95.94 116 GLU B N 1
ATOM 2993 C CA . GLU B 1 116 ? -12.961 -31.406 -29.266 1 95.94 116 GLU B CA 1
ATOM 2994 C C . GLU B 1 116 ? -14.211 -30.578 -29.547 1 95.94 116 GLU B C 1
ATOM 2996 O O . GLU B 1 116 ? -14.234 -29.797 -30.5 1 95.94 116 GLU B O 1
ATOM 3001 N N . ASN B 1 117 ? -15.25 -30.688 -28.797 1 93.62 117 ASN B N 1
ATOM 3002 C CA . ASN B 1 117 ? -16.5 -29.984 -29.062 1 93.62 117 ASN B CA 1
ATOM 3003 C C . ASN B 1 117 ? -16.562 -28.641 -28.359 1 93.62 117 ASN B C 1
ATOM 3005 O O . ASN B 1 117 ? -17.609 -27.984 -28.312 1 93.62 117 ASN B O 1
ATOM 3009 N N . LEU B 1 118 ? -15.484 -28.219 -27.828 1 94.69 118 LEU B N 1
ATOM 3010 C CA . LEU B 1 118 ? -15.445 -26.906 -27.188 1 94.69 118 LEU B CA 1
ATOM 3011 C C . LEU B 1 118 ? -15.742 -25.797 -28.188 1 94.69 118 LEU B C 1
ATOM 3013 O O . LEU B 1 118 ? -15.273 -25.844 -29.328 1 94.69 118 LEU B O 1
ATOM 3017 N N . SER B 1 119 ? -16.547 -24.766 -27.781 1 94.5 119 SER B N 1
ATOM 3018 C CA . SER B 1 119 ? -16.906 -23.656 -28.656 1 94.5 119 SER B CA 1
ATOM 3019 C C . SER B 1 119 ? -15.688 -22.781 -28.969 1 94.5 119 SER B C 1
ATOM 3021 O O . SER B 1 119 ? -14.703 -22.797 -28.219 1 94.5 119 SER B O 1
ATOM 3023 N N . GLU B 1 120 ? -15.781 -22.031 -30 1 94.31 120 GLU B N 1
ATOM 3024 C CA . GLU B 1 120 ? -14.711 -21.109 -30.391 1 94.31 120 GLU B CA 1
ATOM 3025 C C . GLU B 1 120 ? -14.492 -20.047 -29.312 1 94.31 120 GLU B C 1
ATOM 3027 O O . GLU B 1 120 ? -13.352 -19.641 -29.062 1 94.31 120 GLU B O 1
ATOM 3032 N N . SER B 1 121 ? -15.57 -19.656 -28.734 1 94.56 121 SER B N 1
ATOM 3033 C CA . SER B 1 121 ? -15.469 -18.641 -27.688 1 94.56 121 SER B CA 1
ATOM 3034 C C . SER B 1 121 ? -14.664 -19.156 -26.5 1 94.56 121 SER B C 1
ATOM 3036 O O . SER B 1 121 ? -13.82 -18.438 -25.953 1 94.56 121 SER B O 1
ATOM 3038 N N . GLU B 1 122 ? -14.883 -20.359 -26.141 1 95.25 122 GLU B N 1
ATOM 3039 C CA . GLU B 1 122 ? -14.148 -20.953 -25.031 1 95.25 122 GLU B CA 1
ATOM 3040 C C . GLU B 1 122 ? -12.703 -21.234 -25.422 1 95.25 122 GLU B C 1
ATOM 3042 O O . GLU B 1 122 ? -11.797 -21.109 -24.594 1 95.25 122 GLU B O 1
ATOM 3047 N N . MET B 1 123 ? -12.492 -21.609 -26.672 1 95.62 123 MET B N 1
ATOM 3048 C CA . MET B 1 123 ? -11.141 -21.906 -27.141 1 95.62 123 MET B CA 1
ATOM 3049 C C . MET B 1 123 ? -10.258 -20.656 -27.062 1 95.62 123 MET B C 1
ATOM 3051 O O . MET B 1 123 ? -9.047 -20.766 -26.875 1 95.62 123 MET B O 1
ATOM 3055 N N . LYS B 1 124 ? -10.859 -19.531 -27.172 1 93.69 124 LYS B N 1
ATOM 3056 C CA . LYS B 1 124 ? -10.094 -18.281 -27.062 1 93.69 124 LYS B CA 1
ATOM 3057 C C . LYS B 1 124 ? -9.477 -18.141 -25.672 1 93.69 124 LYS B C 1
ATOM 3059 O O . LYS B 1 124 ? -8.32 -17.734 -25.547 1 93.69 124 LYS B O 1
ATOM 3064 N N . TYR B 1 125 ? -10.258 -18.562 -24.688 1 93.31 125 TYR B N 1
ATOM 3065 C CA . TYR B 1 125 ? -9.75 -18.531 -23.312 1 93.31 125 TYR B CA 1
ATOM 3066 C C . TYR B 1 125 ? -8.617 -19.531 -23.125 1 93.31 125 TYR B C 1
ATOM 3068 O O . TYR B 1 125 ? -7.605 -19.234 -22.5 1 93.31 125 TYR B O 1
ATOM 3076 N N . VAL B 1 126 ? -8.805 -20.656 -23.688 1 95.3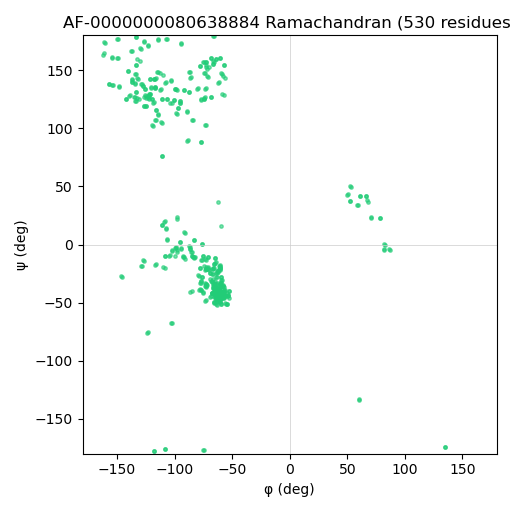1 126 VAL B N 1
ATOM 3077 C CA . VAL B 1 126 ? -7.809 -21.719 -23.578 1 95.31 126 VAL B CA 1
ATOM 3078 C C . VAL B 1 126 ? -6.512 -21.281 -24.25 1 95.31 126 VAL B C 1
ATOM 3080 O O . VAL B 1 126 ? -5.441 -21.312 -23.625 1 95.31 126 VAL B O 1
ATOM 3083 N N . ASN B 1 127 ? -6.613 -20.734 -25.453 1 93.88 127 ASN B N 1
ATOM 3084 C CA . ASN B 1 127 ? -5.441 -20.375 -26.234 1 93.88 127 ASN B CA 1
ATOM 3085 C C . ASN B 1 127 ? -4.719 -19.172 -25.656 1 93.88 127 ASN B C 1
ATOM 3087 O O . ASN B 1 127 ? -3.533 -18.953 -25.922 1 93.88 127 ASN B O 1
ATOM 3091 N N . ALA B 1 128 ? -5.387 -18.438 -24.891 1 91.31 128 ALA B N 1
ATOM 3092 C CA . ALA B 1 128 ? -4.77 -17.281 -24.234 1 91.31 128 ALA B CA 1
ATOM 3093 C C . ALA B 1 128 ? -3.828 -17.719 -23.109 1 91.31 128 ALA B C 1
ATOM 3095 O O . ALA B 1 128 ? -2.881 -17.016 -22.766 1 91.31 128 ALA B O 1
ATOM 3096 N N . SER B 1 129 ? -4.027 -18.938 -22.625 1 93.81 129 SER B N 1
ATOM 3097 C CA . SER B 1 129 ? -3.289 -19.359 -21.438 1 93.81 129 SER B CA 1
ATOM 3098 C C . SER B 1 129 ? -2.375 -20.547 -21.766 1 93.81 129 SER B C 1
ATOM 3100 O O . SER B 1 129 ? -1.424 -20.812 -21.016 1 93.81 129 SER B O 1
ATOM 3102 N N . TYR B 1 130 ? -2.641 -21.188 -22.844 1 94.25 130 TYR B N 1
ATOM 3103 C CA . TYR B 1 130 ? -1.915 -22.406 -23.172 1 94.25 130 TYR B CA 1
ATOM 3104 C C . TYR B 1 130 ? -1.402 -22.375 -24.609 1 94.25 130 TYR B C 1
ATOM 3106 O O . TYR B 1 130 ? -2.18 -22.203 -25.547 1 94.25 130 TYR B O 1
ATOM 3114 N N . ALA B 1 131 ? -0.149 -22.578 -24.703 1 91.56 131 ALA B N 1
ATOM 3115 C CA . ALA B 1 131 ? 0.5 -22.516 -26.016 1 91.56 131 ALA B CA 1
ATOM 3116 C C . ALA B 1 131 ? 0.264 -23.781 -26.812 1 91.56 131 ALA B C 1
ATOM 3118 O O . ALA B 1 131 ? 0.148 -23.75 -28.047 1 91.56 131 ALA B O 1
ATOM 3119 N N . HIS B 1 132 ? 0.26 -24.922 -26.234 1 91.56 132 HIS B N 1
ATOM 3120 C CA . HIS B 1 132 ? 0.069 -26.219 -26.875 1 91.56 132 HIS B CA 1
ATOM 3121 C C . HIS B 1 132 ? -1.226 -26.875 -26.406 1 91.56 132 HIS B C 1
ATOM 3123 O O . HIS B 1 132 ? -1.324 -27.328 -25.266 1 91.56 132 HIS B O 1
ATOM 3129 N N . VAL B 1 133 ? -2.145 -26.969 -27.328 1 95.88 133 VAL B N 1
ATOM 3130 C CA . VAL B 1 133 ? -3.453 -27.516 -26.984 1 95.88 133 VAL B CA 1
ATOM 3131 C C . VAL B 1 133 ? -3.812 -28.656 -27.922 1 95.88 133 VAL B C 1
ATOM 3133 O O . VAL B 1 133 ? -3.705 -28.516 -29.141 1 95.88 133 VAL B O 1
ATOM 3136 N N . THR B 1 134 ? -4.129 -29.719 -27.359 1 97.12 134 THR B N 1
ATOM 3137 C CA . THR B 1 134 ? -4.625 -30.859 -28.109 1 97.12 134 THR B CA 1
ATOM 3138 C C . THR B 1 134 ? -6.098 -31.125 -27.781 1 97.12 134 THR B C 1
ATOM 3140 O O . THR B 1 134 ? -6.547 -30.859 -26.672 1 97.12 134 THR B O 1
ATOM 3143 N N . LYS B 1 135 ? -6.832 -31.609 -28.766 1 97.12 135 LYS B N 1
ATOM 3144 C CA . LYS B 1 135 ? -8.242 -31.922 -28.578 1 97.12 135 LYS B CA 1
ATOM 3145 C C . LYS B 1 135 ? -8.484 -33.438 -28.562 1 97.12 135 LYS B C 1
ATOM 3147 O O . LYS B 1 135 ? -7.863 -34.188 -29.328 1 97.12 135 LYS B O 1
ATOM 3152 N N . ILE B 1 136 ? -9.328 -33.875 -27.688 1 97.56 136 ILE B N 1
ATOM 3153 C CA . ILE B 1 136 ? -9.672 -35.281 -27.594 1 97.56 136 ILE B CA 1
ATOM 3154 C C . ILE B 1 136 ? -11.18 -35.438 -27.406 1 97.56 136 ILE B C 1
ATOM 3156 O O . ILE B 1 136 ? -11.875 -34.469 -27.109 1 97.56 136 ILE B O 1
ATOM 3160 N N . THR B 1 137 ? -11.633 -36.656 -27.578 1 96.5 137 THR B N 1
ATOM 3161 C CA . THR B 1 137 ? -13.062 -36.938 -27.453 1 96.5 137 THR B CA 1
ATOM 3162 C C . THR B 1 137 ? -13.43 -37.219 -26.016 1 96.5 137 THR B C 1
ATOM 3164 O O . THR B 1 137 ? -14.484 -36.812 -25.531 1 96.5 137 THR B O 1
ATOM 3167 N N . ASP B 1 138 ? -12.492 -38 -25.344 1 97.19 138 ASP B N 1
ATOM 3168 C CA . ASP B 1 138 ? -12.742 -38.438 -23.969 1 97.19 138 ASP B CA 1
ATOM 3169 C C . ASP B 1 138 ? -11.484 -38.344 -23.125 1 97.19 138 ASP B C 1
ATOM 3171 O O . ASP B 1 138 ? -10.43 -38.875 -23.484 1 97.19 138 ASP B O 1
ATOM 3175 N N . PHE B 1 139 ? -11.648 -37.688 -21.984 1 97.69 139 PHE B N 1
ATOM 3176 C CA . PHE B 1 139 ? -10.484 -37.438 -21.125 1 97.69 139 PHE B CA 1
ATOM 3177 C C . PHE B 1 139 ? -9.891 -38.75 -20.656 1 97.69 139 PHE B C 1
ATOM 3179 O O . PHE B 1 139 ? -8.711 -38.812 -20.281 1 97.69 139 PHE B O 1
ATOM 3186 N N . THR B 1 140 ? -10.664 -39.844 -20.625 1 97.31 140 THR B N 1
ATOM 3187 C CA . THR B 1 140 ? -10.172 -41.125 -20.172 1 97.31 140 THR B CA 1
ATOM 3188 C C . THR B 1 140 ? -9.086 -41.656 -21.094 1 97.31 140 THR B C 1
ATOM 3190 O O . THR B 1 140 ? -8.367 -42.594 -20.75 1 97.31 140 THR B O 1
ATOM 3193 N N . GLU B 1 141 ? -8.945 -41.031 -22.219 1 97.19 141 GLU B N 1
ATOM 3194 C CA . GLU B 1 141 ? -7.902 -41.375 -23.172 1 97.19 141 GLU B CA 1
ATOM 3195 C C . GLU B 1 141 ? -6.527 -40.938 -22.688 1 97.19 141 GLU B C 1
ATOM 3197 O O . GLU B 1 141 ? -5.5 -41.406 -23.188 1 97.19 141 GLU B O 1
ATOM 3202 N N . ILE B 1 142 ? -6.52 -40.031 -21.781 1 97.88 142 ILE B N 1
ATOM 3203 C CA . ILE B 1 142 ? -5.25 -39.5 -21.281 1 97.88 142 ILE B CA 1
ATOM 3204 C C . ILE B 1 142 ? -4.594 -40.531 -20.375 1 97.88 142 ILE B C 1
ATOM 3206 O O . ILE B 1 142 ? -5.203 -41 -19.406 1 97.88 142 ILE B O 1
ATOM 3210 N N . LYS B 1 143 ? -3.371 -40.875 -20.656 1 97.94 143 LYS B N 1
ATOM 3211 C CA . LYS B 1 143 ? -2.664 -41.875 -19.859 1 97.94 143 LYS B CA 1
ATOM 3212 C C . LYS B 1 143 ? -1.574 -41.219 -19.016 1 97.94 143 LYS B C 1
ATOM 3214 O O . LYS B 1 143 ? -1.09 -41.844 -18.062 1 97.94 143 LYS B O 1
ATOM 3219 N N . ASP B 1 144 ? -1.143 -40.062 -19.375 1 98.12 144 ASP B N 1
ATOM 3220 C CA . ASP B 1 144 ? -0.096 -39.312 -18.656 1 98.12 144 ASP B CA 1
ATOM 3221 C C . ASP B 1 144 ? -0.604 -38.812 -17.312 1 98.12 144 ASP B C 1
ATOM 3223 O O . ASP B 1 144 ? -1.81 -38.625 -17.125 1 98.12 144 ASP B O 1
ATOM 3227 N N . ASP B 1 145 ? 0.292 -38.625 -16.344 1 98.44 145 ASP B N 1
ATOM 3228 C CA . ASP B 1 145 ? -0.018 -37.844 -15.164 1 98.44 145 ASP B CA 1
ATOM 3229 C C . ASP B 1 145 ? -0.282 -36.375 -15.547 1 98.44 145 ASP B C 1
ATOM 3231 O O . ASP B 1 145 ? 0.069 -35.938 -16.641 1 98.44 145 ASP B O 1
ATOM 3235 N N . PHE B 1 146 ? -0.95 -35.688 -14.672 1 98.5 146 PHE B N 1
ATOM 3236 C CA . PHE B 1 146 ? -1.325 -34.312 -14.953 1 98.5 146 PHE B CA 1
ATOM 3237 C C . PHE B 1 146 ? -0.421 -33.344 -14.203 1 98.5 146 PHE B C 1
ATOM 3239 O O . PHE B 1 146 ? -0.02 -33.625 -13.07 1 98.5 146 PHE B O 1
ATOM 3246 N N . ILE B 1 147 ? -0.057 -32.25 -14.836 1 98 147 ILE B N 1
ATOM 3247 C CA . ILE B 1 147 ? 0.583 -31.125 -14.148 1 98 147 ILE B CA 1
ATOM 3248 C C . ILE B 1 147 ? -0.443 -30.391 -13.297 1 98 147 ILE B C 1
ATOM 3250 O O . ILE B 1 147 ? -0.181 -30.078 -12.133 1 98 147 ILE B O 1
ATOM 3254 N N . LYS B 1 148 ? -1.598 -30.094 -13.898 1 98.19 148 LYS B N 1
ATOM 3255 C CA . LYS B 1 148 ? -2.756 -29.453 -13.273 1 98.19 148 LYS B CA 1
ATOM 3256 C C . LYS B 1 148 ? -4.016 -29.656 -14.109 1 98.19 148 LYS B C 1
ATOM 3258 O O . LYS B 1 148 ? -3.939 -30.141 -15.242 1 98.19 148 LYS B O 1
ATOM 3263 N N . ILE B 1 149 ? -5.082 -29.422 -13.469 1 98.5 149 ILE B N 1
ATOM 3264 C CA . ILE B 1 149 ? -6.371 -29.328 -14.156 1 98.5 149 ILE B CA 1
ATOM 3265 C C . ILE B 1 149 ? -6.996 -27.969 -13.906 1 98.5 149 ILE B C 1
ATOM 3267 O O . ILE B 1 149 ? -7.047 -27.484 -12.773 1 98.5 149 ILE B O 1
ATOM 3271 N N . THR B 1 150 ? -7.395 -27.328 -14.961 1 98.25 150 THR B N 1
ATOM 3272 C CA . THR B 1 150 ? -8.016 -26 -14.891 1 98.25 150 THR B CA 1
ATOM 3273 C C . THR B 1 150 ? -9.445 -26.047 -15.422 1 98.25 150 THR B C 1
ATOM 3275 O O . THR B 1 150 ? -9.734 -26.781 -16.359 1 98.25 150 THR B O 1
ATOM 3278 N N . VAL B 1 151 ? -10.297 -25.297 -14.781 1 98.19 151 VAL B N 1
ATOM 3279 C CA . VAL B 1 151 ? -11.688 -25.203 -15.219 1 98.19 151 VAL B CA 1
ATOM 3280 C C . VAL B 1 151 ? -12.031 -23.734 -15.5 1 98.19 151 VAL B C 1
ATOM 3282 O O . VAL B 1 151 ? -11.781 -22.859 -14.672 1 98.19 151 VAL B O 1
ATOM 3285 N N . HIS B 1 152 ? -12.508 -23.422 -16.625 1 97.88 152 HIS B N 1
ATOM 3286 C CA . HIS B 1 152 ? -13.18 -22.156 -16.906 1 97.88 152 HIS B CA 1
ATOM 3287 C C . HIS B 1 152 ? -14.695 -22.328 -16.906 1 97.88 152 HIS B C 1
ATOM 3289 O O . HIS B 1 152 ? -15.234 -23.203 -17.594 1 97.88 152 HIS B O 1
ATOM 3295 N N . ASP B 1 153 ? -15.383 -21.578 -16.125 1 97.19 153 ASP B N 1
ATOM 3296 C CA . ASP B 1 153 ? -16.828 -21.609 -16 1 97.19 153 ASP B CA 1
ATOM 3297 C C . ASP B 1 153 ? -17.438 -20.25 -16.375 1 97.19 153 ASP B C 1
ATOM 3299 O O . ASP B 1 153 ? -17.453 -19.328 -15.562 1 97.19 153 ASP B O 1
ATOM 3303 N N . PRO B 1 154 ? -18 -20.109 -17.547 1 94.44 154 PRO B N 1
ATOM 3304 C CA . PRO B 1 154 ? -18.531 -18.828 -17.984 1 94.44 154 PRO B CA 1
ATOM 3305 C C . PRO B 1 154 ? -19.656 -18.328 -17.078 1 94.44 154 PRO B C 1
ATOM 3307 O O . PRO B 1 154 ? -19.969 -17.125 -17.078 1 94.44 154 PRO B O 1
ATOM 3310 N N . ASP B 1 155 ? -20.25 -19.188 -16.312 1 95.38 155 ASP B N 1
ATOM 3311 C CA . ASP B 1 155 ? -21.344 -18.797 -15.445 1 95.38 155 ASP B CA 1
ATOM 3312 C C . ASP B 1 155 ? -20.844 -18.312 -14.094 1 95.38 155 ASP B C 1
ATOM 3314 O O . ASP B 1 155 ? -21.641 -17.969 -13.211 1 95.38 155 ASP B O 1
ATOM 3318 N N . ALA B 1 156 ? -19.562 -18.328 -13.898 1 96.38 156 ALA B N 1
ATOM 3319 C CA . ALA B 1 156 ? -18.906 -17.75 -12.727 1 96.38 156 ALA B CA 1
ATOM 3320 C C . ALA B 1 156 ? -19.281 -18.5 -11.453 1 96.38 156 ALA B C 1
ATOM 3322 O O . ALA B 1 156 ? -19.562 -17.891 -10.422 1 96.38 156 ALA B O 1
ATOM 3323 N N . ASN B 1 157 ? -19.328 -19.859 -11.508 1 97.25 157 ASN B N 1
ATOM 3324 C CA . ASN B 1 157 ? -19.734 -20.672 -10.367 1 97.25 157 ASN B CA 1
ATOM 3325 C C . ASN B 1 157 ? -18.547 -21.422 -9.773 1 97.25 157 ASN B C 1
ATOM 3327 O O . ASN B 1 157 ? -18.719 -22.391 -9.039 1 97.25 157 ASN B O 1
ATOM 3331 N N . CYS B 1 158 ? -17.344 -21 -10.047 1 97.25 158 CYS B N 1
ATOM 3332 C CA . CYS B 1 158 ? -16.172 -21.75 -9.617 1 97.25 158 CYS B CA 1
ATOM 3333 C C . CYS B 1 158 ? -16.109 -21.859 -8.102 1 97.25 158 CYS B C 1
ATOM 3335 O O . CYS B 1 158 ? -15.781 -22.922 -7.562 1 97.25 158 CYS B O 1
ATOM 3337 N N . PRO B 1 159 ? -16.453 -20.797 -7.367 1 96.75 159 PRO B N 1
ATOM 3338 C CA . PRO B 1 159 ? -16.422 -20.953 -5.91 1 96.75 159 PRO B CA 1
ATOM 3339 C C . PRO B 1 159 ? -17.391 -22.031 -5.418 1 96.75 159 PRO B C 1
ATOM 3341 O O . PRO B 1 159 ? -17.047 -22.828 -4.539 1 96.75 159 PRO B O 1
ATOM 3344 N N . GLU B 1 160 ? -18.562 -22.062 -5.941 1 97.5 160 GLU B N 1
ATOM 3345 C CA . GLU B 1 160 ? -19.547 -23.078 -5.574 1 97.5 160 GLU B CA 1
ATOM 3346 C C . GLU B 1 160 ? -19.078 -24.469 -5.996 1 97.5 160 GLU B C 1
ATOM 3348 O O . GLU B 1 160 ? -19.234 -25.438 -5.25 1 97.5 160 GLU B O 1
ATOM 3353 N N . THR B 1 161 ? -18.578 -24.547 -7.215 1 98.12 161 THR B N 1
ATOM 3354 C CA . THR B 1 161 ? -18.078 -25.828 -7.719 1 98.12 161 THR B CA 1
ATOM 3355 C C . THR B 1 161 ? -16.969 -26.375 -6.816 1 98.12 161 THR B C 1
ATOM 3357 O O . THR B 1 161 ? -16.938 -27.562 -6.527 1 98.12 161 THR B O 1
ATOM 3360 N N . ARG B 1 162 ? -16.062 -25.5 -6.379 1 97.88 162 ARG B N 1
ATOM 3361 C CA . ARG B 1 162 ? -14.992 -25.906 -5.48 1 97.88 162 ARG B CA 1
ATOM 3362 C C . ARG B 1 162 ? -15.555 -26.609 -4.246 1 97.88 162 ARG B C 1
ATOM 3364 O O . ARG B 1 162 ? -15.047 -27.641 -3.828 1 97.88 162 ARG B O 1
ATOM 3371 N N . GLU B 1 163 ? -16.594 -26.047 -3.729 1 97.75 163 GLU B N 1
ATOM 3372 C CA . GLU B 1 163 ? -17.188 -26.625 -2.523 1 97.75 163 GLU B CA 1
ATOM 3373 C C . GLU B 1 163 ? -17.781 -28 -2.797 1 97.75 163 GLU B C 1
ATOM 3375 O O . GLU B 1 163 ? -17.734 -28.891 -1.94 1 97.75 163 GLU B O 1
ATOM 3380 N N . LYS B 1 164 ? -18.359 -28.203 -3.883 1 97.88 164 LYS B N 1
ATOM 3381 C CA . LYS B 1 164 ? -18.938 -29.5 -4.258 1 97.88 164 LYS B CA 1
ATOM 3382 C C . LYS B 1 164 ? -17.859 -30.562 -4.418 1 97.88 164 LYS B C 1
ATOM 3384 O O . LYS B 1 164 ? -18.156 -31.75 -4.445 1 97.88 164 LYS B O 1
ATOM 3389 N N . LEU B 1 165 ? -16.609 -30.141 -4.539 1 98.31 165 LEU B N 1
ATOM 3390 C CA . LEU B 1 165 ? -15.5 -31.062 -4.75 1 98.31 165 LEU B CA 1
ATOM 3391 C C . LEU B 1 165 ? -14.781 -31.375 -3.438 1 98.31 165 LEU B C 1
ATOM 3393 O O . LEU B 1 165 ? -13.625 -31.781 -3.438 1 98.31 165 LEU B O 1
ATOM 3397 N N . HIS B 1 166 ? -15.414 -31.203 -2.314 1 97.25 166 HIS B N 1
ATOM 3398 C CA . HIS B 1 166 ? -14.812 -31.297 -0.989 1 97.25 166 HIS B CA 1
ATOM 3399 C C . HIS B 1 166 ? -14.195 -32.656 -0.755 1 97.25 166 HIS B C 1
ATOM 3401 O O . HIS B 1 166 ? -13.211 -32.812 -0.023 1 97.25 166 HIS B O 1
ATOM 3407 N N . GLU B 1 167 ? -14.711 -33.75 -1.35 1 96.94 167 GLU B N 1
ATOM 3408 C CA . GLU B 1 167 ? -14.211 -35.094 -1.163 1 96.94 167 GLU B CA 1
ATOM 3409 C C . GLU B 1 167 ? -12.789 -35.25 -1.696 1 96.94 167 GLU B C 1
ATOM 3411 O O . GLU B 1 167 ? -12.086 -36.188 -1.351 1 96.94 167 GLU B O 1
ATOM 3416 N N . PHE B 1 168 ? -12.344 -34.281 -2.518 1 97.94 168 PHE B N 1
ATOM 3417 C CA . PHE B 1 168 ? -11.031 -34.344 -3.143 1 97.94 168 PHE B CA 1
ATOM 3418 C C . PHE B 1 168 ? -10.016 -33.531 -2.373 1 97.94 168 PHE B C 1
ATOM 3420 O O . PHE B 1 168 ? -8.812 -33.562 -2.666 1 97.94 168 PHE B O 1
ATOM 3427 N N . PHE B 1 169 ? -10.445 -32.812 -1.316 1 96.38 169 PHE B N 1
ATOM 3428 C CA . PHE B 1 169 ? -9.586 -31.875 -0.626 1 96.38 169 PHE B CA 1
ATOM 3429 C C . PHE B 1 169 ? -8.438 -32.594 0.077 1 96.38 169 PHE B C 1
ATOM 3431 O O . PHE B 1 169 ? -7.41 -31.969 0.381 1 96.38 169 PHE B O 1
ATOM 3438 N N . HIS B 1 170 ? -8.578 -33.875 0.318 1 95.25 170 HIS B N 1
ATOM 3439 C CA . HIS B 1 170 ? -7.543 -34.625 1.021 1 95.25 170 HIS B CA 1
ATOM 3440 C C . HIS B 1 170 ? -6.438 -35.062 0.068 1 95.25 170 HIS B C 1
ATOM 3442 O O . HIS B 1 170 ? -5.355 -35.469 0.506 1 95.25 170 HIS B O 1
ATOM 3448 N N . GLN B 1 171 ? -6.605 -34.938 -1.226 1 96.38 171 GLN B N 1
ATOM 3449 C CA . GLN B 1 171 ? -5.621 -35.5 -2.15 1 96.38 171 GLN B CA 1
ATOM 3450 C C . GLN B 1 171 ? -5.172 -34.438 -3.162 1 96.38 171 GLN B C 1
ATOM 3452 O O . GLN B 1 171 ? -4.148 -34.594 -3.83 1 96.38 171 GLN B O 1
ATOM 3457 N N . LEU B 1 172 ? -5.98 -33.375 -3.295 1 98 172 LEU B N 1
ATOM 3458 C CA . LEU B 1 172 ? -5.691 -32.344 -4.273 1 98 172 LEU B CA 1
ATOM 3459 C C . LEU B 1 172 ? -5.836 -30.953 -3.65 1 98 172 LEU B C 1
ATOM 3461 O O . LEU B 1 172 ? -6.531 -30.781 -2.646 1 98 172 LEU B O 1
ATOM 3465 N N . TYR B 1 173 ? -5.145 -30 -4.195 1 97 173 TYR B N 1
ATOM 3466 C CA . TYR B 1 173 ? -5.355 -28.594 -3.883 1 97 173 TYR B CA 1
ATOM 3467 C C . TYR B 1 173 ? -6.254 -27.922 -4.922 1 97 173 TYR B C 1
ATOM 3469 O O . TYR B 1 173 ? -5.938 -27.922 -6.113 1 97 173 TYR B O 1
ATOM 3477 N N . ILE B 1 174 ? -7.395 -27.453 -4.5 1 97.56 174 ILE B N 1
ATOM 3478 C CA . ILE B 1 174 ? -8.398 -26.875 -5.379 1 97.56 174 ILE B CA 1
ATOM 3479 C C . ILE B 1 174 ? -8.625 -25.406 -4.992 1 97.56 174 ILE B C 1
ATOM 3481 O O . ILE B 1 174 ? -9 -25.109 -3.854 1 97.56 174 ILE B O 1
ATOM 3485 N N . VAL B 1 175 ? -8.422 -24.516 -5.957 1 95.75 175 VAL B N 1
ATOM 3486 C CA . VAL B 1 175 ? -8.586 -23.094 -5.652 1 95.75 175 VAL B CA 1
ATOM 3487 C C . VAL B 1 175 ? -9.398 -22.422 -6.754 1 95.75 175 VAL B C 1
ATOM 3489 O O . VAL B 1 175 ? -9.07 -22.547 -7.938 1 95.75 175 VAL B O 1
ATOM 3492 N N . ALA B 1 176 ? -10.484 -21.797 -6.348 1 95.88 176 ALA B N 1
ATOM 3493 C CA . ALA B 1 176 ? -11.164 -20.875 -7.254 1 95.88 176 ALA B CA 1
ATOM 3494 C C . ALA B 1 176 ? -10.43 -19.547 -7.344 1 95.88 176 ALA B C 1
ATOM 3496 O O . ALA B 1 176 ? -10.695 -18.625 -6.562 1 95.88 176 ALA B O 1
ATOM 3497 N N . SER B 1 177 ? -9.484 -19.422 -8.242 1 92.81 177 SER B N 1
ATOM 3498 C CA . SER B 1 177 ? -8.656 -18.234 -8.367 1 92.81 177 SER B CA 1
ATOM 3499 C C . SER B 1 177 ? -9.5 -17 -8.672 1 92.81 177 SER B C 1
ATOM 3501 O O . SER B 1 177 ? -9.195 -15.898 -8.211 1 92.81 177 SER B O 1
ATOM 3503 N N . GLU B 1 178 ? -10.484 -17.109 -9.492 1 92.06 178 GLU B N 1
ATOM 3504 C CA . GLU B 1 178 ? -11.531 -16.156 -9.812 1 92.06 178 GLU B CA 1
ATOM 3505 C C . GLU B 1 178 ? -12.906 -16.812 -9.812 1 92.06 178 GLU B C 1
ATOM 3507 O O . GLU B 1 178 ? -13.016 -18.031 -9.594 1 92.06 178 GLU B O 1
ATOM 3512 N N . ASP B 1 179 ? -13.867 -15.984 -10.062 1 94.75 179 ASP B N 1
ATOM 3513 C CA . ASP B 1 179 ? -15.219 -16.547 -10.125 1 94.75 179 ASP B CA 1
ATOM 3514 C C . ASP B 1 179 ? -15.367 -17.469 -11.328 1 94.75 179 ASP B C 1
ATOM 3516 O O . ASP B 1 179 ? -16.109 -18.453 -11.273 1 94.75 179 ASP B O 1
ATOM 3520 N N . THR B 1 180 ? -14.68 -17.203 -12.406 1 96.25 180 THR B N 1
ATOM 3521 C CA . THR B 1 180 ? -14.844 -17.969 -13.633 1 96.25 180 THR B CA 1
ATOM 3522 C C . THR B 1 180 ? -13.703 -18.969 -13.805 1 96.25 180 THR B C 1
ATOM 3524 O O . THR B 1 180 ? -13.727 -19.797 -14.727 1 96.25 180 THR B O 1
ATOM 3527 N N . TRP B 1 181 ? -12.727 -18.953 -12.953 1 96.62 181 TRP B N 1
ATOM 3528 C CA . TRP B 1 181 ? -11.562 -19.812 -13.133 1 96.62 181 TRP B CA 1
ATOM 3529 C C . TRP B 1 181 ? -11.258 -20.594 -11.859 1 96.62 181 TRP B C 1
ATOM 3531 O O . TRP B 1 181 ? -11.297 -20.031 -10.758 1 96.62 181 TRP B O 1
ATOM 3541 N N . MET B 1 182 ? -10.938 -21.844 -12.016 1 97.5 182 MET B N 1
ATOM 3542 C CA . MET B 1 182 ? -10.523 -22.719 -10.922 1 97.5 182 MET B CA 1
ATOM 3543 C C . MET B 1 182 ? -9.336 -23.578 -11.336 1 97.5 182 MET B C 1
ATOM 3545 O O . MET B 1 182 ? -9.289 -24.078 -12.461 1 97.5 182 MET B O 1
ATOM 3549 N N . ASP B 1 183 ? -8.445 -23.734 -10.445 1 97.75 183 ASP B N 1
ATOM 3550 C CA . ASP B 1 183 ? -7.27 -24.562 -10.688 1 97.75 183 ASP B CA 1
ATOM 3551 C C . ASP B 1 183 ? -7.176 -25.703 -9.672 1 97.75 183 ASP B C 1
ATOM 3553 O O . ASP B 1 183 ? -7.508 -25.516 -8.5 1 97.75 183 ASP B O 1
ATOM 3557 N N . ILE B 1 184 ? -6.742 -26.812 -10.148 1 98.25 184 ILE B N 1
ATOM 3558 C CA . ILE B 1 184 ? -6.527 -28.016 -9.344 1 98.25 184 ILE B CA 1
ATOM 3559 C C . ILE B 1 184 ? -5.09 -28.5 -9.523 1 98.25 184 ILE B C 1
ATOM 3561 O O . ILE B 1 184 ? -4.648 -28.766 -10.641 1 98.25 184 ILE B O 1
ATOM 3565 N N . SER B 1 185 ? -4.426 -28.516 -8.484 1 98.06 185 SER B N 1
ATOM 3566 C CA . SER B 1 185 ? -3.047 -28.984 -8.484 1 98.06 185 SER B CA 1
ATOM 3567 C C . SER B 1 185 ? -2.836 -30.078 -7.438 1 98.06 185 SER B C 1
ATOM 3569 O O . SER B 1 185 ? -3.777 -30.469 -6.742 1 98.06 185 SER B O 1
ATOM 3571 N N . ASN B 1 186 ? -1.595 -30.672 -7.414 1 97.75 186 ASN B N 1
ATOM 3572 C CA . ASN B 1 186 ? -1.256 -31.672 -6.406 1 97.75 186 ASN B CA 1
ATOM 3573 C C . ASN B 1 186 ? -1.43 -31.125 -4.992 1 97.75 186 ASN B C 1
ATOM 3575 O O . ASN B 1 186 ? -1.385 -29.922 -4.781 1 97.75 186 ASN B O 1
ATOM 3579 N N . ILE B 1 187 ? -1.668 -32.031 -4.062 1 96.25 187 ILE B N 1
ATOM 3580 C CA . ILE B 1 187 ? -1.898 -31.641 -2.678 1 96.25 187 ILE B CA 1
ATOM 3581 C C . ILE B 1 187 ? -0.699 -30.844 -2.158 1 96.25 187 ILE B C 1
ATOM 3583 O O . ILE B 1 187 ? 0.45 -31.25 -2.357 1 96.25 187 ILE B O 1
ATOM 3587 N N . GLY B 1 188 ? -1.016 -29.656 -1.585 1 94.81 188 GLY B N 1
ATOM 3588 C CA . GLY B 1 188 ? 0.035 -28.844 -0.994 1 94.81 188 GLY B CA 1
ATOM 3589 C C . GLY B 1 188 ? 0.712 -27.922 -1.994 1 94.81 188 GLY B C 1
ATOM 3590 O O . GLY B 1 188 ? 1.571 -27.125 -1.624 1 94.81 188 GLY B O 1
ATOM 3591 N N . ILE B 1 189 ? 0.302 -28.078 -3.264 1 96.25 189 ILE B N 1
ATOM 3592 C CA . ILE B 1 189 ? 0.939 -27.266 -4.289 1 96.25 189 ILE B CA 1
ATOM 3593 C C . ILE B 1 189 ? 0.068 -26.047 -4.594 1 96.25 189 ILE B C 1
ATOM 3595 O O . ILE B 1 189 ? -1.038 -26.172 -5.121 1 96.25 189 ILE B O 1
ATOM 3599 N N . HIS B 1 190 ? 0.511 -24.922 -4.273 1 96 190 HIS B N 1
ATOM 3600 C CA . HIS B 1 190 ? -0.051 -23.609 -4.539 1 96 190 HIS B CA 1
ATOM 3601 C C . HIS B 1 190 ? 1.047 -22.562 -4.68 1 96 190 HIS B C 1
ATOM 3603 O O . HIS B 1 190 ? 2.232 -22.875 -4.543 1 96 190 HIS B O 1
ATOM 3609 N N . LYS B 1 191 ? 0.655 -21.312 -4.996 1 97.12 191 LYS B N 1
ATOM 3610 C CA . LYS B 1 191 ? 1.659 -20.281 -5.266 1 97.12 191 LYS B CA 1
ATOM 3611 C C . LYS B 1 191 ? 2.619 -20.125 -4.09 1 97.12 191 LYS B C 1
ATOM 3613 O O . LYS B 1 191 ? 3.834 -20.047 -4.281 1 97.12 191 LYS B O 1
ATOM 3618 N N . GLY B 1 192 ? 2.178 -20.188 -2.881 1 96.81 192 GLY B N 1
ATOM 3619 C CA . GLY B 1 192 ? 2.998 -20.016 -1.692 1 96.81 192 GLY B CA 1
ATOM 3620 C C . GLY B 1 192 ? 4.059 -21.094 -1.545 1 96.81 192 GLY B C 1
ATOM 3621 O O . GLY B 1 192 ? 5.234 -20.797 -1.352 1 96.81 192 GLY B O 1
ATOM 3622 N N . SER B 1 193 ? 3.67 -22.375 -1.624 1 97.31 193 SER B N 1
ATOM 3623 C CA . SER B 1 193 ? 4.605 -23.484 -1.437 1 97.31 193 SER B CA 1
ATOM 3624 C C . SER B 1 193 ? 5.664 -23.5 -2.533 1 97.31 193 SER B C 1
ATOM 3626 O O . SER B 1 193 ? 6.824 -23.828 -2.279 1 97.31 193 SER B O 1
ATOM 3628 N N . THR B 1 194 ? 5.289 -23.188 -3.709 1 97.94 194 THR B N 1
ATOM 3629 C CA . THR B 1 194 ? 6.234 -23.203 -4.816 1 97.94 194 THR B CA 1
ATOM 3630 C C . THR B 1 194 ? 7.195 -22.016 -4.727 1 97.94 194 THR B C 1
ATOM 3632 O O . THR B 1 194 ? 8.367 -22.141 -5.09 1 97.94 194 THR B O 1
ATOM 3635 N N . VAL B 1 195 ? 6.691 -20.859 -4.254 1 98.12 195 VAL B N 1
ATOM 3636 C CA . VAL B 1 195 ? 7.574 -19.719 -3.975 1 98.12 195 VAL B CA 1
ATOM 3637 C C . VAL B 1 195 ? 8.602 -20.125 -2.914 1 98.12 195 VAL B C 1
ATOM 3639 O O . VAL B 1 195 ? 9.781 -19.781 -3.023 1 98.12 195 VAL B O 1
ATOM 3642 N N . GLN B 1 196 ? 8.18 -20.828 -1.906 1 98 196 GLN B N 1
ATOM 3643 C CA . GLN B 1 196 ? 9.102 -21.312 -0.883 1 98 196 GLN B CA 1
ATOM 3644 C C . GLN B 1 196 ? 10.164 -22.219 -1.484 1 98 196 GLN B C 1
ATOM 3646 O O . GLN B 1 196 ? 11.328 -22.188 -1.08 1 98 196 GLN B O 1
ATOM 3651 N N . GLU B 1 197 ? 9.742 -23.094 -2.4 1 98.31 197 GLU B N 1
ATOM 3652 C CA . GLU B 1 197 ? 10.703 -23.938 -3.105 1 98.31 197 GLU B CA 1
ATOM 3653 C C . GLU B 1 197 ? 11.727 -23.109 -3.854 1 98.31 197 GLU B C 1
ATOM 3655 O O . GLU B 1 197 ? 12.93 -23.391 -3.814 1 98.31 197 GLU B O 1
ATOM 3660 N N . LEU B 1 198 ? 11.258 -22.078 -4.559 1 98.56 198 LEU B N 1
ATOM 3661 C CA . LEU B 1 198 ? 12.18 -21.188 -5.266 1 98.56 198 LEU B CA 1
ATOM 3662 C C . LEU B 1 198 ? 13.109 -20.484 -4.289 1 98.56 198 LEU B C 1
ATOM 3664 O O . LEU B 1 198 ? 14.305 -20.344 -4.551 1 98.56 198 LEU B O 1
ATOM 3668 N N . GLN B 1 199 ? 12.547 -19.969 -3.201 1 98.62 199 GLN B N 1
ATOM 3669 C CA . GLN B 1 199 ? 13.352 -19.344 -2.162 1 98.62 199 GLN B CA 1
ATOM 3670 C C . GLN B 1 199 ? 14.453 -20.266 -1.673 1 98.62 199 GLN B C 1
ATOM 3672 O O . GLN B 1 199 ? 15.594 -19.844 -1.487 1 98.62 199 GLN B O 1
ATOM 3677 N N . ARG B 1 200 ? 14.133 -21.562 -1.446 1 98.25 200 ARG B N 1
ATOM 3678 C CA . ARG B 1 200 ? 15.117 -22.547 -1.05 1 98.25 200 ARG B CA 1
ATOM 3679 C C . ARG B 1 200 ? 16.203 -22.703 -2.113 1 98.25 200 ARG B C 1
ATOM 3681 O O . ARG B 1 200 ? 17.391 -22.672 -1.799 1 98.25 200 ARG B O 1
ATOM 3688 N N . LEU B 1 201 ? 15.82 -22.828 -3.34 1 97.75 201 LEU B N 1
ATOM 3689 C CA . LEU B 1 201 ? 16.766 -23 -4.449 1 97.75 201 LEU B CA 1
ATOM 3690 C C . LEU B 1 201 ? 17.719 -21.812 -4.527 1 97.75 201 LEU B C 1
ATOM 3692 O O . LEU B 1 201 ? 18.891 -21.984 -4.859 1 97.75 201 LEU B O 1
ATOM 3696 N N . LEU B 1 202 ? 17.172 -20.594 -4.227 1 98 202 LEU B N 1
ATOM 3697 C CA . LEU B 1 202 ? 17.953 -19.359 -4.375 1 98 202 LEU B CA 1
ATOM 3698 C C . LEU B 1 202 ? 18.672 -19.016 -3.072 1 98 202 LEU B C 1
ATOM 3700 O O . LEU B 1 202 ? 19.516 -18.125 -3.045 1 98 202 LEU B O 1
ATOM 3704 N N . GLY B 1 203 ? 18.281 -19.703 -1.985 1 98.38 203 GLY B N 1
ATOM 3705 C CA . GLY B 1 203 ? 18.828 -19.359 -0.681 1 98.38 203 GLY B CA 1
ATOM 3706 C C . GLY B 1 203 ? 18.359 -18 -0.191 1 98.38 203 GLY B C 1
ATOM 3707 O O . GLY B 1 203 ? 19.156 -17.219 0.34 1 98.38 203 GLY B O 1
ATOM 3708 N N . VAL B 1 204 ? 17.188 -17.641 -0.443 1 98.19 204 VAL B N 1
ATOM 3709 C CA . VAL B 1 204 ? 16.625 -16.344 -0.066 1 98.19 204 VAL B CA 1
ATOM 3710 C C . VAL B 1 204 ? 15.477 -16.547 0.921 1 98.19 204 VAL B C 1
ATOM 3712 O O . VAL B 1 204 ? 14.727 -17.516 0.821 1 98.19 204 VAL B O 1
ATOM 3715 N N . SER B 1 205 ? 15.312 -15.68 1.895 1 98.12 205 SER B N 1
ATOM 3716 C CA . SER B 1 205 ? 14.258 -15.75 2.9 1 98.12 205 SER B CA 1
ATOM 3717 C C . SER B 1 205 ? 13.055 -14.906 2.502 1 98.12 205 SER B C 1
ATOM 3719 O O . SER B 1 205 ? 13.102 -14.18 1.504 1 98.12 205 SER B O 1
ATOM 3721 N N . ALA B 1 206 ? 11.969 -15.016 3.283 1 98.06 206 ALA B N 1
ATOM 3722 C CA . ALA B 1 206 ? 10.789 -14.172 3.092 1 98.06 206 ALA B CA 1
ATOM 3723 C C . ALA B 1 206 ? 11.148 -12.695 3.24 1 98.06 206 ALA B C 1
ATOM 3725 O O . ALA B 1 206 ? 10.602 -11.844 2.531 1 98.06 206 ALA B O 1
ATOM 3726 N N . ASP B 1 207 ? 12.117 -12.375 4.121 1 97.44 207 ASP B N 1
ATOM 3727 C CA . ASP B 1 207 ? 12.516 -10.992 4.402 1 97.44 207 ASP B CA 1
ATOM 3728 C C . ASP B 1 207 ? 13.305 -10.398 3.234 1 97.44 207 ASP B C 1
ATOM 3730 O O . ASP B 1 207 ? 13.508 -9.188 3.174 1 97.44 207 ASP B O 1
ATOM 3734 N N . GLU B 1 208 ? 13.734 -11.234 2.322 1 98.19 208 GLU B N 1
ATOM 3735 C CA . GLU B 1 208 ? 14.484 -10.797 1.15 1 98.19 208 GLU B CA 1
ATOM 3736 C C . GLU B 1 208 ? 13.633 -10.875 -0.113 1 98.19 208 GLU B C 1
ATOM 3738 O O . GLU B 1 208 ? 14.164 -10.836 -1.228 1 98.19 208 GLU B O 1
ATOM 3743 N N . THR B 1 209 ? 12.32 -11.031 0.079 1 98.75 209 THR B N 1
ATOM 3744 C CA . THR B 1 209 ? 11.445 -11.305 -1.059 1 98.75 209 THR B CA 1
ATOM 3745 C C . THR B 1 209 ? 10.367 -10.234 -1.175 1 98.75 209 THR B C 1
ATOM 3747 O O . THR B 1 209 ? 9.719 -9.891 -0.185 1 98.75 209 THR B O 1
ATOM 3750 N N . MET B 1 210 ? 10.219 -9.664 -2.404 1 98.75 210 MET B N 1
ATOM 3751 C CA . MET B 1 210 ? 9.062 -8.859 -2.791 1 98.75 210 MET B CA 1
ATOM 3752 C C . MET B 1 210 ? 8.062 -9.688 -3.588 1 98.75 210 MET B C 1
ATOM 3754 O O . MET B 1 210 ? 8.445 -10.438 -4.492 1 98.75 210 MET B O 1
ATOM 3758 N N . ALA B 1 211 ? 6.82 -9.586 -3.248 1 98.88 211 ALA B N 1
ATOM 3759 C CA . ALA B 1 211 ? 5.789 -10.32 -3.975 1 98.88 211 ALA B CA 1
ATOM 3760 C C . ALA B 1 211 ? 4.617 -9.414 -4.336 1 98.88 211 ALA B C 1
ATOM 3762 O O . ALA B 1 211 ? 4.227 -8.547 -3.547 1 98.88 211 ALA B O 1
ATOM 3763 N N . PHE B 1 212 ? 4.023 -9.609 -5.535 1 98.88 212 PHE B N 1
ATOM 3764 C CA . PHE B 1 2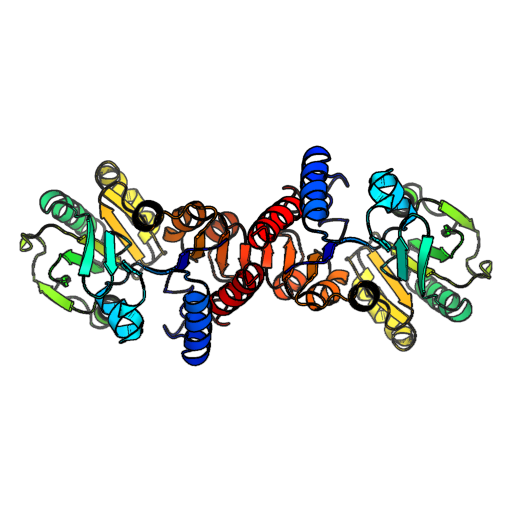12 ? 2.904 -8.812 -6.035 1 98.88 212 PHE B CA 1
ATOM 3765 C C . PHE B 1 212 ? 1.755 -9.719 -6.473 1 98.88 212 PHE B C 1
ATOM 3767 O O . PHE B 1 212 ? 1.975 -10.75 -7.109 1 98.88 212 PHE B O 1
ATOM 3774 N N . GLY B 1 213 ? 0.555 -9.391 -6.145 1 98.56 213 GLY B N 1
ATOM 3775 C CA . GLY B 1 213 ? -0.582 -10.219 -6.516 1 98.56 213 GLY B CA 1
ATOM 3776 C C . GLY B 1 213 ? -1.903 -9.477 -6.461 1 98.56 213 GLY B C 1
ATOM 3777 O O . GLY B 1 213 ? -1.961 -8.328 -6 1 98.56 213 GLY B O 1
ATOM 3778 N N . ASP B 1 214 ? -3.016 -10.148 -6.926 1 98.06 214 ASP B N 1
ATOM 3779 C CA . ASP B 1 214 ? -4.312 -9.477 -6.996 1 98.06 214 ASP B CA 1
ATOM 3780 C C . ASP B 1 214 ? -5.449 -10.453 -6.699 1 98.06 214 ASP B C 1
ATOM 3782 O O . ASP B 1 214 ? -6.535 -10.047 -6.285 1 98.06 214 ASP B O 1
ATOM 3786 N N . GLY B 1 215 ? -5.242 -11.727 -6.988 1 95.75 215 GLY B N 1
ATOM 3787 C CA . GLY B 1 215 ? -6.352 -12.672 -6.953 1 95.75 215 GLY B CA 1
ATOM 3788 C C . GLY B 1 215 ? -6.297 -13.609 -5.762 1 95.75 215 GLY B C 1
ATOM 3789 O O . GLY B 1 215 ? -5.293 -13.664 -5.047 1 95.75 215 GLY B O 1
ATOM 3790 N N . ARG B 1 216 ? -7.332 -14.492 -5.617 1 95.06 216 ARG B N 1
ATOM 3791 C CA . ARG B 1 216 ? -7.5 -15.375 -4.465 1 95.06 216 ARG B CA 1
ATOM 3792 C C . ARG B 1 216 ? -6.332 -16.344 -4.34 1 95.06 216 ARG B C 1
ATOM 3794 O O . ARG B 1 216 ? -5.93 -16.703 -3.23 1 95.06 216 ARG B O 1
ATOM 3801 N N . ASN B 1 217 ? -5.809 -16.719 -5.477 1 94.56 217 ASN B N 1
ATOM 3802 C CA . ASN B 1 217 ? -4.715 -17.688 -5.473 1 94.56 217 ASN B CA 1
ATOM 3803 C C . ASN B 1 217 ? -3.396 -17.047 -5.055 1 94.56 217 ASN B C 1
ATOM 3805 O O . ASN B 1 217 ? -2.373 -17.719 -4.957 1 94.56 217 ASN B O 1
ATOM 3809 N N . ASP B 1 218 ? -3.416 -15.766 -4.766 1 97.12 218 ASP B N 1
ATOM 3810 C CA . ASP B 1 218 ? -2.199 -15.055 -4.391 1 97.12 218 ASP B CA 1
ATOM 3811 C C . ASP B 1 218 ? -2.092 -14.914 -2.871 1 97.12 218 ASP B C 1
ATOM 3813 O O . ASP B 1 218 ? -1.113 -14.367 -2.359 1 97.12 218 ASP B O 1
ATOM 3817 N N . LYS B 1 219 ? -3.064 -15.383 -2.111 1 96.19 219 LYS B N 1
ATOM 3818 C CA . LYS B 1 219 ? -3.039 -15.211 -0.662 1 96.19 219 LYS B CA 1
ATOM 3819 C C . LYS B 1 219 ? -1.759 -15.789 -0.064 1 96.19 219 LYS B C 1
ATOM 3821 O O . LYS B 1 219 ? -1.064 -15.109 0.698 1 96.19 219 LYS B O 1
ATOM 3826 N N . GLU B 1 220 ? -1.448 -17 -0.41 1 95.69 220 GLU B N 1
ATOM 3827 C CA . GLU B 1 220 ? -0.254 -17.641 0.127 1 95.69 220 GLU B CA 1
ATOM 3828 C C . GLU B 1 220 ? 1.016 -17 -0.417 1 95.69 220 GLU B C 1
ATOM 3830 O O . GLU B 1 220 ? 2.059 -17.016 0.24 1 95.69 220 GLU B O 1
ATOM 3835 N N . LEU B 1 221 ? 0.938 -16.469 -1.646 1 97.12 221 LEU B N 1
ATOM 3836 C CA . LEU B 1 221 ? 2.051 -15.703 -2.199 1 97.12 221 LEU B CA 1
ATOM 3837 C C . LEU B 1 221 ? 2.369 -14.492 -1.324 1 97.12 221 LEU B C 1
ATOM 3839 O O . LEU B 1 221 ? 3.537 -14.219 -1.036 1 97.12 221 LEU B O 1
ATOM 3843 N N . MET B 1 222 ? 1.324 -13.758 -0.875 1 97.94 222 MET B N 1
ATOM 3844 C CA . MET B 1 222 ? 1.495 -12.617 0.012 1 97.94 222 MET B CA 1
ATOM 3845 C C . MET B 1 222 ? 2.152 -13.031 1.322 1 97.94 222 MET B C 1
ATOM 3847 O O . MET B 1 222 ? 2.998 -12.312 1.855 1 97.94 222 MET B O 1
ATOM 3851 N N . GLU B 1 223 ? 1.857 -14.219 1.766 1 96.81 223 GLU B N 1
ATOM 3852 C CA . GLU B 1 223 ? 2.357 -14.703 3.047 1 96.81 223 GLU B CA 1
ATOM 3853 C C . GLU B 1 223 ? 3.814 -15.148 2.939 1 96.81 223 GLU B C 1
ATOM 3855 O O . GLU B 1 223 ? 4.531 -15.188 3.941 1 96.81 223 GLU B O 1
ATOM 3860 N N . ALA B 1 224 ? 4.238 -15.414 1.775 1 97.5 224 ALA B N 1
ATOM 3861 C CA . ALA B 1 224 ? 5.574 -15.961 1.545 1 97.5 224 ALA B CA 1
ATOM 3862 C C . ALA B 1 224 ? 6.609 -14.844 1.426 1 97.5 224 ALA B C 1
ATOM 3864 O O . ALA B 1 224 ? 7.809 -15.117 1.343 1 97.5 224 ALA B O 1
ATOM 3865 N N . ALA B 1 225 ? 6.219 -13.602 1.46 1 98.25 225 ALA B N 1
ATOM 3866 C CA . ALA B 1 225 ? 7.113 -12.461 1.279 1 98.25 225 ALA B CA 1
ATOM 3867 C C . ALA B 1 225 ? 6.859 -11.391 2.334 1 98.25 225 ALA B C 1
ATOM 3869 O O . ALA B 1 225 ? 5.711 -10.984 2.551 1 98.25 225 ALA B O 1
ATOM 3870 N N . SER B 1 226 ? 7.965 -10.938 2.947 1 97.56 226 SER B N 1
ATOM 3871 C CA . SER B 1 226 ? 7.82 -9.883 3.943 1 97.56 226 SER B CA 1
ATOM 3872 C C . SER B 1 226 ? 7.5 -8.547 3.287 1 97.56 226 SER B C 1
ATOM 3874 O O . SER B 1 226 ? 7.023 -7.617 3.949 1 97.56 226 SER B O 1
ATOM 3876 N N . TYR B 1 227 ? 7.816 -8.461 2.057 1 98.38 227 TYR B N 1
ATOM 3877 C CA . TYR B 1 227 ? 7.445 -7.289 1.264 1 98.38 227 TYR B CA 1
ATOM 3878 C C . TYR B 1 227 ? 6.391 -7.648 0.225 1 98.38 227 TYR B C 1
ATOM 3880 O O . TYR B 1 227 ? 6.695 -7.754 -0.966 1 98.38 227 TYR B O 1
ATOM 3888 N N . SER B 1 228 ? 5.184 -7.801 0.694 1 98.75 228 SER B N 1
ATOM 3889 C CA . SER B 1 228 ? 4.062 -8.211 -0.143 1 98.75 228 SER B CA 1
ATOM 3890 C C . SER B 1 228 ? 3.217 -7.016 -0.562 1 98.75 228 SER B C 1
ATOM 3892 O O . SER B 1 228 ? 2.912 -6.148 0.26 1 98.75 228 SER B O 1
ATOM 3894 N N . PHE B 1 229 ? 2.869 -6.926 -1.814 1 98.88 229 PHE B N 1
ATOM 3895 C CA . PHE B 1 229 ? 2.16 -5.801 -2.406 1 98.88 229 PHE B CA 1
ATOM 3896 C C . PHE B 1 229 ? 0.906 -6.27 -3.133 1 98.88 229 PHE B C 1
ATOM 3898 O O . PHE B 1 229 ? 0.989 -7.066 -4.074 1 98.88 229 PHE B O 1
ATOM 3905 N N . ALA B 1 230 ? -0.243 -5.809 -2.717 1 98.81 230 ALA B N 1
ATOM 3906 C CA . ALA B 1 230 ? -1.463 -5.969 -3.504 1 98.81 230 ALA B CA 1
ATOM 3907 C C . ALA B 1 230 ? -1.685 -4.766 -4.418 1 98.81 230 ALA B C 1
ATOM 3909 O O . ALA B 1 230 ? -1.522 -3.619 -3.998 1 98.81 230 ALA B O 1
ATOM 3910 N N . VAL B 1 231 ? -1.979 -5.02 -5.633 1 98.75 231 VAL B N 1
ATOM 3911 C CA . VAL B 1 231 ? -2.344 -3.928 -6.523 1 98.75 231 VAL B CA 1
ATOM 3912 C C . VAL B 1 231 ? -3.736 -3.412 -6.168 1 98.75 231 VAL B C 1
ATOM 3914 O O . VAL B 1 231 ? -4.539 -4.137 -5.574 1 98.75 231 VAL B O 1
ATOM 3917 N N . LYS B 1 232 ? -4 -2.174 -6.551 1 98.12 232 LYS B N 1
ATOM 3918 C CA . LYS B 1 232 ? -5.242 -1.498 -6.184 1 98.12 232 LYS B CA 1
ATOM 3919 C C . LYS B 1 232 ? -6.457 -2.285 -6.668 1 98.12 232 LYS B C 1
ATOM 3921 O O . LYS B 1 232 ? -7.496 -2.299 -6.004 1 98.12 232 LYS B O 1
ATOM 3926 N N . ASN B 1 233 ? -6.379 -2.93 -7.828 1 98.06 233 ASN B N 1
ATOM 3927 C CA . ASN B 1 233 ? -7.492 -3.676 -8.398 1 98.06 233 ASN B CA 1
ATOM 3928 C C . ASN B 1 233 ? -7.594 -5.078 -7.809 1 98.06 233 ASN B C 1
ATOM 3930 O O . ASN B 1 233 ? -8.422 -5.883 -8.242 1 98.06 233 ASN B O 1
ATOM 3934 N N . ALA B 1 234 ? -6.781 -5.43 -6.852 1 98.06 234 ALA B N 1
ATOM 3935 C CA . ALA B 1 234 ? -6.867 -6.73 -6.191 1 98.06 234 ALA B CA 1
ATOM 3936 C C . ALA B 1 234 ? -8.164 -6.855 -5.391 1 98.06 234 ALA B C 1
ATOM 3938 O O . ALA B 1 234 ? -8.773 -5.848 -5.023 1 98.06 234 ALA B O 1
ATOM 3939 N N . ILE B 1 235 ? -8.625 -8.031 -5.164 1 96.81 235 ILE B N 1
ATOM 3940 C CA . ILE B 1 235 ? -9.773 -8.25 -4.293 1 96.81 235 ILE B CA 1
ATOM 3941 C C . ILE B 1 235 ? -9.414 -7.879 -2.857 1 96.81 235 ILE B C 1
ATOM 3943 O O . ILE B 1 235 ? -8.234 -7.891 -2.484 1 96.81 235 ILE B O 1
ATOM 3947 N N . ASP B 1 236 ? -10.336 -7.582 -2.025 1 96.56 236 ASP B N 1
ATOM 3948 C CA . ASP B 1 236 ? -10.133 -7.059 -0.68 1 96.56 236 ASP B CA 1
ATOM 3949 C C . ASP B 1 236 ? -9.352 -8.047 0.184 1 96.56 236 ASP B C 1
ATOM 3951 O O . ASP B 1 236 ? -8.508 -7.652 0.984 1 96.56 236 ASP B O 1
ATOM 3955 N N . GLU B 1 237 ? -9.672 -9.273 -0.015 1 96.38 237 GLU B N 1
ATOM 3956 C CA . GLU B 1 237 ? -8.992 -10.305 0.761 1 96.38 237 GLU B CA 1
ATOM 3957 C C . GLU B 1 237 ? -7.48 -10.234 0.577 1 96.38 237 GLU B C 1
ATOM 3959 O O . GLU B 1 237 ? -6.723 -10.398 1.536 1 96.38 237 GLU B O 1
ATOM 3964 N N . ILE B 1 238 ? -7.062 -9.992 -0.623 1 97.69 238 ILE B N 1
ATOM 3965 C CA . ILE B 1 238 ? -5.637 -9.945 -0.922 1 97.69 238 ILE B CA 1
ATOM 3966 C C . ILE B 1 238 ? -5.055 -8.617 -0.437 1 97.69 238 ILE B C 1
ATOM 3968 O O . ILE B 1 238 ? -3.934 -8.57 0.077 1 97.69 238 ILE B O 1
ATOM 3972 N N . LYS B 1 239 ? -5.738 -7.496 -0.57 1 97.81 239 LYS B N 1
ATOM 3973 C CA . LYS B 1 239 ? -5.301 -6.219 -0.006 1 97.81 239 LYS B CA 1
ATOM 3974 C C . LYS B 1 239 ? -5.117 -6.32 1.505 1 97.81 239 LYS B C 1
ATOM 3976 O O . LYS B 1 239 ? -4.184 -5.738 2.062 1 97.81 239 LYS B O 1
ATOM 3981 N N . ASP B 1 240 ? -5.953 -7.078 2.125 1 96.44 240 ASP B N 1
ATOM 3982 C CA . ASP B 1 240 ? -5.867 -7.258 3.57 1 96.44 240 ASP B CA 1
ATOM 3983 C C . ASP B 1 240 ? -4.684 -8.148 3.941 1 96.44 240 ASP B C 1
ATOM 3985 O O . ASP B 1 240 ? -4.086 -7.988 5.008 1 96.44 240 ASP B O 1
ATOM 3989 N N . ALA B 1 241 ? -4.406 -9.078 3.092 1 96.88 241 ALA B N 1
ATOM 3990 C CA . ALA B 1 241 ? -3.336 -10.039 3.365 1 96.88 241 ALA B CA 1
ATOM 3991 C C . ALA B 1 241 ? -1.966 -9.414 3.119 1 96.88 241 ALA B C 1
ATOM 3993 O O . ALA B 1 241 ? -0.982 -9.789 3.762 1 96.88 241 ALA B O 1
ATOM 3994 N N . ALA B 1 242 ? -1.848 -8.508 2.201 1 98.06 242 ALA B N 1
ATOM 3995 C CA . ALA B 1 242 ? -0.579 -7.895 1.816 1 98.06 242 ALA B CA 1
ATOM 3996 C C . ALA B 1 242 ? -0.153 -6.836 2.828 1 98.06 242 ALA B C 1
ATOM 3998 O O . ALA B 1 242 ? -0.994 -6.246 3.512 1 98.06 242 ALA B O 1
ATOM 3999 N N . HIS B 1 243 ? 1.142 -6.613 2.908 1 97.69 243 HIS B N 1
ATOM 4000 C CA . HIS B 1 243 ? 1.646 -5.559 3.783 1 97.69 243 HIS B CA 1
ATOM 4001 C C . HIS B 1 243 ? 1.426 -4.184 3.168 1 97.69 243 HIS B C 1
ATOM 4003 O O . HIS B 1 243 ? 1.282 -3.191 3.889 1 97.69 243 HIS B O 1
ATOM 4009 N N . PHE B 1 244 ? 1.4 -4.129 1.861 1 98.56 244 PHE B N 1
ATOM 4010 C CA . PHE B 1 244 ? 1.234 -2.865 1.148 1 98.56 244 PHE B CA 1
ATOM 4011 C C . PHE B 1 244 ? 0.203 -3.006 0.035 1 98.56 244 PHE B C 1
ATOM 4013 O O . PHE B 1 244 ? 0.06 -4.078 -0.555 1 98.56 244 PHE B O 1
ATOM 4020 N N . VAL B 1 245 ? -0.497 -1.958 -0.204 1 98.75 245 VAL B N 1
ATOM 4021 C CA . VAL B 1 245 ? -1.305 -1.832 -1.412 1 98.75 245 VAL B CA 1
ATOM 4022 C C . VAL B 1 245 ? -0.712 -0.755 -2.318 1 98.75 245 VAL B C 1
ATOM 4024 O O . VAL B 1 245 ? -0.309 0.31 -1.848 1 98.75 245 VAL B O 1
ATOM 4027 N N . ILE B 1 246 ? -0.585 -1.037 -3.58 1 98.69 246 ILE B N 1
ATOM 4028 C CA . ILE B 1 246 ? 0.004 -0.102 -4.535 1 98.69 246 ILE B CA 1
ATOM 4029 C C . ILE B 1 246 ? -1.029 0.273 -5.594 1 98.69 246 ILE B C 1
ATOM 4031 O O . ILE B 1 246 ? -2.203 -0.088 -5.48 1 98.69 246 ILE B O 1
ATOM 4035 N N . LYS B 1 247 ? -0.613 1.114 -6.59 1 98 247 LYS B N 1
ATOM 4036 C CA . LYS B 1 247 ? -1.525 1.576 -7.633 1 98 247 LYS B CA 1
ATOM 4037 C C . LYS B 1 247 ? -1.975 0.42 -8.523 1 98 247 LYS B C 1
ATOM 4039 O O . LYS B 1 247 ? -1.556 -0.722 -8.32 1 98 247 LYS B O 1
ATOM 4044 N N . SER B 1 248 ? -2.795 0.687 -9.492 1 98.19 248 SER B N 1
ATOM 4045 C CA . SER B 1 248 ? -3.449 -0.316 -10.328 1 98.19 248 SER B CA 1
ATOM 4046 C C . SER B 1 248 ? -2.477 -0.922 -11.328 1 98.19 248 SER B C 1
ATOM 4048 O O . SER B 1 248 ? -1.467 -0.304 -11.672 1 98.19 248 SER B O 1
ATOM 4050 N N . ASN B 1 249 ? -2.836 -2.127 -11.773 1 98.5 249 ASN B N 1
ATOM 4051 C CA . ASN B 1 249 ? -2.059 -2.773 -12.82 1 98.5 249 ASN B CA 1
ATOM 4052 C C . ASN B 1 249 ? -2.055 -1.943 -14.102 1 98.5 249 ASN B C 1
ATOM 4054 O O . ASN B 1 249 ? -1.157 -2.086 -14.938 1 98.5 249 ASN B O 1
ATOM 4058 N N . GLU B 1 250 ? -2.957 -1.067 -14.289 1 98.38 250 GLU B N 1
ATOM 4059 C CA . GLU B 1 250 ? -3.062 -0.225 -15.477 1 98.38 250 GLU B CA 1
ATOM 4060 C C . GLU B 1 250 ? -2.01 0.881 -15.461 1 98.38 250 GLU B C 1
ATOM 4062 O O . GLU B 1 250 ? -1.793 1.55 -16.469 1 98.38 250 GLU B O 1
ATOM 4067 N N . GLU B 1 251 ? -1.329 1.043 -14.359 1 97.88 251 GLU B N 1
ATOM 4068 C CA . GLU B 1 251 ? -0.367 2.131 -14.195 1 97.88 251 GLU B CA 1
ATOM 4069 C C . GLU B 1 251 ? 1.062 1.598 -14.133 1 97.88 251 GLU B C 1
ATOM 4071 O O . GLU B 1 251 ? 1.963 2.285 -13.648 1 97.88 251 GLU B O 1
ATOM 4076 N N . SER B 1 252 ? 1.305 0.388 -14.547 1 98.38 252 SER B N 1
ATOM 4077 C CA . SER B 1 252 ? 2.607 -0.263 -14.438 1 98.38 252 SER B CA 1
ATOM 4078 C C . SER B 1 252 ? 3.145 -0.2 -13.016 1 98.38 252 SER B C 1
ATOM 4080 O O . SER B 1 252 ? 4.34 0.016 -12.805 1 98.38 252 SER B O 1
ATOM 4082 N N . SER B 1 253 ? 2.248 -0.332 -12.047 1 98.38 253 SER B N 1
ATOM 4083 C CA . SER B 1 253 ? 2.562 -0.057 -10.648 1 98.38 253 SER B CA 1
ATOM 4084 C C . SER B 1 253 ? 3.594 -1.043 -10.109 1 98.38 253 SER B C 1
ATOM 4086 O O . SER B 1 253 ? 4.414 -0.689 -9.258 1 98.38 253 SER B O 1
ATOM 4088 N N . VAL B 1 254 ? 3.561 -2.277 -10.578 1 98.88 254 VAL B N 1
ATOM 4089 C CA . VAL B 1 254 ? 4.508 -3.285 -10.117 1 98.88 254 VAL B CA 1
ATOM 4090 C C . VAL B 1 254 ? 5.934 -2.828 -10.422 1 98.88 254 VAL B C 1
ATOM 4092 O O . VAL B 1 254 ? 6.785 -2.795 -9.531 1 98.88 254 VAL B O 1
ATOM 4095 N N . MET B 1 255 ? 6.215 -2.438 -11.664 1 98.81 255 MET B N 1
ATOM 4096 C CA . MET B 1 255 ? 7.562 -2.059 -12.086 1 98.81 255 MET B CA 1
ATOM 4097 C C . MET B 1 255 ? 8.016 -0.788 -11.375 1 98.81 255 MET B C 1
ATOM 4099 O O . MET B 1 255 ? 9.164 -0.69 -10.938 1 98.81 255 MET B O 1
ATOM 4103 N N . HIS B 1 256 ? 7.117 0.19 -11.234 1 98.44 256 HIS B N 1
ATOM 4104 C CA . HIS B 1 256 ? 7.449 1.406 -10.5 1 98.44 256 HIS B CA 1
ATOM 4105 C C . HIS B 1 256 ? 7.801 1.097 -9.047 1 98.44 256 HIS B C 1
ATOM 4107 O O . HIS B 1 256 ? 8.734 1.678 -8.492 1 98.44 256 HIS B O 1
ATOM 4113 N N . THR B 1 257 ? 7.023 0.206 -8.438 1 98.62 257 THR B N 1
ATOM 4114 C CA . THR B 1 257 ? 7.27 -0.163 -7.051 1 98.62 257 THR B CA 1
ATOM 4115 C C . THR B 1 257 ? 8.617 -0.868 -6.906 1 98.62 257 THR B C 1
ATOM 4117 O O . THR B 1 257 ? 9.375 -0.585 -5.977 1 98.62 257 THR B O 1
ATOM 4120 N N . ILE B 1 258 ? 8.906 -1.784 -7.828 1 98.62 258 ILE B N 1
ATOM 4121 C CA . ILE B 1 258 ? 10.195 -2.475 -7.805 1 98.62 258 ILE B CA 1
ATOM 4122 C C . ILE B 1 258 ? 11.328 -1.453 -7.809 1 98.62 258 ILE B C 1
ATOM 4124 O O . ILE B 1 258 ? 12.219 -1.504 -6.957 1 98.62 258 ILE B O 1
ATOM 4128 N N . MET B 1 259 ? 11.273 -0.522 -8.742 1 97.69 259 MET B N 1
ATOM 4129 C CA . MET B 1 259 ? 12.328 0.474 -8.875 1 97.69 259 MET B CA 1
ATOM 4130 C C . MET B 1 259 ? 12.414 1.341 -7.625 1 97.69 259 MET B C 1
ATOM 4132 O O . MET B 1 259 ? 13.508 1.628 -7.137 1 97.69 259 MET B O 1
ATOM 4136 N N . ARG B 1 260 ? 11.336 1.699 -7.086 1 96.75 260 ARG B N 1
ATOM 4137 C CA . ARG B 1 260 ? 11.297 2.562 -5.906 1 96.75 260 ARG B CA 1
ATOM 4138 C C . ARG B 1 260 ? 11.898 1.861 -4.695 1 96.75 260 ARG B C 1
ATOM 4140 O O . ARG B 1 260 ? 12.711 2.445 -3.971 1 96.75 260 ARG B O 1
ATOM 4147 N N . ILE B 1 261 ? 11.461 0.617 -4.43 1 97.56 261 ILE B N 1
ATOM 4148 C CA . ILE B 1 261 ? 11.914 -0.125 -3.258 1 97.56 261 ILE B CA 1
ATOM 4149 C C . ILE B 1 261 ? 13.398 -0.467 -3.4 1 97.56 261 ILE B C 1
ATOM 4151 O O . ILE B 1 261 ? 14.164 -0.329 -2.449 1 97.56 261 ILE B O 1
ATOM 4155 N N . LEU B 1 262 ? 13.805 -0.872 -4.602 1 97.31 262 LEU B N 1
ATOM 4156 C CA . LEU B 1 262 ? 15.195 -1.272 -4.793 1 97.31 262 LEU B CA 1
ATOM 4157 C C . LEU B 1 262 ? 16.125 -0.067 -4.699 1 97.31 262 LEU B C 1
ATOM 4159 O O . LEU B 1 262 ? 17.312 -0.218 -4.426 1 97.31 262 LEU B O 1
ATOM 4163 N N . ALA B 1 263 ? 15.594 1.116 -4.969 1 95.81 263 ALA B N 1
ATOM 4164 C CA . ALA B 1 263 ? 16.406 2.324 -4.824 1 95.81 263 ALA B CA 1
ATOM 4165 C C . ALA B 1 263 ? 16.875 2.492 -3.383 1 95.81 263 ALA B C 1
ATOM 4167 O O . ALA B 1 263 ? 17.891 3.158 -3.131 1 95.81 263 ALA B O 1
ATOM 4168 N N . LEU B 1 264 ? 16.219 1.886 -2.426 1 95.31 264 LEU B N 1
ATOM 4169 C CA . LEU B 1 264 ? 16.547 2.027 -1.011 1 95.31 264 LEU B CA 1
ATOM 4170 C C . LEU B 1 264 ? 17.75 1.158 -0.639 1 95.31 264 LEU B C 1
ATOM 4172 O O . LEU B 1 264 ? 18.375 1.369 0.402 1 95.31 264 LEU B O 1
ATOM 4176 N N . GLN B 1 265 ? 18.016 0.077 -1.32 1 91.62 265 GLN B N 1
ATOM 4177 C CA . GLN B 1 265 ? 19.109 -0.807 -0.97 1 91.62 265 GLN B CA 1
ATOM 4178 C C . GLN B 1 265 ? 20.344 -0.524 -1.834 1 91.62 265 GLN B C 1
ATOM 4180 O O . GLN B 1 265 ? 21.375 -1.175 -1.683 1 91.62 265 GLN B O 1
ATOM 4185 N N . LYS B 1 266 ? 20.266 0.401 -2.916 1 76.38 266 LYS B N 1
ATOM 4186 C CA . LYS B 1 266 ? 21.406 0.742 -3.756 1 76.38 266 LYS B CA 1
ATOM 4187 C C . LYS B 1 266 ? 22.516 1.396 -2.938 1 76.38 266 LYS B C 1
ATOM 4189 O O . LYS B 1 266 ? 23.609 1.654 -3.453 1 76.38 266 LYS B O 1
ATOM 4194 N N . GLN B 1 267 ? 22.906 1.049 -1.569 1 54.47 267 GLN B N 1
ATOM 4195 C CA . GLN B 1 267 ? 24.078 1.714 -1.009 1 54.47 267 GLN B CA 1
ATOM 4196 C C . GLN B 1 267 ? 25.375 1.048 -1.481 1 54.47 267 GLN B C 1
ATOM 4198 O O . GLN B 1 267 ? 25.406 -0.165 -1.7 1 54.47 267 GLN B O 1
#

Foldseek 3Di:
DAAEEEEEQAFWQADPVSAHDVVLVVVLVVLCVVVNHAYEYAYLFDLVLVCVRNPPCQQRHWYCYNQNQFIDHNRDTPGHDWAAPVLVLVVVVVVCVVDVQKFKWFAAPQWTETAPPDDPVVVVVVVNRTVDYHHDHDSNPDNGTTRKMKIFHPVLCQVVVQVVSVVCLVFWDWDPQGSGMIMIHGHPGARQVSVVVVCVVVVHALANYEYEDATPSCLSVQVRHPRYEYEPNHDVSNCVSHPYYWYTSNVSGSSVVSSVVSVVVPD/DAAEEEEEQAFWQADPVSAHDVVLVVVLVVLCVVVNHAYEYAYLFDLVLVCVRNPPCQQRHWYCYNQNQFIDHNRRTPGHAWAAPVLVLVVVVVLCVVDVQKFKWFAAPQWTETAPPDDPVVVVVVVNRTVDYHHDHDSNPDNGTTRKMKIFHPVLCQVVVQVVSVVSLVFWDWDPQGSGMIMIHGHPRARQVSVVVVCVVVVHALANYEYEDATPSCLSVQVRHPRYEYEPNHDVSNCVSHPYYWYTSNVSTSSVVSVVVSVVVPD

Nearest PDB structures (foldseek):
  1rlo-assembly1_A  TM=9.439E-01  e=4.450E-27  Escherichia coli
  2hf2-assembly2_B  TM=8.120E-01  e=4.663E-28  Escherichia coli K-12
  4zex-assembly1_A  TM=8.936E-01  e=1.209E-20  Plasmodium falciparum 3D7
  4qjb-assembly2_B  TM=8.599E-01  e=9.470E-21  Plasmodium falciparum 3D7
  1nf2-assembly1_A  TM=7.986E-01  e=2.512E-20  Thermotoga maritima

Sequence (534 aa):
MIKLVITDLDGTFLNNQGDFDRTLFEKTKRVMEEQHVAFAICTGKQCERVEALFGEDAKDFWILGDSAARIKKNGKFVYESLISNKAGLSIIGALEKISCGHTIIACTKKGAIVKENLSESEMKYVNASYAHVTKITDFTEIKDDFIKITVHDPDANCPETREKLHEFFHQLYIVASEDTWMDISNIGIHKGSTVQELQRLLGVSADETMAFGDGRNDKELMEAASYSFAVKNAIDEIKDAAHFVIKSNEESSVMHTIMRILALQKQMIKLVITDLDGTFLNNQGDFDRTLFEKTKRVMEEQHVAFAICTGKQCERVEALFGEDAKDFWILGDSAARIKKNGKFVYESLISNKAGLSIIGALEKISCGHTIIACTKKGAIVKENLSESEMKYVNASYAHVTKITDFTEIKDDFIKITVHDPDANCPETREKLHEFFHQLYIVASEDTWMDISNIGIHKGSTVQELQRLLGVSADETMAFGDGRNDKELMEAASYSFAVKNAIDEIKDAAHFVIKSNEESSVMHTIMRILALQKQ

Radius of gyration: 28.48 Å; Cα contacts (8 Å, |Δi|>4): 1205; chains: 2; bounding box: 47×84×59 Å

pLDDT: mean 96.67, std 3.39, range [54.47, 98.88]

Secondary structure (DSSP, 8-state):
---EEEE-IIIIIS-TTS---HHHHHHHHHHHHHTT-EEEEE-SS-HHHHHHHHGGGGGGSEEEETTTTEEEETTEEEEE--B-HHHHHHHHHHHHHH-TT-EEEEEETTEEEEETT--HHHHHHHHHH-SSEEEES-GGG--SPBSEEEEE-TT--HHHHHHHTGGGTTTEEEE--SSSEEEEEETT-SHHHHHHHHHHHHT--GGGEEEEE-SGGGHHHHHT-SEEEEETTS-HHHHHHSSEEE--GGGTHHHHHHHHHHTTT--/---EEEE-IIIIIS-TTS---HHHHHHHHHHHHHTT-EEEEE-SS-HHHHHHHHGGGGGGSEEEETTTTEEEETTEEEEE--B-HHHHHHHHHHHHHH-TT-EEEEEETTEEEEETT--HHHHHHHHHH-SSEEEES-GGG--SPBSEEEEE-TT--HHHHHHHTGGGTTTEEEE--SSSEEEEEETT-SHHHHHHHHHHHHT--GGGEEEEE-SGGGHHHHHT-SEEEEETTS-HHHHHHSSEEE--GGGTHHHHHHHHHHTTT--

Organism: Bacillus amyloliquefaciens (strain ATCC 23350 / DSM 7 / BCRC 11601 / CCUG 28519 / NBRC 15535 / NRRL B-14393 / F) (NCBI:txid692420)